Protein AF-0000000087803425 (afdb_homodimer)

Solvent-accessible surface area (backbone atoms only — not comparable to full-atom values): 36627 Å² total; per-residue (Å²): 135,84,78,76,72,81,71,78,73,72,79,68,54,71,69,66,52,52,73,84,59,60,64,78,57,77,63,81,79,66,59,80,90,68,52,90,49,58,76,42,75,57,59,74,23,50,76,46,42,56,54,78,83,83,79,75,91,68,53,31,34,36,36,43,80,42,34,33,33,66,46,78,38,74,34,44,100,73,32,28,32,70,30,35,18,30,68,80,27,43,39,18,50,31,40,74,51,39,32,60,18,30,40,32,42,30,34,32,22,59,26,85,88,56,60,55,42,26,36,24,28,65,61,41,80,61,76,62,22,44,20,80,62,23,57,12,44,54,76,31,71,21,66,45,76,40,65,28,60,59,56,29,48,29,42,29,28,33,59,30,85,63,36,67,57,41,41,34,33,30,21,32,33,43,35,38,26,36,44,75,66,74,52,79,80,89,63,76,38,67,33,37,47,37,35,36,36,33,31,54,38,80,53,48,71,39,95,85,68,44,67,40,49,54,35,46,80,22,68,68,36,50,77,65,68,51,59,65,30,31,16,33,43,63,16,45,55,52,24,23,93,89,43,44,46,78,50,45,52,70,32,32,40,33,39,46,37,33,23,58,13,68,66,60,67,39,16,45,32,42,43,16,38,44,22,56,31,30,22,66,73,18,40,73,61,58,86,55,45,45,44,30,50,34,46,70,31,46,43,61,32,24,33,33,36,31,30,69,35,77,40,35,40,54,27,29,35,33,35,31,27,34,49,35,44,83,30,21,21,41,28,33,37,38,26,45,61,69,86,37,43,42,40,46,32,49,89,51,74,65,47,82,46,79,92,25,90,72,49,124,134,82,77,75,72,81,68,79,62,68,80,67,50,54,78,56,51,52,76,77,62,61,67,79,54,78,64,75,74,45,48,55,90,69,51,92,48,58,77,42,74,57,60,74,23,50,76,46,42,56,56,78,83,83,80,78,91,68,52,28,34,37,37,43,79,42,34,32,32,66,45,78,39,74,34,44,101,73,32,30,31,70,30,34,19,31,67,80,27,44,40,18,50,31,41,72,51,39,32,62,17,30,42,32,43,30,33,32,22,60,26,86,86,57,60,56,42,27,36,24,28,46,62,30,57,20,39,46,13,44,21,34,40,20,54,14,45,55,77,31,72,21,50,30,38,31,40,27,53,60,41,27,49,29,42,28,28,32,57,30,59,62,35,49,56,40,38,34,33,30,21,34,32,42,35,38,25,37,44,76,65,78,55,79,81,88,64,75,40,69,34,35,44,38,35,35,35,34,31,55,38,79,54,49,72,38,94,86,67,44,66,40,50,56,35,46,79,23,67,69,36,46,69,64,66,50,60,64,30,31,17,33,44,62,17,46,53,51,24,23,93,88,44,44,44,78,50,44,53,69,34,33,39,33,39,45,36,35,24,58,14,33,48,61,66,40,34,43,30,40,54,95,54,46,22,58,30,29,23,66,51,14,19,72,60,56,71,55,46,64,62,45,60,66,48,80,30,27,10,50,17,22,34,35,37,31,30,69,36,78,60,45,44,78,31,31,35,32,35,63,61,54,75,35,45,81,29,21,21,42,29,33,36,37,27,45,62,70,87,39,65,92,82,60,71,65,96,60,78,88,73,83,51,85,92,39,88,70,49,124

Structure (mmCIF, N/CA/C/O backbone):
data_AF-0000000087803425-model_v1
#
loop_
_entity.id
_entity.type
_entity.pdbx_description
1 polymer 'Copper-containing nitrite reductase'
#
loop_
_atom_site.group_PDB
_atom_site.id
_atom_site.type_symbol
_atom_site.label_atom_id
_atom_site.label_alt_id
_atom_site.label_comp_id
_atom_site.label_asym_id
_atom_site.label_entity_id
_atom_site.label_seq_id
_atom_site.pdbx_PDB_ins_code
_atom_site.Cartn_x
_atom_site.Cartn_y
_atom_site.Cartn_z
_atom_site.occupancy
_atom_site.B_iso_or_equiv
_atom_site.auth_seq_id
_atom_site.auth_comp_id
_atom_site.auth_asym_id
_atom_site.auth_atom_id
_atom_site.pdbx_PDB_model_num
ATOM 1 N N . MET A 1 1 ? 45.875 -3.936 25.562 1 24.5 1 MET A N 1
ATOM 2 C CA . MET A 1 1 ? 45.094 -5.062 25.078 1 24.5 1 MET A CA 1
ATOM 3 C C . MET A 1 1 ? 44.094 -4.609 24.031 1 24.5 1 MET A C 1
ATOM 5 O O . MET A 1 1 ? 43.219 -3.766 24.312 1 24.5 1 MET A O 1
ATOM 9 N N . GLU A 1 2 ? 44.438 -4.645 22.703 1 23.27 2 GLU A N 1
ATOM 10 C CA . GLU A 1 2 ? 44 -3.926 21.516 1 23.27 2 GLU A CA 1
ATOM 11 C C . GLU A 1 2 ? 42.656 -4.461 21 1 23.27 2 GLU A C 1
ATOM 13 O O . GLU A 1 2 ? 42.562 -5.645 20.672 1 23.27 2 GLU A O 1
ATOM 18 N N . GLY A 1 3 ? 41.594 -4.105 21.609 1 23.25 3 GLY A N 1
ATOM 19 C CA . GLY A 1 3 ? 40.281 -4.676 21.484 1 23.25 3 GLY A CA 1
ATOM 20 C C . GLY A 1 3 ? 39.75 -4.668 20.062 1 23.25 3 GLY A C 1
ATOM 21 O O . GLY A 1 3 ? 39.719 -3.621 19.406 1 23.25 3 GLY A O 1
ATOM 22 N N . LEU A 1 4 ? 39.906 -5.777 19.297 1 22.8 4 LEU A N 1
ATOM 23 C CA . LEU A 1 4 ? 39.625 -6.078 17.906 1 22.8 4 LEU A CA 1
ATOM 24 C C . LEU A 1 4 ? 38.188 -5.75 17.547 1 22.8 4 LEU A C 1
ATOM 26 O O . LEU A 1 4 ? 37.25 -6.254 18.188 1 22.8 4 LEU A O 1
ATOM 30 N N . VAL A 1 5 ? 37.969 -4.637 17 1 25.27 5 VAL A N 1
ATOM 31 C CA . VAL A 1 5 ? 36.688 -4.133 16.5 1 25.27 5 VAL A CA 1
ATOM 32 C C . VAL A 1 5 ? 36.062 -5.164 15.562 1 25.27 5 VAL A C 1
ATOM 34 O O . VAL A 1 5 ? 36.688 -5.578 14.578 1 25.27 5 VAL A O 1
ATOM 37 N N . PRO A 1 6 ? 35.156 -6.027 16.109 1 27.56 6 PRO A N 1
ATOM 38 C CA . PRO A 1 6 ? 34.656 -7.129 15.281 1 27.56 6 PRO A CA 1
ATOM 39 C C . PRO A 1 6 ? 34.219 -6.676 13.891 1 27.56 6 PRO A C 1
ATOM 41 O O . PRO A 1 6 ? 33.75 -5.547 13.727 1 27.56 6 PRO A O 1
ATOM 44 N N . GLY A 1 7 ? 34.812 -7.191 12.844 1 26.2 7 GLY A N 1
ATOM 45 C CA . GLY A 1 7 ? 34.812 -6.992 11.406 1 26.2 7 GLY A CA 1
ATOM 46 C C . GLY A 1 7 ? 33.406 -6.957 10.828 1 26.2 7 GLY A C 1
ATOM 47 O O . GLY A 1 7 ? 32.469 -7.492 11.422 1 26.2 7 GLY A O 1
ATOM 48 N N . VAL A 1 8 ? 33.094 -5.98 10.023 1 27.97 8 VAL A N 1
ATOM 49 C CA . VAL A 1 8 ? 31.922 -5.742 9.18 1 27.97 8 VAL A CA 1
ATOM 50 C C . VAL A 1 8 ? 31.516 -7.043 8.492 1 27.97 8 VAL A C 1
ATOM 52 O O . VAL A 1 8 ? 32.344 -7.746 7.93 1 27.97 8 VAL A O 1
ATOM 55 N N . ASP A 1 9 ? 30.5 -7.648 8.977 1 27.17 9 ASP A N 1
ATOM 56 C CA . ASP A 1 9 ? 30.125 -8.898 8.32 1 27.17 9 ASP A CA 1
ATOM 57 C C . ASP A 1 9 ? 29.953 -8.695 6.82 1 27.17 9 ASP A C 1
ATOM 59 O O . ASP A 1 9 ? 29.125 -7.883 6.387 1 27.17 9 ASP A O 1
ATOM 63 N N . PRO A 1 10 ? 30.859 -8.953 5.906 1 34.09 10 PRO A N 1
ATOM 64 C CA . PRO A 1 10 ? 30.906 -8.836 4.445 1 34.09 10 PRO A CA 1
ATOM 65 C C . PRO A 1 10 ? 29.641 -9.367 3.771 1 34.09 10 PRO A C 1
ATOM 67 O O . PRO A 1 10 ? 29.438 -9.148 2.574 1 34.09 10 PRO A O 1
ATOM 70 N N . THR A 1 11 ? 28.922 -10.039 4.461 1 31.91 11 THR A N 1
ATOM 71 C CA . THR A 1 11 ? 27.828 -10.742 3.799 1 31.91 11 THR A CA 1
ATOM 72 C C . THR A 1 11 ? 26.688 -9.797 3.492 1 31.91 11 THR A C 1
ATOM 74 O O . THR A 1 11 ? 25.719 -10.18 2.834 1 31.91 11 THR A O 1
ATOM 77 N N . LEU A 1 12 ? 26.625 -8.703 4.035 1 31.91 12 LEU A N 1
ATOM 78 C CA . LEU A 1 12 ? 25.484 -7.82 3.889 1 31.91 12 LEU A CA 1
ATOM 79 C C . LEU A 1 12 ? 25.641 -6.918 2.67 1 31.91 12 LEU A C 1
ATOM 81 O O . LEU A 1 12 ? 24.797 -6.039 2.43 1 31.91 12 LEU A O 1
ATOM 85 N N . VAL A 1 13 ? 26.844 -6.898 2.105 1 31.5 13 VAL A N 1
ATOM 86 C CA . VAL A 1 13 ? 27.016 -6.117 0.886 1 31.5 13 VAL A CA 1
ATOM 87 C C . VAL A 1 13 ? 26.344 -6.832 -0.287 1 31.5 13 VAL A C 1
ATOM 89 O O . VAL A 1 13 ? 26.766 -7.93 -0.67 1 31.5 13 VAL A O 1
ATOM 92 N N . PRO A 1 14 ? 25.047 -6.5 -0.487 1 34 14 PRO A N 1
ATOM 93 C CA . PRO A 1 14 ? 24.688 -7.164 -1.74 1 34 14 PRO A CA 1
ATOM 94 C C . PRO A 1 14 ? 25.719 -6.953 -2.846 1 34 14 PRO A C 1
ATOM 96 O O . PRO A 1 14 ? 26.266 -5.855 -2.986 1 34 14 PRO A O 1
ATOM 99 N N . ARG A 1 15 ? 26.406 -7.902 -3.242 1 36.09 15 ARG A N 1
ATOM 100 C CA . ARG A 1 15 ? 27.156 -7.762 -4.488 1 36.09 15 ARG A CA 1
ATOM 101 C C . ARG A 1 15 ? 26.312 -7.066 -5.555 1 36.09 15 ARG A C 1
ATOM 103 O O . ARG A 1 15 ? 25.328 -7.625 -6.031 1 36.09 15 ARG A O 1
ATOM 110 N N . THR A 1 16 ? 26.109 -5.707 -5.367 1 40.78 16 THR A N 1
ATOM 111 C CA . THR A 1 16 ? 25.469 -5.035 -6.496 1 40.78 16 THR A CA 1
ATOM 112 C C . THR A 1 16 ? 25.953 -5.613 -7.816 1 40.78 16 THR A C 1
ATOM 114 O O . THR A 1 16 ? 27.156 -5.539 -8.125 1 40.78 16 THR A O 1
ATOM 117 N N . ILE A 1 17 ? 25.391 -6.574 -8.219 1 44.75 17 ILE A N 1
ATOM 118 C CA . ILE A 1 17 ? 25.703 -6.902 -9.609 1 44.75 17 ILE A CA 1
ATOM 119 C C . ILE A 1 17 ? 25.688 -5.637 -10.453 1 44.75 17 ILE A C 1
ATOM 121 O O . ILE A 1 17 ? 24.734 -4.852 -10.391 1 44.75 17 ILE A O 1
ATOM 125 N N . ASP A 1 18 ? 26.859 -5.16 -10.734 1 48.16 18 ASP A N 1
ATOM 126 C CA . ASP A 1 18 ? 26.906 -4.078 -11.711 1 48.16 18 ASP A CA 1
ATOM 127 C C . ASP A 1 18 ? 25.844 -4.27 -12.789 1 48.16 18 ASP A C 1
ATOM 129 O O . ASP A 1 18 ? 25.875 -5.242 -13.539 1 48.16 18 ASP A O 1
ATOM 133 N N . PRO A 1 19 ? 24.688 -3.674 -12.562 1 49.41 19 PRO A N 1
ATOM 134 C CA . PRO A 1 19 ? 23.672 -3.865 -13.602 1 49.41 19 PRO A CA 1
ATOM 135 C C . PRO A 1 19 ? 24.266 -3.965 -15 1 49.41 19 PRO A C 1
ATOM 137 O O . PRO A 1 19 ? 23.703 -4.641 -15.867 1 49.41 19 PRO A O 1
ATOM 140 N N . GLU A 1 20 ? 25.312 -3.223 -15.164 1 48.56 20 GLU A N 1
ATOM 141 C CA . GLU A 1 20 ? 25.938 -3.293 -16.484 1 48.56 20 GLU A CA 1
ATOM 142 C C . GLU A 1 20 ? 26.578 -4.656 -16.703 1 48.56 20 GLU A C 1
ATOM 144 O O . GLU A 1 20 ? 26.797 -5.059 -17.859 1 48.56 20 GLU A O 1
ATOM 149 N N . HIS A 1 21 ? 26.828 -5.242 -15.672 1 50.84 21 HIS A N 1
ATOM 150 C CA . HIS A 1 21 ? 27.547 -6.492 -15.906 1 50.84 21 HIS A CA 1
ATOM 151 C C . HIS A 1 21 ? 26.578 -7.668 -16.031 1 50.84 21 HIS A C 1
ATOM 153 O O . HIS A 1 21 ? 27 -8.82 -16.094 1 50.84 21 HIS A O 1
ATOM 159 N N . TYR A 1 22 ? 25.438 -7.461 -15.727 1 51.88 22 TYR A N 1
ATOM 160 C CA . TYR A 1 22 ? 24.594 -8.617 -16.031 1 51.88 22 TYR A CA 1
ATOM 161 C C . TYR A 1 22 ? 24.719 -9.008 -17.5 1 51.88 22 TYR A C 1
ATOM 163 O O . TYR A 1 22 ? 24.297 -8.266 -18.375 1 51.88 22 TYR A O 1
ATOM 171 N N . ARG A 1 23 ? 25.734 -9.781 -17.703 1 52.97 23 ARG A N 1
ATOM 172 C CA . ARG A 1 23 ? 25.922 -10.344 -19.031 1 52.97 23 ARG A CA 1
ATOM 173 C C . ARG A 1 23 ? 24.641 -11.047 -19.5 1 52.97 23 ARG A C 1
ATOM 175 O O . ARG A 1 23 ? 24.031 -11.805 -18.75 1 52.97 23 ARG A O 1
ATOM 182 N N . GLU A 1 24 ? 24.078 -10.555 -20.562 1 58.62 24 GLU A N 1
ATOM 183 C CA . GLU A 1 24 ? 22.922 -11.164 -21.203 1 58.62 24 GLU A CA 1
ATOM 184 C C . GLU A 1 24 ? 23.094 -12.672 -21.328 1 58.62 24 GLU A C 1
ATOM 186 O O . GLU A 1 24 ? 24.062 -13.141 -21.93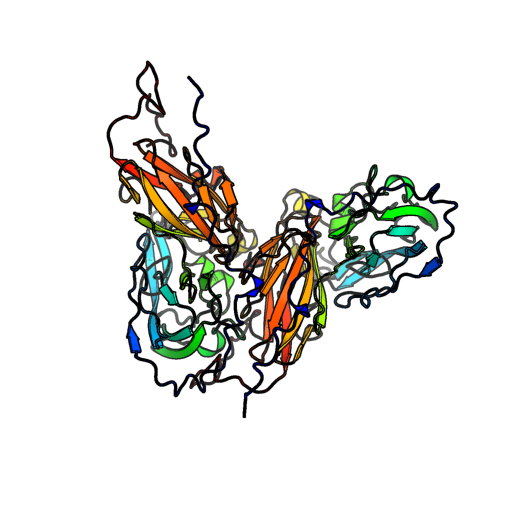8 1 58.62 24 GLU A O 1
ATOM 191 N N . PRO A 1 25 ? 22.484 -13.422 -20.422 1 56.12 25 PRO A N 1
ATOM 192 C CA . PRO A 1 25 ? 22.609 -14.883 -20.391 1 56.12 25 PRO A CA 1
ATOM 193 C C . PRO A 1 25 ? 22.234 -15.539 -21.719 1 56.12 25 PRO A C 1
ATOM 195 O O . PRO A 1 25 ? 22.141 -16.766 -21.797 1 56.12 25 PRO A O 1
ATOM 198 N N . ILE A 1 26 ? 21.984 -14.781 -22.734 1 59.28 26 ILE A N 1
ATOM 199 C CA . ILE A 1 26 ? 21.312 -15.547 -23.781 1 59.28 26 ILE A CA 1
ATOM 200 C C . ILE A 1 26 ? 22.359 -16.281 -24.625 1 59.28 26 ILE A C 1
ATOM 202 O O . ILE A 1 26 ? 22.797 -15.789 -25.656 1 59.28 26 ILE A O 1
ATOM 206 N N . GLU A 1 27 ? 23.391 -16.75 -23.938 1 59.47 27 GLU A N 1
ATOM 207 C CA . GLU A 1 27 ? 24.125 -17.594 -24.875 1 59.47 27 GLU A CA 1
ATOM 208 C C . GLU A 1 27 ? 23.344 -18.875 -25.188 1 59.47 27 GLU A C 1
ATOM 210 O O . GLU A 1 27 ? 22.844 -19.531 -24.281 1 59.47 27 GLU A O 1
ATOM 215 N N . SER A 1 28 ? 23.031 -19.109 -26.359 1 62.91 28 SER A N 1
ATOM 216 C CA . SER A 1 28 ? 22.328 -20.281 -26.844 1 62.91 28 SER A CA 1
ATOM 217 C C . SER A 1 28 ? 23.016 -21.578 -26.422 1 62.91 28 SER A C 1
ATOM 219 O O . SER A 1 28 ? 24.234 -21.688 -26.562 1 62.91 28 SER A O 1
ATOM 221 N N . LYS A 1 29 ? 22.484 -22.297 -25.578 1 62.97 29 LYS A N 1
ATOM 222 C CA . LYS A 1 29 ? 23.078 -23.578 -25.234 1 62.97 29 LYS A CA 1
ATOM 223 C C . LYS A 1 29 ? 22.578 -24.688 -26.141 1 62.97 29 LYS A C 1
ATOM 225 O O . LYS A 1 29 ? 22.562 -25.859 -25.75 1 62.97 29 LYS A O 1
ATOM 230 N N . GLY A 1 30 ? 22.141 -24.344 -27.297 1 70.12 30 GLY A N 1
ATOM 231 C CA . GLY A 1 30 ? 21.641 -25.328 -28.234 1 70.12 30 GLY A CA 1
ATOM 232 C C . GLY A 1 30 ? 20.141 -25.484 -28.172 1 70.12 30 GLY A C 1
ATOM 233 O O . GLY A 1 30 ? 19.453 -24.719 -27.516 1 70.12 30 GLY A O 1
ATOM 234 N N . HIS A 1 31 ? 19.703 -26.594 -29.031 1 83.25 31 HIS A N 1
ATOM 235 C CA . HIS A 1 31 ? 18.281 -26.906 -29.062 1 83.25 31 HIS A CA 1
ATOM 236 C C . HIS A 1 31 ? 17.797 -27.422 -27.719 1 83.25 31 HIS A C 1
ATOM 238 O O . HIS A 1 31 ? 18.391 -28.344 -27.156 1 83.25 31 HIS A O 1
ATOM 244 N N . LEU A 1 32 ? 16.734 -26.797 -27.25 1 84.75 32 LEU A N 1
ATOM 245 C CA . LEU A 1 32 ? 16.25 -27.109 -25.906 1 84.75 32 LEU A CA 1
ATOM 246 C C . LEU A 1 32 ? 15.836 -28.578 -25.797 1 84.75 32 LEU A C 1
ATOM 248 O O . LEU A 1 32 ? 15.875 -29.172 -24.719 1 84.75 32 LEU A O 1
ATOM 252 N N . GLY A 1 33 ? 15.477 -29.109 -26.906 1 83.31 33 GLY A N 1
ATOM 253 C CA . GLY A 1 33 ? 15.086 -30.5 -26.922 1 83.31 33 GLY A CA 1
ATOM 254 C C . GLY A 1 33 ? 16.25 -31.453 -26.734 1 83.31 33 GLY A C 1
ATOM 255 O O . GLY A 1 33 ? 16.062 -32.625 -26.375 1 83.31 33 GLY A O 1
ATOM 256 N N . ALA A 1 34 ? 17.469 -31 -26.953 1 80.69 34 ALA A N 1
ATOM 257 C CA . ALA A 1 34 ? 18.625 -31.891 -26.938 1 80.69 34 ALA A CA 1
ATOM 258 C C . ALA A 1 34 ? 19.656 -31.438 -25.922 1 80.69 34 ALA A C 1
ATOM 260 O O . ALA A 1 34 ? 20.812 -31.859 -25.969 1 80.69 34 ALA A O 1
ATOM 261 N N . VAL A 1 35 ? 19.188 -30.672 -25.031 1 83.56 35 VAL A N 1
ATOM 262 C CA . VAL A 1 35 ? 20.172 -30.203 -24.047 1 83.56 35 VAL A CA 1
ATOM 263 C C . VAL A 1 35 ? 20.594 -31.359 -23.141 1 83.56 35 VAL A C 1
ATOM 265 O O . VAL A 1 35 ? 19.781 -32.25 -22.828 1 83.56 35 VAL A O 1
ATOM 268 N N . ASP A 1 36 ? 21.891 -31.406 -22.781 1 87 36 ASP A N 1
ATOM 269 C CA . ASP A 1 36 ? 22.438 -32.438 -21.922 1 87 36 ASP A CA 1
ATOM 270 C C . ASP A 1 36 ? 22.547 -31.953 -20.484 1 87 36 ASP A C 1
ATOM 272 O O . ASP A 1 36 ? 23.625 -32 -19.875 1 87 36 ASP A O 1
ATOM 276 N N . PHE A 1 37 ? 21.484 -31.375 -19.922 1 92.5 37 PHE A N 1
ATOM 277 C CA . PHE A 1 37 ? 21.422 -30.969 -18.516 1 92.5 37 PHE A CA 1
ATOM 278 C C . PHE A 1 37 ? 20.828 -32.094 -17.656 1 92.5 37 PHE A C 1
ATOM 280 O O . PHE A 1 37 ? 20.016 -32.875 -18.125 1 92.5 37 PHE A O 1
ATOM 287 N N . PRO A 1 38 ? 21.359 -32.188 -16.406 1 95.56 38 PRO A N 1
ATOM 288 C CA . PRO A 1 38 ? 20.625 -33.094 -15.508 1 95.56 38 PRO A CA 1
ATOM 289 C C . PRO A 1 38 ? 19.156 -32.688 -15.359 1 95.56 38 PRO A C 1
ATOM 291 O O . PRO A 1 38 ? 18.812 -31.516 -15.445 1 95.56 38 PRO A O 1
ATOM 294 N N . THR A 1 39 ? 18.344 -33.688 -15.18 1 96.62 39 THR A N 1
ATOM 295 C CA . THR A 1 39 ? 16.922 -33.469 -15.008 1 96.62 39 THR A CA 1
ATOM 296 C C . THR A 1 39 ? 16.562 -33.438 -13.523 1 96.62 39 THR A C 1
ATOM 298 O O . THR A 1 39 ? 17.031 -34.25 -12.75 1 96.62 39 THR A O 1
ATOM 301 N N . GLU A 1 40 ? 15.766 -32.438 -13.117 1 97.38 40 GLU A N 1
ATOM 302 C CA . GLU A 1 40 ? 15.242 -32.312 -11.766 1 97.38 40 GLU A CA 1
ATOM 303 C C . GLU A 1 40 ? 13.734 -32.094 -11.773 1 97.38 40 GLU A C 1
ATOM 305 O O . GLU A 1 40 ? 13.227 -31.328 -12.609 1 97.38 40 GLU A O 1
ATOM 310 N N . GLN A 1 41 ? 13.07 -32.781 -10.852 1 97.56 41 GLN A N 1
ATOM 311 C CA . GLN A 1 41 ? 11.664 -32.469 -10.625 1 97.56 41 GLN A CA 1
ATOM 312 C C . GLN A 1 41 ? 11.5 -31.25 -9.719 1 97.56 41 GLN A C 1
ATOM 314 O O . GLN A 1 41 ? 12.148 -31.156 -8.672 1 97.56 41 GLN A O 1
ATOM 319 N N . ALA A 1 42 ? 10.641 -30.344 -10.133 1 97.31 42 ALA A N 1
ATOM 320 C CA . ALA A 1 42 ? 10.406 -29.172 -9.289 1 97.31 42 ALA A CA 1
ATOM 321 C C . ALA A 1 42 ? 9.82 -29.594 -7.941 1 97.31 42 ALA A C 1
ATOM 323 O O . ALA A 1 42 ? 8.969 -30.469 -7.871 1 97.31 42 ALA A O 1
ATOM 324 N N . ILE A 1 43 ? 10.273 -28.984 -6.914 1 96.5 43 ILE A N 1
ATOM 325 C CA . ILE A 1 43 ? 9.656 -29.125 -5.598 1 96.5 43 ILE A CA 1
ATOM 326 C C . ILE A 1 43 ? 8.453 -28.203 -5.492 1 96.5 43 ILE A C 1
ATOM 328 O O . ILE A 1 43 ? 8.609 -26.969 -5.523 1 96.5 43 ILE A O 1
ATOM 332 N N . PHE A 1 44 ? 7.297 -28.766 -5.359 1 93.62 44 PHE A N 1
ATOM 333 C CA . PHE A 1 44 ? 6.086 -27.953 -5.273 1 93.62 44 PHE A CA 1
ATOM 334 C C . PHE A 1 44 ? 5.727 -27.672 -3.818 1 93.62 44 PHE A C 1
ATOM 336 O O . PHE A 1 44 ? 5.844 -28.547 -2.963 1 93.62 44 PHE A O 1
ATOM 343 N N . THR A 1 45 ? 5.41 -26.469 -3.6 1 95.5 45 THR A N 1
ATOM 344 C CA . THR A 1 45 ? 4.789 -26.047 -2.344 1 95.5 45 THR A CA 1
ATOM 345 C C . THR A 1 45 ? 3.498 -25.281 -2.605 1 95.5 45 THR A C 1
ATOM 347 O O . THR A 1 45 ? 3.287 -24.766 -3.707 1 95.5 45 THR A O 1
ATOM 350 N N . THR A 1 46 ? 2.66 -25.359 -1.639 1 94.81 46 THR A N 1
ATOM 351 C CA . THR A 1 46 ? 1.417 -24.609 -1.692 1 94.81 46 THR A CA 1
ATOM 352 C C . THR A 1 46 ? 1.488 -23.391 -0.775 1 94.81 46 THR A C 1
ATOM 354 O O . THR A 1 46 ? 2.27 -23.359 0.178 1 94.81 46 THR A O 1
ATOM 357 N N . ALA A 1 47 ? 0.672 -22.406 -1.125 1 96.62 47 ALA A N 1
ATOM 358 C CA . ALA A 1 47 ? 0.655 -21.203 -0.306 1 96.62 47 ALA A CA 1
ATOM 359 C C . ALA A 1 47 ? 0.378 -21.531 1.157 1 96.62 47 ALA A C 1
ATOM 361 O O . ALA A 1 47 ? -0.494 -22.359 1.46 1 96.62 47 ALA A O 1
ATOM 362 N N . PRO A 1 48 ? 1.118 -21 2.088 1 98.06 48 PRO A N 1
ATOM 363 C CA . PRO A 1 48 ? 2.061 -19.891 1.918 1 98.06 48 PRO A CA 1
ATOM 364 C C . PRO A 1 48 ? 3.512 -20.344 1.834 1 98.06 48 PRO A C 1
ATOM 366 O O . PRO A 1 48 ? 4.434 -19.531 1.904 1 98.06 48 PRO A O 1
ATOM 369 N N . ASN A 1 49 ? 3.723 -21.578 1.637 1 97.88 49 ASN A N 1
ATOM 370 C CA . ASN A 1 49 ? 5.062 -22.156 1.688 1 97.88 49 ASN A CA 1
ATOM 371 C C . ASN A 1 49 ? 5.801 -21.969 0.366 1 97.88 49 ASN A C 1
ATOM 373 O O . ASN A 1 49 ? 5.184 -21.969 -0.701 1 97.88 49 ASN A O 1
ATOM 377 N N . VAL A 1 50 ? 7.09 -21.812 0.496 1 98 50 VAL A N 1
ATOM 378 C CA . VAL A 1 50 ? 7.977 -21.656 -0.65 1 98 50 VAL A CA 1
ATOM 379 C C . VAL A 1 50 ? 9.016 -22.781 -0.657 1 98 50 VAL A C 1
ATOM 381 O O . VAL A 1 50 ? 9.508 -23.188 0.399 1 98 50 VAL A O 1
ATOM 384 N N . PRO A 1 51 ? 9.359 -23.297 -1.878 1 98.25 51 PRO A N 1
ATOM 385 C CA . PRO A 1 51 ? 10.414 -24.312 -1.925 1 98.25 51 PRO A CA 1
ATOM 386 C C . PRO A 1 51 ? 11.758 -23.797 -1.415 1 98.25 51 PRO A C 1
ATOM 388 O O . PRO A 1 51 ? 11.992 -22.578 -1.424 1 98.25 51 PRO A O 1
ATOM 391 N N . PRO A 1 52 ? 12.609 -24.719 -0.976 1 96.94 52 PRO A N 1
ATOM 392 C CA . PRO A 1 52 ? 13.922 -24.281 -0.481 1 96.94 52 PRO A CA 1
ATOM 393 C C . PRO A 1 52 ? 14.758 -23.578 -1.554 1 96.94 52 PRO A C 1
ATOM 395 O O . PRO A 1 52 ? 14.555 -23.812 -2.748 1 96.94 52 PRO A O 1
ATOM 398 N N . ARG A 1 53 ? 15.625 -22.781 -1.062 1 97 53 ARG A N 1
ATOM 399 C CA . ARG A 1 53 ? 16.547 -22.062 -1.941 1 97 53 ARG A CA 1
ATOM 400 C C . ARG A 1 53 ? 17.359 -23.047 -2.787 1 97 53 ARG A C 1
ATOM 402 O O . ARG A 1 53 ? 17.812 -24.078 -2.289 1 97 53 ARG A O 1
ATOM 409 N N . ILE A 1 54 ? 17.5 -22.719 -4.031 1 96.94 54 ILE A N 1
ATOM 410 C CA . ILE A 1 54 ? 18.344 -23.516 -4.918 1 96.94 54 ILE A CA 1
ATOM 411 C C . ILE A 1 54 ? 19.812 -23.188 -4.66 1 96.94 54 ILE A C 1
ATOM 413 O O . ILE A 1 54 ? 20.219 -22.031 -4.703 1 96.94 54 ILE A O 1
ATOM 417 N N . THR A 1 55 ? 20.625 -24.203 -4.469 1 95 55 THR A N 1
ATOM 418 C CA . THR A 1 55 ? 22.016 -23.984 -4.105 1 95 55 THR A CA 1
ATOM 419 C C . THR A 1 55 ? 22.953 -24.5 -5.203 1 95 55 THR A C 1
ATOM 421 O O . THR A 1 55 ? 24.141 -24.219 -5.184 1 95 55 THR A O 1
ATOM 424 N N . ARG A 1 56 ? 22.422 -25.219 -6.156 1 94.25 56 ARG A N 1
ATOM 425 C CA . ARG A 1 56 ? 23.25 -25.688 -7.258 1 94.25 56 ARG A CA 1
ATOM 426 C C . ARG A 1 56 ? 23.75 -24.516 -8.102 1 94.25 56 ARG A C 1
ATOM 428 O O . ARG A 1 56 ? 23.109 -23.469 -8.172 1 94.25 56 ARG A O 1
ATOM 435 N N . ASP A 1 57 ? 24.891 -24.734 -8.797 1 92.31 57 ASP A N 1
ATOM 436 C CA . ASP A 1 57 ? 25.516 -23.672 -9.594 1 92.31 57 ASP A CA 1
ATOM 437 C C . ASP A 1 57 ? 25.516 -24.031 -11.078 1 92.31 57 ASP A C 1
ATOM 439 O O . ASP A 1 57 ? 26.312 -23.5 -11.852 1 92.31 57 ASP A O 1
ATOM 443 N N . HIS A 1 58 ? 24.734 -25.094 -11.453 1 93.44 58 HIS A N 1
ATOM 444 C CA . HIS A 1 58 ? 24.609 -25.516 -12.844 1 93.44 58 HIS A CA 1
ATOM 445 C C . HIS A 1 58 ? 23.156 -25.578 -13.273 1 93.44 58 HIS A C 1
ATOM 447 O O . HIS A 1 58 ? 22.266 -25.781 -12.445 1 93.44 58 HIS A O 1
ATOM 453 N N . PRO A 1 59 ? 22.969 -25.406 -14.547 1 94.5 59 PRO A N 1
ATOM 454 C CA . PRO A 1 59 ? 21.578 -25.469 -15.047 1 94.5 59 PRO A CA 1
ATOM 455 C C . PRO A 1 59 ? 21.031 -26.891 -15.047 1 94.5 59 PRO A C 1
ATOM 457 O O . PRO A 1 59 ? 21.797 -27.859 -15.094 1 94.5 59 PRO A O 1
ATOM 460 N N . VAL A 1 60 ? 19.75 -26.969 -15.023 1 96.69 60 VAL A N 1
ATOM 461 C CA . VAL A 1 60 ? 19.062 -28.25 -15.117 1 96.69 60 VAL A CA 1
ATOM 462 C C . VAL A 1 60 ? 17.859 -28.125 -16.047 1 96.69 60 VAL A C 1
ATOM 464 O O . VAL A 1 60 ? 17.469 -27.016 -16.406 1 96.69 60 VAL A O 1
ATOM 467 N N . VAL A 1 61 ? 17.375 -29.281 -16.453 1 96.88 61 VAL A N 1
ATOM 468 C CA . VAL A 1 61 ? 16.016 -29.344 -16.953 1 96.88 61 VAL A CA 1
ATOM 469 C C . VAL A 1 61 ? 15.047 -29.484 -15.781 1 96.88 61 VAL A C 1
ATOM 471 O O . VAL A 1 61 ? 14.977 -30.547 -15.156 1 96.88 61 VAL A O 1
ATOM 474 N N . LEU A 1 62 ? 14.391 -28.391 -15.492 1 98.12 62 LEU A N 1
ATOM 475 C CA . LEU A 1 62 ? 13.445 -28.406 -14.383 1 98.12 62 LEU A CA 1
ATOM 476 C C . LEU A 1 62 ? 12.062 -28.828 -14.844 1 98.12 62 LEU A C 1
ATOM 478 O O . LEU A 1 62 ? 11.391 -28.094 -15.57 1 98.12 62 LEU A O 1
ATOM 482 N N . GLN A 1 63 ? 11.648 -30 -14.398 1 98.38 63 GLN A N 1
ATOM 483 C CA . GLN A 1 63 ? 10.336 -30.516 -14.789 1 98.38 63 GLN A CA 1
ATOM 484 C C . GLN A 1 63 ? 9.242 -29.969 -13.875 1 98.38 63 GLN A C 1
ATOM 486 O O . GLN A 1 63 ? 9.297 -30.141 -12.656 1 98.38 63 GLN A O 1
ATOM 491 N N . VAL A 1 64 ? 8.281 -29.359 -14.484 1 98.5 64 VAL A N 1
ATOM 492 C CA . VAL A 1 64 ? 7.168 -28.766 -13.766 1 98.5 64 VAL A CA 1
ATOM 493 C C . VAL A 1 64 ? 5.848 -29.297 -14.32 1 98.5 64 VAL A C 1
ATOM 495 O O . VAL A 1 64 ? 5.25 -28.672 -15.211 1 98.5 64 VAL A O 1
ATOM 498 N N . PRO A 1 65 ? 5.406 -30.438 -13.828 1 98.44 65 PRO A N 1
ATOM 499 C CA . PRO A 1 65 ? 4.078 -30.922 -14.219 1 98.44 65 PRO A CA 1
ATOM 500 C C . PRO A 1 65 ? 2.949 -30.188 -13.484 1 98.44 65 PRO A C 1
ATOM 502 O O . PRO A 1 65 ? 2.959 -30.109 -12.258 1 98.44 65 PRO A O 1
ATOM 505 N N . LEU A 1 66 ? 2.008 -29.656 -14.203 1 98.31 66 LEU A N 1
ATOM 506 C CA . LEU A 1 66 ? 0.807 -29.031 -13.664 1 98.31 66 LEU A CA 1
ATOM 507 C C . LEU A 1 66 ? -0.448 -29.734 -14.18 1 98.31 66 LEU A C 1
ATOM 509 O O . LEU A 1 66 ? -0.46 -30.25 -15.297 1 98.31 66 LEU A O 1
ATOM 513 N N . GLU A 1 67 ? -1.385 -29.734 -13.367 1 98.19 67 GLU A N 1
ATOM 514 C CA . GLU A 1 67 ? -2.695 -30.281 -13.719 1 98.19 67 GLU A CA 1
ATOM 515 C C . GLU A 1 67 ? -3.803 -29.266 -13.438 1 98.19 67 GLU A C 1
ATOM 517 O O . GLU A 1 67 ? -3.795 -28.594 -12.398 1 98.19 67 GLU A O 1
ATOM 522 N N . THR A 1 68 ? -4.738 -29.141 -14.391 1 98.12 68 THR A N 1
ATOM 523 C CA . THR A 1 68 ? -5.887 -28.266 -14.164 1 98.12 68 THR A CA 1
ATOM 524 C C . THR A 1 68 ? -7.117 -29.078 -13.766 1 98.12 68 THR A C 1
ATOM 526 O O . THR A 1 68 ? -7.371 -30.141 -14.336 1 98.12 68 THR A O 1
ATOM 529 N N . THR A 1 69 ? -7.754 -28.703 -12.766 1 97.5 69 THR A N 1
ATOM 530 C CA . THR A 1 69 ? -9.016 -29.266 -12.289 1 97.5 69 THR A CA 1
ATOM 531 C C . THR A 1 69 ? -9.969 -28.156 -11.852 1 97.5 69 THR A C 1
ATOM 533 O O . THR A 1 69 ? -9.555 -27 -11.672 1 97.5 69 THR A O 1
ATOM 536 N N . THR A 1 70 ? -11.234 -28.422 -11.82 1 97 70 THR A N 1
ATOM 537 C CA . THR A 1 70 ? -12.211 -27.578 -11.156 1 97 70 THR A CA 1
ATOM 538 C C . THR A 1 70 ? -12.625 -28.172 -9.812 1 97 70 THR A C 1
ATOM 540 O O . THR A 1 70 ? -12.719 -29.391 -9.672 1 97 70 THR A O 1
ATOM 543 N N . LYS A 1 71 ? -12.797 -27.328 -8.859 1 95.94 71 LYS A N 1
ATOM 544 C CA . LYS A 1 71 ? -13.141 -27.781 -7.516 1 95.94 71 LYS A CA 1
ATOM 545 C C . LYS A 1 71 ? -14.016 -26.75 -6.801 1 95.94 71 LYS A C 1
ATOM 547 O O . LYS A 1 71 ? -13.727 -25.547 -6.836 1 95.94 71 LYS A O 1
ATOM 552 N N . THR A 1 72 ? -15.133 -27.281 -6.207 1 96.44 72 THR A N 1
ATOM 553 C CA . THR A 1 72 ? -15.922 -26.391 -5.352 1 96.44 72 THR A CA 1
ATOM 554 C C . THR A 1 72 ? -15.242 -26.219 -3.992 1 96.44 72 THR A C 1
ATOM 556 O O . THR A 1 72 ? -15.023 -27.188 -3.271 1 96.44 72 THR A O 1
ATOM 559 N N . MET A 1 73 ? -14.906 -25.031 -3.723 1 95.88 73 MET A N 1
ATOM 560 C CA . MET A 1 73 ? -14.195 -24.734 -2.482 1 95.88 73 MET A CA 1
ATOM 561 C C . MET A 1 73 ? -14.867 -23.578 -1.737 1 95.88 73 MET A C 1
ATOM 563 O O . MET A 1 73 ? -15.625 -22.812 -2.328 1 95.88 73 MET A O 1
ATOM 567 N N . GLN A 1 74 ? -14.609 -23.562 -0.409 1 95.81 74 GLN A N 1
ATOM 568 C CA . GLN A 1 74 ? -15.07 -22.422 0.381 1 95.81 74 GLN A CA 1
ATOM 569 C C . GLN A 1 74 ? -14.336 -21.141 -0.017 1 95.81 74 GLN A C 1
ATOM 571 O O . GLN A 1 74 ? -13.102 -21.094 -0.019 1 95.81 74 GLN A O 1
ATOM 576 N N . LEU A 1 75 ? -15.086 -20.125 -0.394 1 97.44 75 LEU A N 1
ATOM 577 C CA . LEU A 1 75 ? -14.5 -18.844 -0.775 1 97.44 75 LEU A CA 1
ATOM 578 C C . LEU A 1 75 ? -14.586 -17.844 0.373 1 97.44 75 LEU A C 1
ATOM 580 O O . LEU A 1 75 ? -13.594 -17.203 0.723 1 97.44 75 LEU A O 1
ATOM 584 N N . THR A 1 76 ? -15.75 -17.609 0.846 1 96.19 76 THR A N 1
ATOM 585 C CA . THR A 1 76 ? -15.992 -16.766 2.01 1 96.19 76 THR A CA 1
ATOM 586 C C . THR A 1 76 ? -16.625 -17.562 3.139 1 96.19 76 THR A C 1
ATOM 588 O O . THR A 1 76 ? -16.859 -18.766 2.998 1 96.19 76 THR A O 1
ATOM 591 N N . SER A 1 77 ? -16.875 -16.844 4.246 1 91.5 77 SER A N 1
ATOM 592 C CA . SER A 1 77 ? -17.5 -17.531 5.367 1 91.5 77 SER A CA 1
ATOM 593 C C . SER A 1 77 ? -18.906 -18.016 5 1 91.5 77 SER A C 1
ATOM 595 O O . SER A 1 77 ? -19.406 -18.984 5.594 1 91.5 77 SER A O 1
ATOM 597 N N . THR A 1 78 ? -19.484 -17.5 3.936 1 92.12 78 THR A N 1
ATOM 598 C CA . THR A 1 78 ? -20.891 -17.797 3.668 1 92.12 78 THR A CA 1
ATOM 599 C C . THR A 1 78 ? -21.047 -18.531 2.342 1 92.12 78 THR A C 1
ATOM 601 O O . THR A 1 78 ? -22.062 -19.203 2.115 1 92.12 78 THR A O 1
ATOM 604 N N . HIS A 1 79 ? -20.047 -18.391 1.529 1 95.62 79 HIS A N 1
ATOM 605 C CA . HIS A 1 79 ? -20.297 -18.875 0.177 1 95.62 79 HIS A CA 1
ATOM 606 C C . HIS A 1 79 ? -19.188 -19.812 -0.292 1 95.62 79 HIS A C 1
ATOM 608 O O . HIS A 1 79 ? -18.016 -19.578 -0.011 1 95.62 79 HIS A O 1
ATOM 614 N N . LYS A 1 80 ? -19.625 -20.812 -1.025 1 97.5 80 LYS A N 1
ATOM 615 C CA . LYS A 1 80 ? -18.734 -21.656 -1.815 1 97.5 80 LYS A CA 1
ATOM 616 C C . LYS A 1 80 ? -18.672 -21.188 -3.266 1 97.5 80 LYS A C 1
ATOM 618 O O . LYS A 1 80 ? -19.547 -20.438 -3.723 1 97.5 80 LYS A O 1
ATOM 623 N N . TYR A 1 81 ? -17.641 -21.594 -3.912 1 97.56 81 TYR A N 1
ATOM 624 C CA . TYR A 1 81 ? -17.375 -21.172 -5.281 1 97.56 81 TYR A CA 1
ATOM 625 C C . TYR A 1 81 ? -16.641 -22.281 -6.051 1 97.56 81 TYR A C 1
ATOM 627 O O . TYR A 1 81 ? -15.797 -22.984 -5.492 1 97.56 81 TYR A O 1
ATOM 635 N N . GLU A 1 82 ? -17.016 -22.484 -7.293 1 96.62 82 GLU A N 1
ATOM 636 C CA . GLU A 1 82 ? -16.266 -23.422 -8.133 1 96.62 82 GLU A CA 1
ATOM 637 C C . GLU A 1 82 ? -14.969 -22.781 -8.641 1 96.62 82 GLU A C 1
ATOM 639 O O . GLU A 1 82 ? -14.984 -21.984 -9.57 1 96.62 82 GLU A O 1
ATOM 644 N N . MET A 1 83 ? -13.898 -23.219 -8.164 1 97.44 83 MET A N 1
ATOM 645 C CA . MET A 1 83 ? -12.594 -22.688 -8.531 1 97.44 83 MET A CA 1
ATOM 646 C C . MET A 1 83 ? -11.953 -23.516 -9.641 1 97.44 83 MET A C 1
ATOM 648 O O . MET A 1 83 ? -12.156 -24.719 -9.703 1 97.44 83 MET A O 1
ATOM 652 N N . TRP A 1 84 ? -11.297 -22.828 -10.469 1 97.88 84 TRP A N 1
ATOM 653 C CA . TRP A 1 84 ? -10.414 -23.469 -11.445 1 97.88 84 TRP A CA 1
ATOM 654 C C . TRP A 1 84 ? -8.969 -23.469 -10.945 1 97.88 84 TRP A C 1
ATOM 656 O O . TRP A 1 84 ? -8.422 -22.422 -10.594 1 97.88 84 TRP A O 1
ATOM 666 N N . THR A 1 85 ? -8.312 -24.625 -10.93 1 98 85 THR A N 1
ATOM 667 C CA . THR A 1 85 ? -7.102 -24.734 -10.125 1 98 85 THR A CA 1
ATOM 668 C C . THR A 1 85 ? -5.938 -25.25 -10.977 1 98 85 THR A C 1
ATOM 670 O O . THR A 1 85 ? -6.148 -25.812 -12.047 1 98 85 THR A O 1
ATOM 673 N N . PHE A 1 86 ? -4.77 -24.906 -10.602 1 98.19 86 PHE A N 1
ATOM 674 C CA . PHE A 1 86 ? -3.566 -25.672 -10.914 1 98.19 86 PHE A CA 1
ATOM 675 C C . PHE A 1 86 ? -3.188 -26.578 -9.75 1 98.19 86 PHE A C 1
ATOM 677 O O . PHE A 1 86 ? -2.941 -26.109 -8.641 1 98.19 86 PHE A O 1
ATOM 684 N N . ASN A 1 87 ? -3.166 -27.891 -9.977 1 97.5 87 ASN A N 1
ATOM 685 C CA . ASN A 1 87 ? -2.826 -28.906 -8.977 1 97.5 87 ASN A CA 1
ATOM 686 C C . ASN A 1 87 ? -3.75 -28.828 -7.77 1 97.5 87 ASN A C 1
ATOM 688 O O . ASN A 1 87 ? -3.289 -28.875 -6.625 1 97.5 87 ASN A O 1
ATOM 692 N N . ASP A 1 88 ? -4.977 -28.531 -7.938 1 96.25 88 ASP A N 1
ATOM 693 C CA . ASP A 1 88 ? -6.074 -28.578 -6.973 1 96.25 88 ASP A CA 1
ATOM 694 C C . ASP A 1 88 ? -5.93 -27.484 -5.918 1 96.25 88 ASP A C 1
ATOM 696 O O . ASP A 1 88 ? -6.414 -27.641 -4.793 1 96.25 88 ASP A O 1
ATOM 700 N N . ARG A 1 89 ? -5.203 -26.438 -6.332 1 96.19 89 ARG A N 1
ATOM 701 C CA . ARG A 1 89 ? -4.984 -25.359 -5.363 1 96.19 89 ARG A CA 1
ATOM 702 C C . ARG A 1 89 ? -5.137 -23.984 -6.016 1 96.19 89 ARG A C 1
ATOM 704 O O . ARG A 1 89 ? -4.887 -23.828 -7.211 1 96.19 89 ARG A O 1
ATOM 711 N N . VAL A 1 90 ? -5.59 -23.062 -5.25 1 98.06 90 VAL A N 1
ATOM 712 C CA . VAL A 1 90 ? -5.613 -21.641 -5.602 1 98.06 90 VAL A CA 1
ATOM 713 C C . VAL A 1 90 ? -4.93 -20.828 -4.508 1 98.06 90 VAL A C 1
ATOM 715 O O . VAL A 1 90 ? -5.398 -20.781 -3.367 1 98.06 90 VAL A O 1
ATOM 718 N N . PRO A 1 91 ? -3.85 -20.234 -4.785 1 98.44 91 PRO A N 1
ATOM 719 C CA . PRO A 1 91 ? -3.086 -20.219 -6.035 1 98.44 91 PRO A CA 1
ATOM 720 C C . PRO A 1 91 ? -2.434 -21.562 -6.352 1 98.44 91 PRO A C 1
ATOM 722 O O . PRO A 1 91 ? -2.391 -22.438 -5.492 1 98.44 91 PRO A O 1
ATOM 725 N N . GLY A 1 92 ? -2.014 -21.672 -7.594 1 98.56 92 GLY A N 1
ATOM 726 C CA . GLY A 1 92 ? -1.198 -22.812 -7.957 1 98.56 92 GLY A CA 1
ATOM 727 C C . GLY A 1 92 ? 0.115 -22.875 -7.199 1 98.56 92 GLY A C 1
ATOM 728 O O . GLY A 1 92 ? 0.435 -21.969 -6.426 1 98.56 92 GLY A O 1
ATOM 729 N N . PRO A 1 93 ? 0.821 -23.922 -7.445 1 98.38 93 PRO A N 1
ATOM 730 C CA . PRO A 1 93 ? 2.057 -24.109 -6.68 1 98.38 93 PRO A CA 1
ATOM 731 C C . PRO A 1 93 ? 3.1 -23.031 -6.98 1 98.38 93 PRO A C 1
ATOM 733 O O . PRO A 1 93 ? 3.16 -22.531 -8.102 1 98.38 93 PRO A O 1
ATOM 736 N N . PHE A 1 94 ? 3.865 -22.734 -5.914 1 98.69 94 PHE A N 1
ATOM 737 C CA . PHE A 1 94 ? 5.039 -21.891 -6.098 1 98.69 94 PHE A CA 1
ATOM 738 C C . PHE A 1 94 ? 6.152 -22.656 -6.805 1 98.69 94 PHE A C 1
ATOM 740 O O . PHE A 1 94 ? 6.465 -23.797 -6.438 1 98.69 94 PHE A O 1
ATOM 747 N N . ILE A 1 95 ? 6.742 -22.047 -7.867 1 98.5 95 ILE A N 1
ATOM 748 C CA . ILE A 1 95 ? 7.832 -22.656 -8.617 1 98.5 95 ILE A CA 1
ATOM 749 C C . ILE A 1 95 ? 9.125 -21.891 -8.367 1 98.5 95 ILE A C 1
ATOM 751 O O . ILE A 1 95 ? 9.164 -20.656 -8.492 1 98.5 95 ILE A O 1
ATOM 755 N N . ARG A 1 96 ? 10.117 -22.578 -7.953 1 98.69 96 ARG A N 1
ATOM 756 C CA . ARG A 1 96 ? 11.438 -21.969 -7.801 1 98.69 96 ARG A CA 1
ATOM 757 C C . ARG A 1 96 ? 12.414 -22.516 -8.844 1 98.69 96 ARG A C 1
ATOM 759 O O . ARG A 1 96 ? 12.516 -23.734 -9.031 1 98.69 96 ARG A O 1
ATOM 766 N N . ALA A 1 97 ? 13.031 -21.656 -9.586 1 98.19 97 ALA A N 1
ATOM 767 C CA . ALA A 1 97 ? 13.992 -21.984 -10.648 1 98.19 97 ALA A CA 1
ATOM 768 C C . ALA A 1 97 ? 15.203 -21.062 -10.578 1 98.19 97 ALA A C 1
ATOM 770 O O . ALA A 1 97 ? 15.375 -20.312 -9.617 1 98.19 97 ALA A O 1
ATOM 771 N N . ARG A 1 98 ? 16.031 -21.281 -11.531 1 97 98 ARG A N 1
ATOM 772 C CA . ARG A 1 98 ? 17.266 -20.516 -11.594 1 97 98 ARG A CA 1
ATOM 773 C C . ARG A 1 98 ? 17.609 -20.141 -13.039 1 97 98 ARG A C 1
ATOM 775 O O . ARG A 1 98 ? 17.359 -20.922 -13.961 1 97 98 ARG A O 1
ATOM 782 N N . VAL A 1 99 ? 18.203 -18.938 -13.125 1 95.75 99 VAL A N 1
ATOM 783 C CA . VAL A 1 99 ? 18.641 -18.531 -14.453 1 95.75 99 VAL A CA 1
ATOM 784 C C . VAL A 1 99 ? 19.531 -19.609 -15.062 1 95.75 99 VAL A C 1
ATOM 786 O O . VAL A 1 99 ? 20.406 -20.156 -14.375 1 95.75 99 VAL A O 1
ATOM 789 N N . GLY A 1 100 ? 19.25 -19.906 -16.312 1 93.38 100 GLY A N 1
ATOM 790 C CA . GLY A 1 100 ? 20 -20.953 -17 1 93.38 100 GLY A CA 1
ATOM 791 C C . GLY A 1 100 ? 19.25 -22.266 -17.109 1 93.38 100 GLY A C 1
ATOM 792 O O . GLY A 1 100 ? 19.547 -23.094 -17.969 1 93.38 100 GLY A O 1
ATOM 793 N N . ASP A 1 101 ? 18.312 -22.438 -16.219 1 95.88 101 ASP A N 1
ATOM 794 C CA . ASP A 1 101 ? 17.516 -23.656 -16.266 1 95.88 101 ASP A CA 1
ATOM 795 C C . ASP A 1 101 ? 16.688 -23.719 -17.547 1 95.88 101 ASP A C 1
ATOM 797 O O . ASP A 1 101 ? 16.406 -22.688 -18.156 1 95.88 101 ASP A O 1
ATOM 801 N N . VAL A 1 102 ? 16.422 -24.922 -17.922 1 95.94 102 VAL A N 1
ATOM 802 C CA . VAL A 1 102 ? 15.383 -25.188 -18.906 1 95.94 102 VAL A CA 1
ATOM 803 C C . VAL A 1 102 ? 14.102 -25.625 -18.188 1 95.94 102 VAL A C 1
ATOM 805 O O . VAL A 1 102 ? 14.07 -26.672 -17.547 1 95.94 102 VAL A O 1
ATOM 808 N N . LEU A 1 103 ? 13.133 -24.766 -18.328 1 97.56 103 LEU A N 1
ATOM 809 C CA . LEU A 1 103 ? 11.828 -25.062 -17.75 1 97.56 103 LEU A CA 1
ATOM 810 C C . LEU A 1 103 ? 11.039 -26.016 -18.656 1 97.56 103 LEU A C 1
ATOM 812 O O . LEU A 1 103 ? 10.688 -25.641 -19.781 1 97.56 103 LEU A O 1
ATOM 816 N N . GLU A 1 104 ? 10.875 -27.219 -18.219 1 97.62 104 GLU A N 1
ATOM 817 C CA . GLU A 1 104 ? 9.977 -28.125 -18.922 1 97.62 104 GLU A CA 1
ATOM 818 C C . GLU A 1 104 ? 8.586 -28.125 -18.281 1 97.62 104 GLU A C 1
ATOM 820 O O . GLU A 1 104 ? 8.352 -28.828 -17.297 1 97.62 104 GLU A O 1
ATOM 825 N N . LEU A 1 105 ? 7.695 -27.438 -18.906 1 97.75 105 LEU A N 1
ATOM 826 C CA . LEU A 1 105 ? 6.328 -27.297 -18.422 1 97.75 105 LEU A CA 1
ATOM 827 C C . LEU A 1 105 ? 5.41 -28.328 -19.078 1 97.75 105 LEU A C 1
ATOM 829 O O . LEU A 1 105 ? 5.312 -28.375 -20.297 1 97.75 105 LEU A O 1
ATOM 833 N N . SER A 1 106 ? 4.816 -29.172 -18.281 1 98.06 106 SER A N 1
ATOM 834 C CA . SER A 1 106 ? 3.82 -30.125 -18.75 1 98.06 106 SER A CA 1
ATOM 835 C C . SER A 1 106 ? 2.451 -29.844 -18.141 1 98.06 106 SER A C 1
ATOM 837 O O . SER A 1 106 ? 2.275 -29.922 -16.938 1 98.06 106 SER A O 1
ATOM 839 N N . LEU A 1 107 ? 1.478 -29.531 -18.969 1 98.56 107 LEU A N 1
ATOM 840 C CA . LEU A 1 107 ? 0.131 -29.219 -18.5 1 98.56 107 LEU A CA 1
ATOM 841 C C . LEU A 1 107 ? -0.847 -30.328 -18.906 1 98.56 107 LEU A C 1
ATOM 843 O O . LEU A 1 107 ? -1.008 -30.625 -20.094 1 98.56 107 LEU A O 1
ATOM 847 N N . THR A 1 108 ? -1.442 -30.953 -17.938 1 98.62 108 THR A N 1
ATOM 848 C CA . THR A 1 108 ? -2.525 -31.906 -18.156 1 98.62 108 THR A CA 1
ATOM 849 C C . THR A 1 108 ? -3.873 -31.281 -17.797 1 98.62 108 THR A C 1
ATOM 851 O O . THR A 1 108 ? -4.07 -30.812 -16.688 1 98.62 108 THR A O 1
ATOM 854 N N . ASN A 1 109 ? -4.801 -31.281 -18.75 1 98.5 109 ASN A N 1
ATOM 855 C CA . ASN A 1 109 ? -6.117 -30.703 -18.516 1 98.5 109 ASN A CA 1
ATOM 856 C C . ASN A 1 109 ? -7.117 -31.766 -18.062 1 98.5 109 ASN A C 1
ATOM 858 O O . ASN A 1 109 ? -7.527 -32.625 -18.844 1 98.5 109 ASN A O 1
ATOM 862 N N . ARG A 1 110 ? -7.512 -31.703 -16.844 1 97.69 110 ARG A N 1
ATOM 863 C CA . ARG A 1 110 ? -8.484 -32.656 -16.297 1 97.69 110 ARG A CA 1
ATOM 864 C C . ARG A 1 110 ? -9.805 -31.938 -15.977 1 97.69 110 ARG A C 1
ATOM 866 O O . ARG A 1 110 ? -10.578 -32.406 -15.148 1 97.69 110 ARG A O 1
ATOM 873 N N . ASP A 1 111 ? -9.961 -30.766 -16.484 1 96.06 111 ASP A N 1
ATOM 874 C CA . ASP A 1 111 ? -11.219 -30.031 -16.359 1 96.06 111 ASP A CA 1
ATOM 875 C C . ASP A 1 111 ? -12.336 -30.734 -17.125 1 96.06 111 ASP A C 1
ATOM 877 O O . ASP A 1 111 ? -12.375 -30.688 -18.359 1 96.06 111 ASP A O 1
ATOM 881 N N . GLU A 1 112 ? -13.32 -31.281 -16.453 1 93.19 112 GLU A N 1
ATOM 882 C CA . GLU A 1 112 ? -14.367 -32.094 -17.062 1 93.19 112 GLU A CA 1
ATOM 883 C C . GLU A 1 112 ? -15.43 -31.203 -17.719 1 93.19 112 GLU A C 1
ATOM 885 O O . GLU A 1 112 ? -16.281 -31.703 -18.469 1 93.19 112 GLU A O 1
ATOM 890 N N . SER A 1 113 ? -15.344 -29.938 -17.375 1 90.94 113 SER A N 1
ATOM 891 C CA . SER A 1 113 ? -16.328 -29.031 -17.969 1 90.94 113 SER A CA 1
ATOM 892 C C . SER A 1 113 ? -16.047 -28.812 -19.453 1 90.94 113 SER A C 1
ATOM 894 O O . SER A 1 113 ? -16.891 -28.281 -20.172 1 90.94 113 SER A O 1
ATOM 896 N N . GLY A 1 114 ? -14.836 -29.203 -19.922 1 91.38 114 GLY A N 1
ATOM 897 C CA . GLY A 1 114 ? -14.531 -29.141 -21.344 1 91.38 114 GLY A CA 1
ATOM 898 C C . GLY A 1 114 ? -13.75 -27.906 -21.734 1 91.38 114 GLY A C 1
ATOM 899 O O . GLY A 1 114 ? -13.367 -27.75 -22.891 1 91.38 114 GLY A O 1
ATOM 900 N N . ASN A 1 115 ? -13.453 -27.031 -20.812 1 94.38 115 ASN A N 1
ATOM 901 C CA . ASN A 1 115 ? -12.664 -25.844 -21.125 1 94.38 115 ASN A CA 1
ATOM 902 C C . ASN A 1 115 ? -11.211 -26.203 -21.422 1 94.38 115 ASN A C 1
ATOM 904 O O . ASN A 1 115 ? -10.602 -27 -20.719 1 94.38 115 ASN A O 1
ATOM 908 N N . PRO A 1 116 ? -10.695 -25.688 -22.516 1 97.12 116 PRO A N 1
ATOM 909 C CA . PRO A 1 116 ? -9.25 -25.781 -22.672 1 97.12 116 PRO A CA 1
ATOM 910 C C . PRO A 1 116 ? -8.484 -24.891 -21.703 1 97.12 116 PRO A C 1
ATOM 912 O O . PRO A 1 116 ? -9.023 -23.875 -21.234 1 97.12 116 PRO A O 1
ATOM 915 N N . HIS A 1 117 ? -7.328 -25.266 -21.406 1 98.19 117 HIS A N 1
ATOM 916 C CA . HIS A 1 117 ? -6.449 -24.484 -20.531 1 98.19 117 HIS A CA 1
ATOM 917 C C . HIS A 1 117 ? -5.027 -24.453 -21.094 1 98.19 117 HIS A C 1
ATOM 919 O O . HIS A 1 117 ? -4.66 -25.266 -21.938 1 98.19 117 HIS A O 1
ATOM 925 N N . ASN A 1 118 ? -4.262 -23.438 -20.766 1 97.94 118 ASN A N 1
ATOM 926 C CA . ASN A 1 118 ? -2.852 -23.281 -21.094 1 97.94 118 ASN A CA 1
ATOM 927 C C . ASN A 1 118 ? -2.125 -22.406 -20.078 1 97.94 118 ASN A C 1
ATOM 929 O O . ASN A 1 118 ? -2.654 -22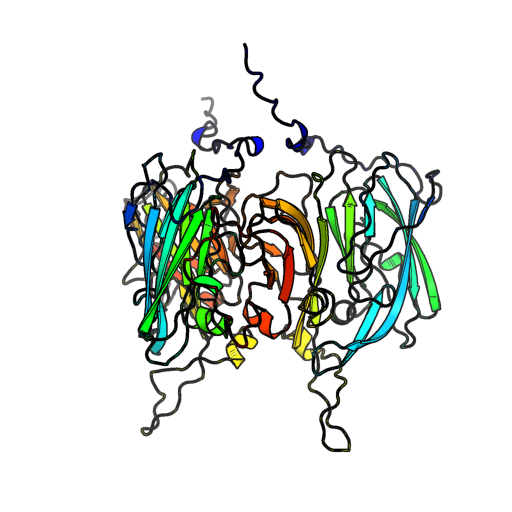.156 -18.984 1 97.94 118 ASN A O 1
ATOM 933 N N . ILE A 1 119 ? -0.852 -22.109 -20.359 1 97.75 119 ILE A N 1
ATOM 934 C CA . ILE A 1 119 ? -0.094 -21.328 -19.391 1 97.75 119 ILE A CA 1
ATOM 935 C C . ILE A 1 119 ? 0.599 -20.156 -20.078 1 97.75 119 ILE A C 1
ATOM 937 O O . ILE A 1 119 ? 1.325 -20.344 -21.062 1 97.75 119 ILE A O 1
ATOM 941 N N . ASP A 1 120 ? 0.288 -19.047 -19.656 1 97.94 120 ASP A N 1
ATOM 942 C CA . ASP A 1 120 ? 1.129 -17.875 -19.844 1 97.94 120 ASP A CA 1
ATOM 943 C C . ASP A 1 120 ? 2.023 -17.641 -18.641 1 97.94 120 ASP A C 1
ATOM 945 O O . ASP A 1 120 ? 1.544 -17.234 -17.578 1 97.94 120 ASP A O 1
ATOM 949 N N . CYS A 1 121 ? 3.264 -17.922 -18.828 1 98.38 121 CYS A N 1
ATOM 950 C CA . CYS A 1 121 ? 4.246 -17.688 -17.781 1 98.38 121 CYS A CA 1
ATOM 951 C C . CYS A 1 121 ? 5.09 -16.453 -18.078 1 98.38 121 CYS A C 1
ATOM 953 O O . CYS A 1 121 ? 5.781 -16.406 -19.094 1 98.38 121 CYS A O 1
ATOM 955 N N . HIS A 1 122 ? 5.109 -15.516 -17.125 1 98.25 122 HIS A N 1
ATOM 956 C CA . HIS A 1 122 ? 5.781 -14.242 -17.359 1 98.25 122 HIS A CA 1
ATOM 957 C C . HIS A 1 122 ? 7.297 -14.398 -17.312 1 98.25 122 HIS A C 1
ATOM 959 O O . HIS A 1 122 ? 8.031 -13.508 -17.75 1 98.25 122 HIS A O 1
ATOM 965 N N . ALA A 1 123 ? 7.824 -15.531 -16.938 1 97.81 123 ALA A N 1
ATOM 966 C CA . ALA A 1 123 ? 9.258 -15.812 -16.938 1 97.81 123 ALA A CA 1
ATOM 967 C C . ALA A 1 123 ? 9.711 -16.312 -18.312 1 97.81 123 ALA A C 1
ATOM 969 O O . ALA A 1 123 ? 10.914 -16.375 -18.594 1 97.81 123 ALA A O 1
ATOM 970 N N . VAL A 1 124 ? 8.773 -16.672 -19.125 1 95.38 124 VAL A N 1
ATOM 971 C CA . VAL A 1 124 ? 9.07 -17.25 -20.422 1 95.38 124 VAL A CA 1
ATOM 972 C C . VAL A 1 124 ? 9.164 -16.125 -21.469 1 95.38 124 VAL A C 1
ATOM 974 O O . VAL A 1 124 ? 8.32 -15.234 -21.516 1 95.38 124 VAL A O 1
ATOM 977 N N . MET A 1 125 ? 10.188 -16.219 -22.281 1 92.69 125 MET A N 1
ATOM 978 C CA . MET A 1 125 ? 10.328 -15.312 -23.406 1 92.69 125 MET A CA 1
ATOM 979 C C . MET A 1 125 ? 9.773 -15.938 -24.688 1 92.69 125 MET A C 1
ATOM 981 O O . MET A 1 125 ? 10.07 -17.094 -25 1 92.69 125 MET A O 1
ATOM 985 N N . GLY A 1 126 ? 8.969 -15.219 -25.375 1 91.12 126 GLY A N 1
ATOM 986 C CA . GLY A 1 126 ? 8.375 -15.688 -26.609 1 91.12 126 GLY A CA 1
ATOM 987 C C . GLY A 1 126 ? 6.875 -15.461 -26.672 1 91.12 126 GLY A C 1
ATOM 988 O O . GLY A 1 126 ? 6.262 -15.039 -25.688 1 91.12 126 GLY A O 1
ATOM 989 N N . PRO A 1 127 ? 6.297 -15.758 -27.797 1 91.94 127 PRO A N 1
ATOM 990 C CA . PRO A 1 127 ? 4.879 -15.438 -27.984 1 91.94 127 PRO A CA 1
ATOM 991 C C . PRO A 1 127 ? 3.975 -16.141 -26.969 1 91.94 127 PRO A C 1
ATOM 993 O O . PRO A 1 127 ? 4.168 -17.328 -26.688 1 91.94 127 PRO A O 1
ATOM 996 N N . GLY A 1 128 ? 3.133 -15.406 -26.375 1 93 128 GLY A N 1
ATOM 997 C CA . GLY A 1 128 ? 2.107 -15.914 -25.484 1 93 128 GLY A CA 1
ATOM 998 C C . GLY A 1 128 ? 2.658 -16.359 -24.141 1 93 128 GLY A C 1
ATOM 999 O O . GLY A 1 128 ? 1.914 -16.844 -23.281 1 93 128 GLY A O 1
ATOM 1000 N N . GLY A 1 129 ? 3.922 -16.281 -23.953 1 96 129 GLY A N 1
ATOM 1001 C CA . GLY A 1 129 ? 4.504 -16.781 -22.703 1 96 129 GLY A CA 1
ATOM 1002 C C . GLY A 1 129 ? 4.426 -18.281 -22.562 1 96 129 GLY A C 1
ATOM 1003 O O . GLY A 1 129 ? 4.41 -18.812 -21.453 1 96 129 GLY A O 1
ATOM 1004 N N . GLY A 1 130 ? 4.215 -18.938 -23.672 1 95.81 130 GLY A N 1
ATOM 1005 C CA . GLY A 1 130 ? 4.121 -20.391 -23.688 1 95.81 130 GLY A CA 1
ATOM 1006 C C . GLY A 1 130 ? 2.709 -20.891 -23.922 1 95.81 130 GLY A C 1
ATOM 1007 O O . GLY A 1 130 ? 2.496 -22.078 -24.125 1 95.81 130 GLY A O 1
ATOM 1008 N N . SER A 1 131 ? 1.723 -19.984 -23.984 1 95.88 131 SER A N 1
ATOM 1009 C CA . SER A 1 131 ? 0.327 -20.406 -24.031 1 95.88 131 SER A CA 1
ATOM 1010 C C . SER A 1 131 ? 0.041 -21.203 -25.297 1 95.88 131 SER A C 1
ATOM 1012 O O . SER A 1 131 ? -0.641 -22.234 -25.25 1 95.88 131 SER A O 1
ATOM 1014 N N . GLY A 1 132 ? 0.571 -20.766 -26.406 1 93.75 132 GLY A N 1
ATOM 1015 C CA . GLY A 1 132 ? 0.298 -21.438 -27.672 1 93.75 132 GLY A CA 1
ATOM 1016 C C . GLY A 1 132 ? 0.77 -22.875 -27.703 1 93.75 132 GLY A C 1
ATOM 1017 O O . GLY A 1 132 ? 0.145 -23.719 -28.344 1 93.75 132 GLY A O 1
ATOM 1018 N N . VAL A 1 133 ? 1.829 -23.203 -27.016 1 96.12 133 VAL A N 1
ATOM 1019 C CA . VAL A 1 133 ? 2.432 -24.531 -27.094 1 96.12 133 VAL A CA 1
ATOM 1020 C C . VAL A 1 133 ? 2.027 -25.375 -25.875 1 96.12 133 VAL A C 1
ATOM 1022 O O . VAL A 1 133 ? 2.393 -26.547 -25.781 1 96.12 133 VAL A O 1
ATOM 1025 N N . THR A 1 134 ? 1.237 -24.797 -24.969 1 97.31 134 THR A N 1
ATOM 1026 C CA . THR A 1 134 ? 0.797 -25.547 -23.797 1 97.31 134 THR A CA 1
ATOM 1027 C C . THR A 1 134 ? -0.723 -25.688 -23.781 1 97.31 134 THR A C 1
ATOM 1029 O O . THR A 1 134 ? -1.301 -26.141 -22.797 1 97.31 134 THR A O 1
ATOM 1032 N N . THR A 1 135 ? -1.41 -25.234 -24.828 1 97.75 135 THR A N 1
ATOM 1033 C CA . THR A 1 135 ? -2.863 -25.359 -24.875 1 97.75 135 THR A CA 1
ATOM 1034 C C . THR A 1 135 ? -3.287 -26.828 -24.906 1 97.75 135 THR A C 1
ATOM 1036 O O . THR A 1 135 ? -2.939 -27.562 -25.828 1 97.75 135 THR A O 1
ATOM 1039 N N . ALA A 1 136 ? -4.027 -27.219 -23.875 1 98.06 136 ALA A N 1
ATOM 1040 C CA . ALA A 1 136 ? -4.461 -28.594 -23.719 1 98.06 136 ALA A CA 1
ATOM 1041 C C . ALA A 1 136 ? -5.98 -28.688 -23.609 1 98.06 136 ALA A C 1
ATOM 1043 O O . ALA A 1 136 ? -6.598 -27.953 -22.828 1 98.06 136 ALA A O 1
ATOM 1044 N N . SER A 1 137 ? -6.535 -29.578 -24.406 1 97.25 137 SER A N 1
ATOM 1045 C CA . SER A 1 137 ? -7.941 -29.938 -24.25 1 97.25 137 SER A CA 1
ATOM 1046 C C . SER A 1 137 ? -8.133 -30.969 -23.141 1 97.25 137 SER A C 1
ATOM 1048 O O . SER A 1 137 ? -7.156 -31.516 -22.625 1 97.25 137 SER A O 1
ATOM 1050 N N . GLU A 1 138 ? -9.398 -31.141 -22.859 1 96.69 138 GLU A N 1
ATOM 1051 C CA . GLU A 1 138 ? -9.703 -32.094 -21.797 1 96.69 138 GLU A CA 1
ATOM 1052 C C . GLU A 1 138 ? -9 -33.438 -22.047 1 96.69 138 GLU A C 1
ATOM 1054 O O . GLU A 1 138 ? -9.062 -33.969 -23.156 1 96.69 138 GLU A O 1
ATOM 1059 N N . GLY A 1 139 ? -8.32 -33.906 -21.078 1 96.81 139 GLY A N 1
ATOM 1060 C CA . GLY A 1 139 ? -7.68 -35.219 -21.141 1 96.81 139 GLY A CA 1
ATOM 1061 C C . GLY A 1 139 ? -6.305 -35.188 -21.781 1 96.81 139 GLY A C 1
ATOM 1062 O O . GLY A 1 139 ? -5.543 -36.125 -21.688 1 96.81 139 GLY A O 1
ATOM 1063 N N . GLU A 1 140 ? -5.949 -34.094 -22.359 1 98.06 140 GLU A N 1
ATOM 1064 C CA . GLU A 1 140 ? -4.676 -33.969 -23.062 1 98.06 140 GLU A CA 1
ATOM 1065 C C . GLU A 1 140 ? -3.568 -33.5 -22.125 1 98.06 140 GLU A C 1
ATOM 1067 O O . GLU A 1 140 ? -3.838 -32.844 -21.109 1 98.06 140 GLU A O 1
ATOM 1072 N N . THR A 1 141 ? -2.395 -33.906 -22.453 1 98.44 141 THR A N 1
ATOM 1073 C CA . THR A 1 141 ? -1.183 -33.344 -21.859 1 98.44 141 THR A CA 1
ATOM 1074 C C . THR A 1 141 ? -0.303 -32.688 -22.922 1 98.44 141 THR A C 1
ATOM 1076 O O . THR A 1 141 ? -0.025 -33.312 -23.953 1 98.44 141 THR A O 1
ATOM 1079 N N . LYS A 1 142 ? 0.04 -31.469 -22.719 1 98.5 142 LYS A N 1
ATOM 1080 C CA . LYS A 1 142 ? 0.98 -30.75 -23.562 1 98.5 142 LYS A CA 1
ATOM 1081 C C . LYS A 1 142 ? 2.26 -30.406 -22.812 1 98.5 142 LYS A C 1
ATOM 1083 O O . LYS A 1 142 ? 2.211 -30.016 -21.641 1 98.5 142 LYS A O 1
ATOM 1088 N N . THR A 1 143 ? 3.418 -30.641 -23.453 1 97.56 143 THR A N 1
ATOM 1089 C CA . THR A 1 143 ? 4.711 -30.359 -22.844 1 97.56 143 THR A CA 1
ATOM 1090 C C . THR A 1 143 ? 5.547 -29.438 -23.719 1 97.56 143 THR A C 1
ATOM 1092 O O . THR A 1 143 ? 5.574 -29.609 -24.938 1 97.56 143 THR A O 1
ATOM 1095 N N . ALA A 1 144 ? 6.18 -28.453 -23.109 1 96.5 144 ALA A N 1
ATOM 1096 C CA . ALA A 1 144 ? 7.074 -27.531 -23.812 1 96.5 144 ALA A CA 1
ATOM 1097 C C . ALA A 1 144 ? 8.266 -27.156 -22.938 1 96.5 144 ALA A C 1
ATOM 1099 O O . ALA A 1 144 ? 8.203 -27.266 -21.703 1 96.5 144 ALA A O 1
ATOM 1100 N N . ARG A 1 145 ? 9.32 -26.75 -23.578 1 96.12 145 ARG A N 1
ATOM 1101 C CA . ARG A 1 145 ? 10.539 -26.344 -22.875 1 96.12 145 ARG A CA 1
ATOM 1102 C C . ARG A 1 145 ? 10.875 -24.875 -23.172 1 96.12 145 ARG A C 1
ATOM 1104 O O . ARG A 1 145 ? 10.711 -24.406 -24.297 1 96.12 145 ARG A O 1
ATOM 1111 N N . PHE A 1 146 ? 11.336 -24.188 -22.156 1 95.81 146 PHE A N 1
ATOM 1112 C CA . PHE A 1 146 ? 11.703 -22.781 -22.234 1 95.81 146 PHE A CA 1
ATOM 1113 C C . PHE A 1 146 ? 13.008 -22.516 -21.516 1 95.81 146 PHE A C 1
ATOM 1115 O O . PHE A 1 146 ? 13.242 -23.047 -20.422 1 95.81 146 PHE A O 1
ATOM 1122 N N . HIS A 1 147 ? 13.82 -21.719 -22.125 1 94.62 147 HIS A N 1
ATOM 1123 C CA . HIS A 1 147 ? 15.031 -21.281 -21.453 1 94.62 147 HIS A CA 1
ATOM 1124 C C . HIS A 1 147 ? 14.75 -20.109 -20.531 1 94.62 147 HIS A C 1
ATOM 1126 O O . HIS A 1 147 ? 14.188 -19.094 -20.953 1 94.62 147 HIS A O 1
ATOM 1132 N N . LEU A 1 148 ? 15.109 -20.266 -19.25 1 95.75 148 LEU A N 1
ATOM 1133 C CA . LEU A 1 148 ? 14.969 -19.156 -18.312 1 95.75 148 LEU A CA 1
ATOM 1134 C C . LEU A 1 148 ? 16.219 -18.281 -18.312 1 95.75 148 LEU A C 1
ATOM 1136 O O . LEU A 1 148 ? 17.219 -18.625 -17.688 1 95.75 148 LEU A O 1
ATOM 1140 N N . ALA A 1 149 ? 16.047 -17.094 -18.906 1 91.62 149 ALA A N 1
ATOM 1141 C CA . ALA A 1 149 ? 17.219 -16.25 -19.188 1 91.62 149 ALA A CA 1
ATOM 1142 C C . ALA A 1 149 ? 17.328 -15.109 -18.188 1 91.62 149 ALA A C 1
ATOM 1144 O O . ALA A 1 149 ? 18.406 -14.555 -18 1 91.62 149 ALA A O 1
ATOM 1145 N N . TYR A 1 150 ? 16.25 -14.766 -17.562 1 93.5 150 TYR A N 1
ATOM 1146 C CA . TYR A 1 150 ? 16.25 -13.555 -16.75 1 93.5 150 TYR A CA 1
ATOM 1147 C C . TYR A 1 150 ? 15.68 -13.828 -15.367 1 93.5 150 TYR A C 1
ATOM 1149 O O . TYR A 1 150 ? 14.703 -14.57 -15.219 1 93.5 150 TYR A O 1
ATOM 1157 N N . PRO A 1 151 ? 16.328 -13.273 -14.383 1 96.94 151 PRO A N 1
ATOM 1158 C CA . PRO A 1 151 ? 15.867 -13.484 -13.008 1 96.94 151 PRO A CA 1
ATOM 1159 C C . PRO A 1 151 ? 14.703 -12.57 -12.625 1 96.94 151 PRO A C 1
ATOM 1161 O O . PRO A 1 151 ? 14.508 -11.523 -13.25 1 96.94 151 PRO A O 1
ATOM 1164 N N . GLY A 1 152 ? 13.984 -12.953 -11.578 1 98 152 GLY A N 1
ATOM 1165 C CA . GLY A 1 152 ? 12.883 -12.172 -11.039 1 98 152 GLY A CA 1
ATOM 1166 C C . GLY A 1 152 ? 11.766 -13.023 -10.469 1 98 152 GLY A C 1
ATOM 1167 O O . GLY A 1 152 ? 11.859 -14.258 -10.469 1 98 152 GLY A O 1
ATOM 1168 N N . LEU A 1 153 ? 10.805 -12.43 -9.891 1 98.81 153 LEU A N 1
ATOM 1169 C CA . LEU A 1 153 ? 9.539 -13.047 -9.492 1 98.81 153 LEU A CA 1
ATOM 1170 C C . LEU A 1 153 ? 8.438 -12.734 -10.5 1 98.81 153 LEU A C 1
ATOM 1172 O O . LEU A 1 153 ? 8.18 -11.57 -10.805 1 98.81 153 LEU A O 1
ATOM 1176 N N . PHE A 1 154 ? 7.809 -13.82 -10.969 1 98.75 154 PHE A N 1
ATOM 1177 C CA . PHE A 1 154 ? 6.883 -13.656 -12.086 1 98.75 154 PHE A CA 1
ATOM 1178 C C . PHE A 1 154 ? 5.566 -14.367 -11.812 1 98.75 154 PHE A C 1
ATOM 1180 O O . PHE A 1 154 ? 5.539 -15.375 -11.102 1 98.75 154 PHE A O 1
ATOM 1187 N N . VAL A 1 155 ? 4.543 -13.781 -12.422 1 98.69 155 VAL A N 1
ATOM 1188 C CA . VAL A 1 155 ? 3.23 -14.422 -12.383 1 98.69 155 VAL A CA 1
ATOM 1189 C C . VAL A 1 155 ? 3.115 -15.438 -13.516 1 98.69 155 VAL A C 1
ATOM 1191 O O . VAL A 1 155 ? 3.59 -15.188 -14.625 1 98.69 155 VAL A O 1
ATOM 1194 N N . TYR A 1 156 ? 2.555 -16.578 -13.242 1 98.56 156 TYR A N 1
ATOM 1195 C CA . TYR A 1 156 ? 2.018 -17.422 -14.312 1 98.56 156 TYR A CA 1
ATOM 1196 C C . TYR A 1 156 ? 0.515 -17.609 -14.148 1 98.56 156 TYR A C 1
ATOM 1198 O O . TYR A 1 156 ? -0 -17.594 -13.023 1 98.56 156 TYR A O 1
ATOM 1206 N N . HIS A 1 157 ? -0.174 -17.719 -15.273 1 98.56 157 HIS A N 1
ATOM 1207 C CA . HIS A 1 157 ? -1.621 -17.891 -15.242 1 98.56 157 HIS A CA 1
ATOM 1208 C C . HIS A 1 157 ? -2.121 -18.547 -16.531 1 98.56 157 HIS A C 1
ATOM 1210 O O . HIS A 1 157 ? -1.369 -18.672 -17.5 1 98.56 157 HIS A O 1
ATOM 1216 N N . CYS A 1 158 ? -3.34 -19.016 -16.438 1 98.38 158 CYS A N 1
ATOM 1217 C CA . CYS A 1 158 ? -3.973 -19.5 -17.656 1 98.38 158 CYS A CA 1
ATOM 1218 C C . CYS A 1 158 ? -4.32 -18.359 -18.594 1 98.38 158 CYS A C 1
ATOM 1220 O O . CYS A 1 158 ? -4.797 -17.312 -18.156 1 98.38 158 CYS A O 1
ATOM 1222 N N . ALA A 1 159 ? -4.09 -18.578 -19.875 1 96.31 159 ALA A N 1
ATOM 1223 C CA . ALA A 1 159 ? -4.352 -17.562 -20.891 1 96.31 159 ALA A CA 1
ATOM 1224 C C . ALA A 1 159 ? -5.277 -18.094 -21.984 1 96.31 159 ALA A C 1
ATOM 1226 O O . ALA A 1 159 ? -5.242 -17.609 -23.109 1 96.31 159 ALA A O 1
ATOM 1227 N N . ALA A 1 160 ? -5.98 -19.109 -21.609 1 94 160 ALA A N 1
ATOM 1228 C CA . ALA A 1 160 ? -7.004 -19.578 -22.547 1 94 160 ALA A CA 1
ATOM 1229 C C . ALA A 1 160 ? -8.188 -18.625 -22.594 1 94 160 ALA A C 1
ATOM 1231 O O . ALA A 1 160 ? -8.383 -17.828 -21.672 1 94 160 ALA A O 1
ATOM 1232 N N . ALA A 1 161 ? -8.914 -18.703 -23.703 1 90 161 ALA A N 1
ATOM 1233 C CA . ALA A 1 161 ? -10.07 -17.812 -23.859 1 90 161 ALA A CA 1
ATOM 1234 C C . ALA A 1 161 ? -11.258 -18.312 -23.031 1 90 161 ALA A C 1
ATOM 1236 O O . ALA A 1 161 ? -11.523 -19.516 -22.969 1 90 161 ALA A O 1
ATOM 1237 N N . PRO A 1 162 ? -12.031 -17.375 -22.469 1 91.19 162 PRO A N 1
ATOM 1238 C CA . PRO A 1 162 ? -11.766 -15.953 -22.219 1 91.19 162 PRO A CA 1
ATOM 1239 C C . PRO A 1 162 ? -10.766 -15.742 -21.078 1 91.19 162 PRO A C 1
ATOM 1241 O O . PRO A 1 162 ? -11.039 -16.094 -19.938 1 91.19 162 PRO A O 1
ATOM 1244 N N . VAL A 1 163 ? -9.672 -15.086 -21.281 1 88.19 163 VAL A N 1
ATOM 1245 C CA . VAL A 1 163 ? -8.477 -15.047 -20.453 1 88.19 163 VAL A CA 1
ATOM 1246 C C . VAL A 1 163 ? -8.836 -14.508 -19.062 1 88.19 163 VAL A C 1
ATOM 1248 O O . VAL A 1 163 ? -8.5 -15.117 -18.047 1 88.19 163 VAL A O 1
ATOM 1251 N N . PRO A 1 164 ? -9.594 -13.406 -19 1 92.81 164 PRO A N 1
ATOM 1252 C CA . PRO A 1 164 ? -9.836 -12.859 -17.656 1 92.81 164 PRO A CA 1
ATOM 1253 C C . PRO A 1 164 ? -10.656 -13.789 -16.766 1 92.81 164 PRO A C 1
ATOM 1255 O O . PRO A 1 164 ? -10.484 -13.812 -15.555 1 92.81 164 PRO A O 1
ATOM 1258 N N . VAL A 1 165 ? -11.492 -14.633 -17.391 1 94.75 165 VAL A N 1
ATOM 1259 C CA . VAL A 1 165 ? -12.344 -15.555 -16.656 1 94.75 165 VAL A CA 1
ATOM 1260 C C . VAL A 1 165 ? -11.484 -16.625 -15.977 1 94.75 165 VAL A C 1
ATOM 1262 O O . VAL A 1 165 ? -11.727 -16.984 -14.82 1 94.75 165 VAL A O 1
ATOM 1265 N N . HIS A 1 166 ? -10.492 -17.109 -16.688 1 97.12 166 HIS A N 1
ATOM 1266 C CA . HIS A 1 166 ? -9.625 -18.141 -16.141 1 97.12 166 HIS A CA 1
ATOM 1267 C C . HIS A 1 166 ? -8.844 -17.641 -14.938 1 97.12 166 HIS A C 1
ATOM 1269 O O . HIS A 1 166 ? -8.734 -18.344 -13.93 1 97.12 166 HIS A O 1
ATOM 1275 N N . ILE A 1 167 ? -8.367 -16.438 -15.016 1 97.5 167 ILE A N 1
ATOM 1276 C CA . ILE A 1 167 ? -7.645 -15.82 -13.898 1 97.5 167 ILE A CA 1
ATOM 1277 C C . ILE A 1 167 ? -8.609 -15.555 -12.75 1 97.5 167 ILE A C 1
ATOM 1279 O O . ILE A 1 167 ? -8.32 -15.883 -11.594 1 97.5 167 ILE A O 1
ATOM 1283 N N . ALA A 1 168 ? -9.797 -15 -13.078 1 97.88 168 ALA A N 1
ATOM 1284 C CA . ALA A 1 168 ? -10.781 -14.617 -12.07 1 97.88 168 ALA A CA 1
ATOM 1285 C C . ALA A 1 168 ? -11.266 -15.828 -11.281 1 97.88 168 ALA A C 1
ATOM 1287 O O . ALA A 1 168 ? -11.688 -15.703 -10.133 1 97.88 168 ALA A O 1
ATOM 1288 N N . ASN A 1 169 ? -11.148 -16.984 -11.914 1 97.75 169 ASN A N 1
ATOM 1289 C CA . ASN A 1 169 ? -11.664 -18.172 -11.25 1 97.75 169 ASN A CA 1
ATOM 1290 C C . ASN A 1 169 ? -10.562 -18.922 -10.516 1 97.75 169 ASN A C 1
ATOM 1292 O O . ASN A 1 169 ? -10.805 -19.984 -9.922 1 97.75 169 ASN A O 1
ATOM 1296 N N . GLY A 1 170 ? -9.289 -18.469 -10.617 1 98.25 170 GLY A N 1
ATOM 1297 C CA . GLY A 1 170 ? -8.336 -19.016 -9.672 1 98.25 170 GLY A CA 1
ATOM 1298 C C . GLY A 1 170 ? -7.074 -19.547 -10.328 1 98.25 170 GLY A C 1
ATOM 1299 O O . GLY A 1 170 ? -6.195 -20.078 -9.648 1 98.25 170 GLY A O 1
ATOM 1300 N N . MET A 1 171 ? -6.887 -19.359 -11.609 1 98.44 171 MET A N 1
ATOM 1301 C CA . MET A 1 171 ? -5.781 -20.016 -12.312 1 98.44 171 MET A CA 1
ATOM 1302 C C . MET A 1 171 ? -4.574 -19.078 -12.406 1 98.44 171 MET A C 1
ATOM 1304 O O . MET A 1 171 ? -4.289 -18.531 -13.469 1 98.44 171 MET A O 1
ATOM 1308 N N . TYR A 1 172 ? -3.863 -19.047 -11.344 1 98.75 172 TYR A N 1
ATOM 1309 C CA . TYR A 1 172 ? -2.668 -18.219 -11.258 1 98.75 172 TYR A CA 1
ATOM 1310 C C . TYR A 1 172 ? -1.683 -18.781 -10.234 1 98.75 172 TYR A C 1
ATOM 1312 O O . TYR A 1 172 ? -2.059 -19.578 -9.375 1 98.75 172 TYR A O 1
ATOM 1320 N N . GLY A 1 173 ? -0.455 -18.359 -10.328 1 98.56 173 GLY A N 1
ATOM 1321 C CA . GLY A 1 173 ? 0.624 -18.703 -9.414 1 98.56 173 GLY A CA 1
ATOM 1322 C C . GLY A 1 173 ? 1.866 -17.859 -9.609 1 98.56 173 GLY A C 1
ATOM 1323 O O . GLY A 1 173 ? 1.84 -16.859 -10.344 1 98.56 173 GLY A O 1
ATOM 1324 N N . LEU A 1 174 ? 2.941 -18.25 -8.812 1 98.75 174 LEU A N 1
ATOM 1325 C CA . LEU A 1 174 ? 4.195 -17.516 -8.883 1 98.75 174 LEU A CA 1
ATOM 1326 C C . LEU A 1 174 ? 5.355 -18.438 -9.227 1 98.75 174 LEU A C 1
ATOM 1328 O O . LEU A 1 174 ? 5.387 -19.594 -8.797 1 98.75 174 LEU A O 1
ATOM 1332 N N . ILE A 1 175 ? 6.27 -17.859 -9.961 1 98.69 175 ILE A N 1
ATOM 1333 C CA . ILE A 1 175 ? 7.559 -18.5 -10.211 1 98.69 175 ILE A CA 1
ATOM 1334 C C . ILE A 1 175 ? 8.688 -17.531 -9.867 1 98.69 175 ILE A C 1
ATOM 1336 O O . ILE A 1 175 ? 8.672 -16.375 -10.305 1 98.69 175 ILE A O 1
ATOM 1340 N N . TYR A 1 176 ? 9.57 -17.969 -9.023 1 98.81 176 TYR A N 1
ATOM 1341 C CA . TYR A 1 176 ? 10.781 -17.203 -8.727 1 98.81 176 TYR A CA 1
ATOM 1342 C C . TYR A 1 176 ? 11.984 -17.797 -9.453 1 98.81 176 TYR A C 1
ATOM 1344 O O . TYR A 1 176 ? 12.312 -18.969 -9.273 1 98.81 176 TYR A O 1
ATOM 1352 N N . VAL A 1 177 ? 12.578 -16.984 -10.336 1 98.38 177 VAL A N 1
ATOM 1353 C CA . VAL A 1 177 ? 13.812 -17.359 -11.023 1 98.38 177 VAL A CA 1
ATOM 1354 C C . VAL A 1 177 ? 15.008 -16.703 -10.336 1 98.38 177 VAL A C 1
ATOM 1356 O O . VAL A 1 177 ? 15.266 -15.516 -10.523 1 98.38 177 VAL A O 1
ATOM 1359 N N . GLN A 1 178 ? 15.734 -17.531 -9.617 1 97.62 178 GLN A N 1
ATOM 1360 C CA . GLN A 1 178 ? 16.938 -17.047 -8.93 1 97.62 178 GLN A CA 1
ATOM 1361 C C . GLN A 1 178 ? 17.984 -16.562 -9.93 1 97.62 178 GLN A C 1
ATOM 1363 O O . GLN A 1 178 ? 18.156 -17.172 -10.984 1 97.62 178 GLN A O 1
ATOM 1368 N N . PRO A 1 179 ? 18.625 -15.438 -9.555 1 95.31 179 PRO A N 1
ATOM 1369 C CA . PRO A 1 179 ? 19.766 -15.055 -10.391 1 95.31 179 PRO A CA 1
ATOM 1370 C C . PRO A 1 179 ? 20.844 -16.141 -10.445 1 95.31 179 PRO A C 1
ATOM 1372 O O . PRO A 1 179 ? 20.953 -16.938 -9.523 1 95.31 179 PRO A O 1
ATOM 1375 N N . GLU A 1 180 ? 21.578 -16.094 -11.516 1 90.38 180 GLU A N 1
ATOM 1376 C CA . GLU A 1 180 ? 22.656 -17.062 -11.68 1 90.38 180 GLU A CA 1
ATOM 1377 C C . GLU A 1 180 ? 23.688 -16.922 -10.57 1 90.38 180 GLU A C 1
ATOM 1379 O O . GLU A 1 180 ? 24.203 -17.922 -10.062 1 90.38 180 GLU A O 1
ATOM 1384 N N . GLU A 1 181 ? 23.969 -15.688 -10.312 1 87.5 181 GLU A N 1
ATOM 1385 C CA . GLU A 1 181 ? 24.875 -15.344 -9.219 1 87.5 181 GLU A CA 1
ATOM 1386 C C . GLU A 1 181 ? 24.312 -14.219 -8.367 1 87.5 181 GLU A C 1
ATOM 1388 O O . GLU A 1 181 ? 23.562 -13.375 -8.859 1 87.5 181 GLU A O 1
ATOM 1393 N N . GLY A 1 182 ? 24.625 -14.344 -7.051 1 85.44 182 GLY A N 1
ATOM 1394 C CA . GLY A 1 182 ? 24.281 -13.227 -6.188 1 85.44 182 GLY A CA 1
ATOM 1395 C C . GLY A 1 182 ? 22.797 -13.133 -5.91 1 85.44 182 GLY A C 1
ATOM 1396 O O . GLY A 1 182 ? 22.188 -12.062 -6.082 1 85.44 182 GLY A O 1
ATOM 1397 N N . ASP A 1 183 ? 22.234 -14.195 -5.508 1 89.94 183 ASP A N 1
ATOM 1398 C CA . ASP A 1 183 ? 20.828 -14.18 -5.152 1 89.94 183 ASP A CA 1
ATOM 1399 C C . ASP A 1 183 ? 20.562 -13.281 -3.941 1 89.94 183 ASP A C 1
ATOM 1401 O O . ASP A 1 183 ? 21.516 -12.75 -3.352 1 89.94 183 ASP A O 1
ATOM 1405 N N . LEU A 1 184 ? 19.281 -13.062 -3.699 1 95.31 184 LEU A N 1
ATOM 1406 C CA . LEU A 1 184 ? 18.875 -12.25 -2.557 1 95.31 184 LEU A CA 1
ATOM 1407 C C . LEU A 1 184 ? 19.531 -12.75 -1.275 1 95.31 184 LEU A C 1
ATOM 1409 O O . LEU A 1 184 ? 19.781 -13.945 -1.124 1 95.31 184 LEU A O 1
ATOM 1413 N N . PRO A 1 185 ? 19.844 -11.805 -0.356 1 94.62 185 PRO A N 1
ATOM 1414 C CA . PRO A 1 185 ? 20.391 -12.258 0.927 1 94.62 185 PRO A CA 1
ATOM 1415 C C . PRO A 1 185 ? 19.484 -13.266 1.626 1 94.62 185 PRO A C 1
ATOM 1417 O O . PRO A 1 185 ? 18.25 -13.188 1.503 1 94.62 185 PRO A O 1
ATOM 1420 N N . SER A 1 186 ? 20.125 -14.18 2.35 1 95.19 186 SER A N 1
ATOM 1421 C CA . SER A 1 186 ? 19.344 -15.18 3.072 1 95.19 186 SER A CA 1
ATOM 1422 C C . SER A 1 186 ? 18.484 -14.531 4.152 1 95.19 186 SER A C 1
ATOM 1424 O O . SER A 1 186 ? 18.859 -13.516 4.734 1 95.19 186 SER A O 1
ATOM 1426 N N . VAL A 1 187 ? 17.344 -15.117 4.406 1 97.69 187 VAL A N 1
ATOM 1427 C CA . VAL A 1 187 ? 16.453 -14.727 5.488 1 97.69 187 VAL A CA 1
ATOM 1428 C C . VAL A 1 187 ? 16.047 -15.953 6.301 1 97.69 187 VAL A C 1
ATOM 1430 O O . VAL A 1 187 ? 16.25 -17.094 5.863 1 97.69 187 VAL A O 1
ATOM 1433 N N . ASP A 1 188 ? 15.445 -15.734 7.504 1 97.94 188 ASP A N 1
ATOM 1434 C CA . ASP A 1 188 ? 15.086 -16.828 8.398 1 97.94 188 ASP A CA 1
ATOM 1435 C C . ASP A 1 188 ? 13.812 -17.531 7.93 1 97.94 188 ASP A C 1
ATOM 1437 O O . ASP A 1 188 ? 13.648 -18.734 8.117 1 97.94 188 ASP A O 1
ATOM 1441 N N . ARG A 1 189 ? 12.875 -16.75 7.422 1 98.31 189 ARG A N 1
ATOM 1442 C CA . ARG A 1 189 ? 11.594 -17.281 6.969 1 98.31 189 ARG A CA 1
ATOM 1443 C C . ARG A 1 189 ? 11.25 -16.75 5.578 1 98.31 189 ARG A C 1
ATOM 1445 O O . ARG A 1 189 ? 11.469 -15.578 5.273 1 98.31 189 ARG A O 1
ATOM 1452 N N . GLU A 1 190 ? 10.75 -17.688 4.723 1 98.62 190 GLU A N 1
ATOM 1453 C CA . GLU A 1 190 ? 10.188 -17.312 3.428 1 98.62 190 GLU A CA 1
ATOM 1454 C C . GLU A 1 190 ? 8.734 -17.75 3.309 1 98.62 190 GLU A C 1
ATOM 1456 O O . GLU A 1 190 ? 8.383 -18.875 3.676 1 98.62 190 GLU A O 1
ATOM 1461 N N . TYR A 1 191 ? 7.918 -16.828 2.834 1 98.81 191 TYR A N 1
ATOM 1462 C CA . TYR A 1 191 ? 6.523 -17.109 2.523 1 98.81 191 TYR A CA 1
ATOM 1463 C C . TYR A 1 191 ? 6.137 -16.547 1.164 1 98.81 191 TYR A C 1
ATOM 1465 O O . TYR A 1 191 ? 6.836 -15.688 0.624 1 98.81 191 TYR A O 1
ATOM 1473 N N . PHE A 1 192 ? 5.074 -17.031 0.555 1 98 192 PHE A N 1
ATOM 1474 C CA . PHE A 1 192 ? 4.516 -16.328 -0.587 1 98 192 PHE A CA 1
ATOM 1475 C C . PHE A 1 192 ? 3.023 -16.078 -0.395 1 98 192 PHE A C 1
ATOM 1477 O O . PHE A 1 192 ? 2.338 -16.859 0.262 1 98 192 PHE A O 1
ATOM 1484 N N . ILE A 1 193 ? 2.564 -14.961 -0.802 1 98.75 193 ILE A N 1
ATOM 1485 C CA . ILE A 1 193 ? 1.181 -14.5 -0.771 1 98.75 193 ILE A CA 1
ATOM 1486 C C . ILE A 1 193 ? 0.767 -14.023 -2.16 1 98.75 193 ILE A C 1
ATOM 1488 O O . ILE A 1 193 ? 1.491 -13.25 -2.799 1 98.75 193 ILE A O 1
ATOM 1492 N N . MET A 1 194 ? -0.334 -14.469 -2.654 1 98.75 194 MET A N 1
ATOM 1493 C CA . MET A 1 194 ? -0.913 -13.914 -3.873 1 98.75 194 MET A CA 1
ATOM 1494 C C . MET A 1 194 ? -2.283 -13.297 -3.596 1 98.75 194 MET A C 1
ATOM 1496 O O . MET A 1 194 ? -3.146 -13.945 -3 1 98.75 194 MET A O 1
ATOM 1500 N N . GLN A 1 195 ? -2.422 -12.078 -3.961 1 98.81 195 GLN A N 1
ATOM 1501 C CA . GLN A 1 195 ? -3.729 -11.43 -3.906 1 98.81 195 GLN A CA 1
ATOM 1502 C C . GLN A 1 195 ? -4.508 -11.656 -5.199 1 98.81 195 GLN A C 1
ATOM 1504 O O . GLN A 1 195 ? -3.932 -11.633 -6.289 1 98.81 195 GLN A O 1
ATOM 1509 N N . SER A 1 196 ? -5.816 -11.867 -5.051 1 98.69 196 SER A N 1
ATOM 1510 C CA . SER A 1 196 ? -6.688 -11.992 -6.219 1 98.69 196 SER A CA 1
ATOM 1511 C C . SER A 1 196 ? -8.102 -11.531 -5.902 1 98.69 196 SER A C 1
ATOM 1513 O O . SER A 1 196 ? -8.43 -11.25 -4.746 1 98.69 196 SER A O 1
ATOM 1515 N N . GLU A 1 197 ? -8.883 -11.422 -6.965 1 98.5 197 GLU A N 1
ATOM 1516 C CA . GLU A 1 197 ? -10.289 -11.016 -6.891 1 98.5 197 GLU A CA 1
ATOM 1517 C C . GLU A 1 197 ? -11.211 -12.133 -7.367 1 98.5 197 GLU A C 1
ATOM 1519 O O . GLU A 1 197 ? -10.875 -12.867 -8.305 1 98.5 197 GLU A O 1
ATOM 1524 N N . PHE A 1 198 ? -12.352 -12.195 -6.742 1 98.31 198 PHE A N 1
ATOM 1525 C CA . PHE A 1 198 ? -13.43 -13.07 -7.203 1 98.31 198 PHE A CA 1
ATOM 1526 C C . PHE A 1 198 ? -14.695 -12.266 -7.469 1 98.31 198 PHE A C 1
ATOM 1528 O O . PHE A 1 198 ? -15.039 -11.367 -6.703 1 98.31 198 PHE A O 1
ATOM 1535 N N . TYR A 1 199 ? -15.32 -12.555 -8.539 1 97.88 199 TYR A N 1
ATOM 1536 C CA . TYR A 1 199 ? -16.531 -11.891 -8.992 1 97.88 199 TYR A CA 1
ATOM 1537 C C . TYR A 1 199 ? -17.703 -12.867 -9.016 1 97.88 199 TYR A C 1
ATOM 1539 O O . TYR A 1 199 ? -17.703 -13.844 -9.766 1 97.88 199 TYR A O 1
ATOM 1547 N N . CYS A 1 200 ? -18.734 -12.555 -8.195 1 97.38 200 CYS A N 1
ATOM 1548 C CA . CYS A 1 200 ? -19.812 -13.523 -8.039 1 97.38 200 CYS A CA 1
ATOM 1549 C C . CYS A 1 200 ? -21.156 -12.875 -8.305 1 97.38 200 CYS A C 1
ATOM 1551 O O . CYS A 1 200 ? -21.375 -11.703 -7.98 1 97.38 200 CYS A O 1
ATOM 1553 N N . GLU A 1 201 ? -22.031 -13.672 -8.859 1 96.75 201 GLU A N 1
ATOM 1554 C CA . GLU A 1 201 ? -23.438 -13.305 -8.875 1 96.75 201 GLU A CA 1
ATOM 1555 C C . GLU A 1 201 ? -24.062 -13.414 -7.492 1 96.75 201 GLU A C 1
ATOM 1557 O O . GLU A 1 201 ? -23.578 -14.172 -6.648 1 96.75 201 GLU A O 1
ATOM 1562 N N . PRO A 1 202 ? -25.125 -12.578 -7.309 1 94.12 202 PRO A N 1
ATOM 1563 C CA . PRO A 1 202 ? -25.859 -12.859 -6.078 1 94.12 202 PRO A CA 1
ATOM 1564 C C . PRO A 1 202 ? -26.312 -14.312 -5.988 1 94.12 202 PRO A C 1
ATOM 1566 O O . PRO A 1 202 ? -26.562 -14.953 -7.016 1 94.12 202 PRO A O 1
ATOM 1569 N N . PRO A 1 203 ? -26.391 -14.805 -4.723 1 94.44 203 PRO A N 1
ATOM 1570 C CA . PRO A 1 203 ? -26.828 -16.203 -4.59 1 94.44 203 PRO A CA 1
ATOM 1571 C C . PRO A 1 203 ? -28.25 -16.422 -5.117 1 94.44 203 PRO A C 1
ATOM 1573 O O . PRO A 1 203 ? -29.125 -15.57 -4.941 1 94.44 203 PRO A O 1
ATOM 1576 N N . GLU A 1 204 ? -28.391 -17.547 -5.75 1 93.19 204 GLU A N 1
ATOM 1577 C CA . GLU A 1 204 ? -29.734 -17.922 -6.191 1 93.19 204 GLU A CA 1
ATOM 1578 C C . GLU A 1 204 ? -30.609 -18.344 -5.012 1 93.19 204 GLU A C 1
ATOM 1580 O O . GLU A 1 204 ? -30.094 -18.859 -4.012 1 93.19 204 GLU A O 1
ATOM 1585 N N . THR A 1 205 ? -31.859 -18.047 -5.172 1 93.94 205 THR A N 1
ATOM 1586 C CA . THR A 1 205 ? -32.781 -18.516 -4.156 1 93.94 205 THR A CA 1
ATOM 1587 C C . THR A 1 205 ? -33.156 -19.969 -4.398 1 93.94 205 THR A C 1
ATOM 1589 O O . THR A 1 205 ? -33.656 -20.328 -5.477 1 93.94 205 THR A O 1
ATOM 1592 N N . MET A 1 206 ? -32.969 -20.734 -3.373 1 93.44 206 MET A N 1
ATOM 1593 C CA . MET A 1 206 ? -33.312 -22.156 -3.484 1 93.44 206 MET A CA 1
ATOM 1594 C C . MET A 1 206 ? -34.781 -22.391 -3.307 1 93.44 206 MET A C 1
ATOM 1596 O O . MET A 1 206 ? -35.531 -21.469 -2.969 1 93.44 206 MET A O 1
ATOM 1600 N N . ASP A 1 207 ? -35.156 -23.641 -3.523 1 93.38 207 ASP A N 1
ATOM 1601 C CA . ASP A 1 207 ? -36.562 -24 -3.445 1 93.38 207 ASP A CA 1
ATOM 1602 C C . ASP A 1 207 ? -37.125 -23.75 -2.045 1 93.38 207 ASP A C 1
ATOM 1604 O O . ASP A 1 207 ? -38.312 -23.453 -1.885 1 93.38 207 ASP A O 1
ATOM 1608 N N . ASN A 1 208 ? -36.344 -23.844 -1.187 1 94.31 208 ASN A N 1
ATOM 1609 C CA . ASN A 1 208 ? -36.75 -23.672 0.197 1 94.31 208 ASN A CA 1
ATOM 1610 C C . ASN A 1 208 ? -36.781 -22.203 0.597 1 94.31 208 ASN A C 1
ATOM 1612 O O . ASN A 1 208 ? -37 -21.859 1.764 1 94.31 208 ASN A O 1
ATOM 1616 N N . GLY A 1 209 ? -36.438 -21.344 -0.317 1 92.5 209 GLY A N 1
ATOM 1617 C CA . GLY A 1 209 ? -36.5 -19.906 -0.075 1 92.5 209 GLY A CA 1
ATOM 1618 C C . GLY A 1 209 ? -35.219 -19.328 0.46 1 92.5 209 GLY A C 1
ATOM 1619 O O . GLY A 1 209 ? -35.094 -18.125 0.63 1 92.5 209 GLY A O 1
ATOM 1620 N N . ARG A 1 210 ? -34.406 -20.203 0.724 1 90.88 210 ARG A N 1
ATOM 1621 C CA . ARG A 1 210 ? -33.125 -19.766 1.271 1 90.88 210 ARG A CA 1
ATOM 1622 C C . ARG A 1 210 ? -32.094 -19.516 0.158 1 90.88 210 ARG A C 1
ATOM 1624 O O . ARG A 1 210 ? -32.188 -20.109 -0.917 1 90.88 210 ARG A O 1
ATOM 1631 N N . PRO A 1 211 ? -31.141 -18.531 0.384 1 93.38 211 PRO A N 1
ATOM 1632 C CA . PRO A 1 211 ? -30.094 -18.312 -0.61 1 93.38 211 PRO A CA 1
ATOM 1633 C C . PRO A 1 211 ? -29.156 -19.5 -0.752 1 93.38 211 PRO A C 1
ATOM 1635 O O . PRO A 1 211 ? -28.828 -20.156 0.241 1 93.38 211 PRO A O 1
ATOM 1638 N N . SER A 1 212 ? -28.781 -19.781 -1.971 1 94.19 212 SER A N 1
ATOM 1639 C CA . SER A 1 212 ? -27.828 -20.859 -2.242 1 94.19 212 SER A CA 1
ATOM 1640 C C . SER A 1 212 ? -26.5 -20.594 -1.558 1 94.19 212 SER A C 1
ATOM 1642 O O . SER A 1 212 ? -26.016 -19.453 -1.546 1 94.19 212 SER A O 1
ATOM 1644 N N . PRO A 1 213 ? -25.891 -21.625 -1.052 1 94.56 213 PRO A N 1
ATOM 1645 C CA . PRO A 1 213 ? -24.547 -21.453 -0.485 1 94.56 213 PRO A CA 1
ATOM 1646 C C . PRO A 1 213 ? -23.469 -21.406 -1.553 1 94.56 213 PRO A C 1
ATOM 1648 O O . PRO A 1 213 ? -22.312 -21.078 -1.252 1 94.56 213 PRO A O 1
ATOM 1651 N N . VAL A 1 214 ? -23.781 -21.797 -2.682 1 96.06 214 VAL A N 1
ATOM 1652 C CA . VAL A 1 214 ? -22.844 -21.781 -3.795 1 96.06 214 VAL A CA 1
ATOM 1653 C C . VAL A 1 214 ? -23.156 -20.609 -4.723 1 96.06 214 VAL A C 1
ATOM 1655 O O . VAL A 1 214 ? -24.312 -20.438 -5.137 1 96.06 214 VAL A O 1
ATOM 1658 N N . VAL A 1 215 ? -22.156 -19.797 -4.941 1 96.62 215 VAL A N 1
ATOM 1659 C CA . VAL A 1 215 ? -22.344 -18.672 -5.863 1 96.62 215 VAL A CA 1
ATOM 1660 C C . VAL A 1 215 ? -21.547 -18.938 -7.148 1 96.62 215 VAL A C 1
ATOM 1662 O O . VAL A 1 215 ? -20.594 -19.703 -7.152 1 96.62 215 VAL A O 1
ATOM 1665 N N . GLU A 1 216 ? -22.016 -18.281 -8.211 1 96.19 216 GLU A N 1
ATOM 1666 C CA . GLU A 1 216 ? -21.422 -18.469 -9.531 1 96.19 216 GLU A CA 1
ATOM 1667 C C . GLU A 1 216 ? -20.672 -17.219 -9.977 1 96.19 216 GLU A C 1
ATOM 1669 O O . GLU A 1 216 ? -20.891 -16.125 -9.453 1 96.19 216 GLU A O 1
ATOM 1674 N N . PHE A 1 217 ? -19.844 -17.438 -10.984 1 97 217 PHE A N 1
ATOM 1675 C CA . PHE A 1 217 ? -19.078 -16.344 -11.555 1 97 217 PHE A CA 1
ATOM 1676 C C . PHE A 1 217 ? -20 -15.312 -12.188 1 97 217 PHE A C 1
ATOM 1678 O O . PHE A 1 217 ? -20.984 -15.672 -12.844 1 97 217 PHE A O 1
ATOM 1685 N N . SER A 1 218 ? -19.656 -14.016 -11.992 1 97.75 218 SER A N 1
ATOM 1686 C CA . SER A 1 218 ? -20.391 -12.914 -12.602 1 97.75 218 SER A CA 1
ATOM 1687 C C . SER A 1 218 ? -19.531 -12.156 -13.602 1 97.75 218 SER A C 1
ATOM 1689 O O . SER A 1 218 ? -18.672 -11.359 -13.219 1 97.75 218 SER A O 1
ATOM 1691 N N . TYR A 1 219 ? -19.781 -12.289 -14.875 1 95.62 219 TYR A N 1
ATOM 1692 C CA . TYR A 1 219 ? -19.047 -11.586 -15.922 1 95.62 219 TYR A CA 1
ATOM 1693 C C . TYR A 1 219 ? -19.312 -10.086 -15.859 1 95.62 219 TYR A C 1
ATOM 1695 O O . TYR A 1 219 ? -18.375 -9.289 -15.938 1 95.62 219 TYR A O 1
ATOM 1703 N N . PRO A 1 220 ? -20.547 -9.602 -15.617 1 95.88 220 PRO A N 1
ATOM 1704 C CA . PRO A 1 220 ? -20.797 -8.164 -15.523 1 95.88 220 PRO A CA 1
ATOM 1705 C C . PRO A 1 220 ? -20.031 -7.508 -14.375 1 95.88 220 PRO A C 1
ATOM 1707 O O . PRO A 1 220 ? -19.469 -6.418 -14.539 1 95.88 220 PRO A O 1
ATOM 1710 N N . ASN A 1 221 ? -20.031 -8.148 -13.219 1 96.19 221 ASN A N 1
ATOM 1711 C CA . ASN A 1 221 ? -19.281 -7.594 -12.094 1 96.19 221 ASN A CA 1
ATOM 1712 C C . ASN A 1 221 ? -17.781 -7.484 -12.414 1 96.19 221 ASN A C 1
ATOM 1714 O O . ASN A 1 221 ? -17.125 -6.543 -11.977 1 96.19 221 ASN A O 1
ATOM 1718 N N . ALA A 1 222 ? -17.328 -8.461 -13.18 1 95.88 222 ALA A N 1
ATOM 1719 C CA . ALA A 1 222 ? -15.914 -8.453 -13.57 1 95.88 222 ALA A CA 1
ATOM 1720 C C . ALA A 1 222 ? -15.617 -7.301 -14.523 1 95.88 222 ALA A C 1
ATOM 1722 O O . ALA A 1 222 ? -14.617 -6.594 -14.367 1 95.88 222 ALA A O 1
ATOM 1723 N N . LEU A 1 223 ? -16.469 -7.082 -15.508 1 94.5 223 LEU A N 1
ATOM 1724 C CA . LEU A 1 223 ? -16.312 -5.977 -16.453 1 94.5 223 LEU A CA 1
ATOM 1725 C C . LEU A 1 223 ? -16.344 -4.637 -15.719 1 94.5 223 LEU A C 1
ATOM 1727 O O . LEU A 1 223 ? -15.641 -3.699 -16.109 1 94.5 223 LEU A O 1
ATOM 1731 N N . ASP A 1 224 ? -17.109 -4.582 -14.648 1 94.62 224 ASP A N 1
ATOM 1732 C CA . ASP A 1 224 ? -17.25 -3.355 -13.875 1 94.62 224 ASP A CA 1
ATOM 1733 C C . ASP A 1 224 ? -16.125 -3.217 -12.852 1 94.62 224 ASP A C 1
ATOM 1735 O O . ASP A 1 224 ? -16.078 -2.229 -12.109 1 94.62 224 ASP A O 1
ATOM 1739 N N . GLU A 1 225 ? -15.273 -4.242 -12.781 1 96.31 225 GLU A N 1
ATOM 1740 C CA . GLU A 1 225 ? -14.195 -4.289 -11.797 1 96.31 225 GLU A CA 1
ATOM 1741 C C . GLU A 1 225 ? -14.734 -4.09 -10.375 1 96.31 225 GLU A C 1
ATOM 1743 O O . GLU A 1 225 ? -14.172 -3.314 -9.602 1 96.31 225 GLU A O 1
ATOM 1748 N N . SER A 1 226 ? -15.844 -4.715 -10.125 1 95.69 226 SER A N 1
ATOM 1749 C CA . SER A 1 226 ? -16.5 -4.699 -8.82 1 95.69 226 SER A CA 1
ATOM 1750 C C . SER A 1 226 ? -16.469 -6.078 -8.172 1 95.69 226 SER A C 1
ATOM 1752 O O . SER A 1 226 ? -17.484 -6.789 -8.18 1 95.69 226 SER A O 1
ATOM 1754 N N . PRO A 1 227 ? -15.391 -6.453 -7.57 1 97.19 227 PRO A N 1
ATOM 1755 C CA . PRO A 1 227 ? -15.258 -7.805 -7.031 1 97.19 227 PRO A CA 1
ATOM 1756 C C . PRO A 1 227 ? -16.094 -8.023 -5.773 1 97.19 227 PRO A C 1
ATOM 1758 O O . PRO A 1 227 ? -16.281 -7.102 -4.98 1 97.19 227 PRO A O 1
ATOM 1761 N N . THR A 1 228 ? -16.578 -9.25 -5.605 1 96.38 228 THR A N 1
ATOM 1762 C CA . THR A 1 228 ? -17.25 -9.695 -4.391 1 96.38 228 THR A CA 1
ATOM 1763 C C . THR A 1 228 ? -16.25 -9.922 -3.268 1 96.38 228 THR A C 1
ATOM 1765 O O . THR A 1 228 ? -16.516 -9.578 -2.113 1 96.38 228 THR A O 1
ATOM 1768 N N . ALA A 1 229 ? -15.148 -10.5 -3.609 1 97.56 229 ALA A N 1
ATOM 1769 C CA . ALA A 1 229 ? -14.086 -10.797 -2.646 1 97.56 229 ALA A CA 1
ATOM 1770 C C . ALA A 1 229 ? -12.719 -10.414 -3.201 1 97.56 229 ALA A C 1
ATOM 1772 O O . ALA A 1 229 ? -12.469 -10.555 -4.398 1 97.56 229 ALA A O 1
ATOM 1773 N N . VAL A 1 230 ? -11.914 -9.828 -2.408 1 98.44 230 VAL A N 1
ATOM 1774 C CA . VAL A 1 230 ? -10.477 -9.648 -2.6 1 98.44 230 VAL A CA 1
ATOM 1775 C C . VAL A 1 230 ? -9.711 -10.375 -1.499 1 98.44 230 VAL A C 1
ATOM 1777 O O . VAL A 1 230 ? -9.797 -10.016 -0.325 1 98.44 230 VAL A O 1
ATOM 1780 N N . VAL A 1 231 ? -8.93 -11.438 -1.923 1 98.31 231 VAL A N 1
ATOM 1781 C CA . VAL A 1 231 ? -8.445 -12.32 -0.867 1 98.31 231 VAL A CA 1
ATOM 1782 C C . VAL A 1 231 ? -6.965 -12.617 -1.087 1 98.31 231 VAL A C 1
ATOM 1784 O O . VAL A 1 231 ? -6.441 -12.43 -2.189 1 98.31 231 VAL A O 1
ATOM 1787 N N . PHE A 1 232 ? -6.32 -12.977 -0.001 1 98.5 232 PHE A N 1
ATOM 1788 C CA . PHE A 1 232 ? -4.988 -13.555 -0.054 1 98.5 232 PHE A CA 1
ATOM 1789 C C . PHE A 1 232 ? -5.066 -15.078 -0.126 1 98.5 232 PHE A C 1
ATOM 1791 O O . PHE A 1 232 ? -5.816 -15.703 0.625 1 98.5 232 PHE A O 1
ATOM 1798 N N . ASN A 1 233 ? -4.305 -15.602 -1.056 1 98.25 233 ASN A N 1
ATOM 1799 C CA . ASN A 1 233 ? -4.098 -17.031 -1.188 1 98.25 233 ASN A CA 1
ATOM 1800 C C . ASN A 1 233 ? -5.414 -17.781 -1.391 1 98.25 233 ASN A C 1
ATOM 1802 O O . ASN A 1 233 ? -5.652 -18.812 -0.77 1 98.25 233 ASN A O 1
ATOM 1806 N N . GLY A 1 234 ? -6.359 -17.203 -2.07 1 97.5 234 GLY A N 1
ATOM 1807 C CA . GLY A 1 234 ? -7.398 -17.953 -2.752 1 97.5 234 GLY A CA 1
ATOM 1808 C C . GLY A 1 234 ? -8.75 -17.875 -2.068 1 97.5 234 GLY A C 1
ATOM 1809 O O . GLY A 1 234 ? -9.789 -18.094 -2.697 1 97.5 234 GLY A O 1
ATOM 1810 N N . HIS A 1 235 ? -8.742 -17.594 -0.731 1 97.12 235 HIS A N 1
ATOM 1811 C CA . HIS A 1 235 ? -10.031 -17.516 -0.056 1 97.12 235 HIS A CA 1
ATOM 1812 C C . HIS A 1 235 ? -9.945 -16.656 1.198 1 97.12 235 HIS A C 1
ATOM 1814 O O . HIS A 1 235 ? -8.859 -16.438 1.73 1 97.12 235 HIS A O 1
ATOM 1820 N N . GLU A 1 236 ? -11.109 -16.219 1.573 1 96.31 236 GLU A N 1
ATOM 1821 C CA . GLU A 1 236 ? -11.195 -15.461 2.814 1 96.31 236 GLU A CA 1
ATOM 1822 C C . GLU A 1 236 ? -10.641 -16.266 3.992 1 96.31 236 GLU A C 1
ATOM 1824 O O . GLU A 1 236 ? -10.945 -17.453 4.141 1 96.31 236 GLU A O 1
ATOM 1829 N N . GLY A 1 237 ? -9.75 -15.656 4.781 1 94.5 237 GLY A N 1
ATOM 1830 C CA . GLY A 1 237 ? -9.266 -16.281 6 1 94.5 237 GLY A CA 1
ATOM 1831 C C . GLY A 1 237 ? -8.102 -17.219 5.758 1 94.5 237 GLY A C 1
ATOM 1832 O O . GLY A 1 237 ? -7.652 -17.906 6.68 1 94.5 237 GLY A O 1
ATOM 1833 N N . ALA A 1 238 ? -7.582 -17.25 4.578 1 95.75 238 ALA A N 1
ATOM 1834 C CA . ALA A 1 238 ? -6.527 -18.203 4.238 1 95.75 238 ALA A CA 1
ATOM 1835 C C . ALA A 1 238 ? -5.309 -18.016 5.137 1 95.75 238 ALA A C 1
ATOM 1837 O O . ALA A 1 238 ? -4.562 -18.953 5.387 1 95.75 238 ALA A O 1
ATOM 1838 N N . LEU A 1 239 ? -5.102 -16.766 5.633 1 96.38 239 LEU A N 1
ATOM 1839 C CA . LEU A 1 239 ? -3.918 -16.453 6.43 1 96.38 239 LEU A CA 1
ATOM 1840 C C . LEU A 1 239 ? -4.312 -15.867 7.781 1 96.38 239 LEU A C 1
ATOM 1842 O O . LEU A 1 239 ? -3.617 -15 8.312 1 96.38 239 LEU A O 1
ATOM 1846 N N . THR A 1 240 ? -5.391 -16.203 8.297 1 92.69 240 THR A N 1
ATOM 1847 C CA . THR A 1 240 ? -5.848 -15.586 9.539 1 92.69 240 THR A CA 1
ATOM 1848 C C . THR A 1 240 ? -5.699 -16.547 10.711 1 92.69 240 THR A C 1
ATOM 1850 O O . THR A 1 240 ? -4.758 -17.344 10.742 1 92.69 240 THR A O 1
ATOM 1853 N N . ILE A 1 241 ? -6.527 -16.516 11.68 1 83.88 241 ILE A N 1
ATOM 1854 C CA . ILE A 1 241 ? -6.359 -17.094 13.016 1 83.88 241 ILE A CA 1
ATOM 1855 C C . ILE A 1 241 ? -6.086 -18.594 12.898 1 83.88 241 ILE A C 1
ATOM 1857 O O . ILE A 1 241 ? -5.238 -19.125 13.609 1 83.88 241 ILE A O 1
ATOM 1861 N N . GLU A 1 242 ? -6.621 -19.203 11.969 1 86 242 GLU A N 1
ATOM 1862 C CA . GLU A 1 242 ? -6.453 -20.656 11.883 1 86 242 GLU A CA 1
ATOM 1863 C C . GLU A 1 242 ? -5.129 -21.016 11.219 1 86 242 GLU A C 1
ATOM 1865 O O . GLU A 1 242 ? -4.57 -22.094 11.484 1 86 242 GLU A O 1
ATOM 1870 N N . ASN A 1 243 ? -4.637 -20.172 10.391 1 93.06 243 ASN A N 1
ATOM 1871 C CA . ASN A 1 243 ? -3.418 -20.469 9.648 1 93.06 243 ASN A CA 1
ATOM 1872 C C . ASN A 1 243 ? -2.57 -19.219 9.43 1 93.06 243 ASN A C 1
ATOM 1874 O O . ASN A 1 243 ? -2.225 -18.906 8.289 1 93.06 243 ASN A O 1
ATOM 1878 N N . PRO A 1 244 ? -2.195 -18.609 10.516 1 95.75 244 PRO A N 1
ATOM 1879 C CA . PRO A 1 244 ? -1.335 -17.422 10.344 1 95.75 244 PRO A CA 1
ATOM 1880 C C . PRO A 1 244 ? 0.085 -17.797 9.922 1 95.75 244 PRO A C 1
ATOM 1882 O O . PRO A 1 244 ? 0.511 -18.938 10.094 1 95.75 244 PRO A O 1
ATOM 1885 N N . LEU A 1 245 ? 0.761 -16.859 9.289 1 98.31 245 LEU A N 1
ATOM 1886 C CA . LEU A 1 245 ? 2.209 -17.016 9.188 1 98.31 245 LEU A CA 1
ATOM 1887 C C . LEU A 1 245 ? 2.861 -16.938 10.562 1 98.31 245 LEU A C 1
ATOM 1889 O O . LEU A 1 245 ? 2.277 -16.391 11.5 1 98.31 245 LEU A O 1
ATOM 1893 N N . LYS A 1 246 ? 4.039 -17.531 10.672 1 98.12 246 LYS A N 1
ATOM 1894 C CA . LYS A 1 246 ? 4.715 -17.547 11.969 1 98.12 246 LYS A CA 1
ATOM 1895 C C . LYS A 1 246 ? 6.18 -17.141 11.828 1 98.12 246 LYS A C 1
ATOM 1897 O O . LYS A 1 246 ? 6.82 -17.438 10.82 1 98.12 246 LYS A O 1
ATOM 1902 N N . ALA A 1 247 ? 6.645 -16.469 12.773 1 98.44 247 ALA A N 1
ATOM 1903 C CA . ALA A 1 247 ? 8.055 -16.125 12.938 1 98.44 247 ALA A CA 1
ATOM 1904 C C . ALA A 1 247 ? 8.406 -15.953 14.414 1 98.44 247 ALA A C 1
ATOM 1906 O O . ALA A 1 247 ? 7.535 -16.047 15.281 1 98.44 247 ALA A O 1
ATOM 1907 N N . LYS A 1 248 ? 9.703 -15.859 14.695 1 98.12 248 LYS A N 1
ATOM 1908 C CA . LYS A 1 248 ? 10.211 -15.562 16.031 1 98.12 248 LYS A CA 1
ATOM 1909 C C . LYS A 1 248 ? 10.867 -14.188 16.078 1 98.12 248 LYS A C 1
ATOM 1911 O O . LYS A 1 248 ? 11.289 -13.664 15.055 1 98.12 248 LYS A O 1
ATOM 1916 N N . LEU A 1 249 ? 10.906 -13.68 17.297 1 96.5 249 LEU A N 1
ATOM 1917 C CA . LEU A 1 249 ? 11.547 -12.383 17.516 1 96.5 249 LEU A CA 1
ATOM 1918 C C . LEU A 1 249 ? 12.93 -12.344 16.875 1 96.5 249 LEU A C 1
ATOM 1920 O O . LEU A 1 249 ? 13.695 -13.305 16.984 1 96.5 249 LEU A O 1
ATOM 1924 N N . ASP A 1 250 ? 13.188 -11.289 16.125 1 95.44 250 ASP A N 1
ATOM 1925 C CA . ASP A 1 250 ? 14.469 -10.922 15.523 1 95.44 250 ASP A CA 1
ATOM 1926 C C . ASP A 1 250 ? 14.727 -11.734 14.258 1 95.44 250 ASP A C 1
ATOM 1928 O O . ASP A 1 250 ? 15.773 -11.594 13.625 1 95.44 250 ASP A O 1
ATOM 1932 N N . GLU A 1 251 ? 13.797 -12.562 13.906 1 97.75 251 GLU A N 1
ATOM 1933 C CA . GLU A 1 251 ? 13.93 -13.234 12.617 1 97.75 251 GLU A CA 1
ATOM 1934 C C . GLU A 1 251 ? 13.633 -12.281 11.461 1 97.75 251 GLU A C 1
ATOM 1936 O O . GLU A 1 251 ? 12.875 -11.32 11.625 1 97.75 251 GLU A O 1
ATOM 1941 N N . THR A 1 252 ? 14.32 -12.547 10.359 1 97.81 252 THR A N 1
ATOM 1942 C CA . THR A 1 252 ? 14.008 -11.898 9.094 1 97.81 252 THR A CA 1
ATOM 1943 C C . THR A 1 252 ? 12.992 -12.719 8.305 1 97.81 252 THR A C 1
ATOM 1945 O O . THR A 1 252 ? 13.117 -13.938 8.195 1 97.81 252 THR A O 1
ATOM 1948 N N . VAL A 1 253 ? 11.961 -12 7.867 1 98.56 253 VAL A N 1
ATOM 1949 C CA . VAL A 1 253 ? 10.891 -12.641 7.105 1 98.56 253 VAL A CA 1
ATOM 1950 C C . VAL A 1 253 ? 10.836 -12.055 5.695 1 98.56 253 VAL A C 1
ATOM 1952 O O . VAL A 1 253 ? 10.7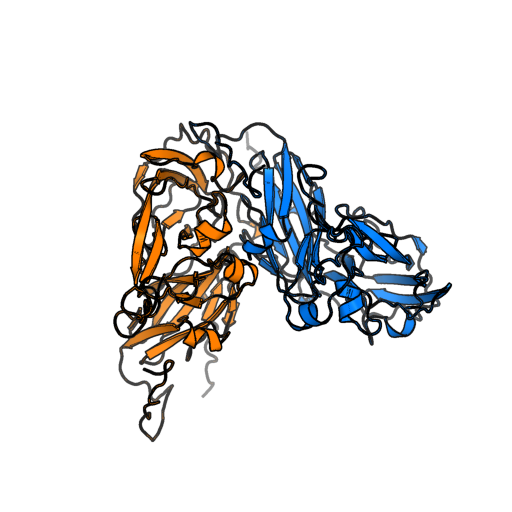81 -10.836 5.527 1 98.56 253 VAL A O 1
ATOM 1955 N N . ARG A 1 254 ? 10.906 -12.945 4.652 1 98.75 254 ARG A N 1
ATOM 1956 C CA . ARG A 1 254 ? 10.703 -12.555 3.264 1 98.75 254 ARG A CA 1
ATOM 1957 C C . ARG A 1 254 ? 9.32 -12.969 2.768 1 98.75 254 ARG A C 1
ATOM 1959 O O . ARG A 1 254 ? 8.906 -14.109 2.977 1 98.75 254 ARG A O 1
ATOM 1966 N N . ILE A 1 255 ? 8.625 -12.039 2.178 1 98.88 255 ILE A N 1
ATOM 1967 C CA . ILE A 1 255 ? 7.367 -12.375 1.517 1 98.88 255 ILE A CA 1
ATOM 1968 C C . ILE A 1 255 ? 7.512 -12.18 0.008 1 98.88 255 ILE A C 1
ATOM 1970 O O . ILE A 1 255 ? 7.793 -11.078 -0.458 1 98.88 255 ILE A O 1
ATOM 1974 N N . TYR A 1 256 ? 7.426 -13.281 -0.79 1 98.94 256 TYR A N 1
ATOM 1975 C CA . TYR A 1 256 ? 7.168 -13.203 -2.225 1 98.94 256 TYR A CA 1
ATOM 1976 C C . TYR A 1 256 ? 5.707 -12.875 -2.498 1 98.94 256 TYR A C 1
ATOM 1978 O O . TYR A 1 256 ? 4.828 -13.727 -2.318 1 98.94 256 TYR A O 1
ATOM 1986 N N . PHE A 1 257 ? 5.434 -11.609 -2.859 1 98.88 257 PHE A N 1
ATOM 1987 C CA . PHE A 1 257 ? 4.055 -11.172 -3.025 1 98.88 257 PHE A CA 1
ATOM 1988 C C . PHE A 1 257 ? 3.709 -11.016 -4.5 1 98.88 257 PHE A C 1
ATOM 1990 O O . PHE A 1 257 ? 4.453 -10.383 -5.254 1 98.88 257 PHE A O 1
ATOM 1997 N N . GLY A 1 258 ? 2.615 -11.594 -4.934 1 98.88 258 GLY A N 1
ATOM 1998 C CA . GLY A 1 258 ? 2.076 -11.406 -6.27 1 98.88 258 GLY A CA 1
ATOM 1999 C C . GLY A 1 258 ? 0.641 -10.914 -6.27 1 98.88 258 GLY A C 1
ATOM 2000 O O . GLY A 1 258 ? -0.138 -11.25 -5.379 1 98.88 258 GLY A O 1
ATOM 2001 N N . ASN A 1 259 ? 0.305 -10.086 -7.25 1 98.81 259 ASN A N 1
ATOM 2002 C CA . ASN A 1 259 ? -1.065 -9.648 -7.492 1 98.81 259 ASN A CA 1
ATOM 2003 C C . ASN A 1 259 ? -1.62 -10.234 -8.789 1 98.81 259 ASN A C 1
ATOM 2005 O O . ASN A 1 259 ? -1.363 -9.703 -9.875 1 98.81 259 ASN A O 1
ATOM 2009 N N . ALA A 1 260 ? -2.375 -11.25 -8.586 1 98 260 ALA A N 1
ATOM 2010 C CA . ALA A 1 260 ? -2.947 -11.906 -9.758 1 98 260 ALA A CA 1
ATOM 2011 C C . ALA A 1 260 ? -4.008 -11.031 -10.422 1 98 260 ALA A C 1
ATOM 2013 O O . ALA A 1 260 ? -4.227 -11.109 -11.633 1 98 260 ALA A O 1
ATOM 2014 N N . GLY A 1 261 ? -4.531 -10.125 -9.656 1 96.12 261 GLY A N 1
ATOM 2015 C CA . GLY A 1 261 ? -5.676 -9.375 -10.133 1 96.12 261 GLY A CA 1
ATOM 2016 C C . GLY A 1 261 ? -6.969 -10.164 -10.094 1 96.12 261 GLY A C 1
ATOM 2017 O O . GLY A 1 261 ? -7.277 -10.812 -9.094 1 96.12 261 GLY A O 1
ATOM 2018 N N . PRO A 1 262 ? -7.824 -9.992 -11.18 1 94.44 262 PRO A N 1
ATOM 2019 C CA . PRO A 1 262 ? -7.363 -9.664 -12.531 1 94.44 262 PRO A CA 1
ATOM 2020 C C . PRO A 1 262 ? -7.391 -8.164 -12.812 1 94.44 262 PRO A C 1
ATOM 2022 O O . PRO A 1 262 ? -6.965 -7.73 -13.891 1 94.44 262 PRO A O 1
ATOM 2025 N N . ASN A 1 263 ? -7.855 -7.391 -11.859 1 95.81 263 ASN A N 1
ATOM 2026 C CA . ASN A 1 263 ? -8.07 -6.016 -12.297 1 95.81 263 ASN A CA 1
ATOM 2027 C C . ASN A 1 263 ? -7.371 -5.02 -11.375 1 95.81 263 ASN A C 1
ATOM 2029 O O . ASN A 1 263 ? -6.559 -4.215 -11.836 1 95.81 263 ASN A O 1
ATOM 2033 N N . LEU A 1 264 ? -7.57 -5.098 -10.164 1 96.5 264 LEU A N 1
ATOM 2034 C CA . LEU A 1 264 ? -7.254 -4.008 -9.25 1 96.5 264 LEU A CA 1
ATOM 2035 C C . LEU A 1 264 ? -5.777 -4.023 -8.867 1 96.5 264 LEU A C 1
ATOM 2037 O O . LEU A 1 264 ? -5.176 -5.094 -8.742 1 96.5 264 LEU A O 1
ATOM 2041 N N . THR A 1 265 ? -5.23 -2.805 -8.672 1 97.56 265 THR A N 1
ATOM 2042 C CA . THR A 1 265 ? -3.9 -2.648 -8.094 1 97.56 265 THR A CA 1
ATOM 2043 C C . THR A 1 265 ? -3.936 -2.863 -6.586 1 97.56 265 THR A C 1
ATOM 2045 O O . THR A 1 265 ? -4.879 -2.434 -5.918 1 97.56 265 THR A O 1
ATOM 2048 N N . SER A 1 266 ? -2.885 -3.494 -6.07 1 98.19 266 SER A N 1
ATOM 2049 C CA . SER A 1 266 ? -2.793 -3.76 -4.637 1 98.19 266 SER A CA 1
ATOM 2050 C C . SER A 1 266 ? -1.897 -2.738 -3.943 1 98.19 266 SER A C 1
ATOM 2052 O O . SER A 1 266 ? -0.853 -2.355 -4.477 1 98.19 266 SER A O 1
ATOM 2054 N N . SER A 1 267 ? -2.354 -2.217 -2.77 1 98.44 267 SER A N 1
ATOM 2055 C CA . SER A 1 267 ? -1.522 -1.459 -1.841 1 98.44 267 SER A CA 1
ATOM 2056 C C . SER A 1 267 ? -1.05 -2.33 -0.683 1 98.44 267 SER A C 1
ATOM 2058 O O . SER A 1 267 ? -1.616 -2.277 0.411 1 98.44 267 SER A O 1
ATOM 2060 N N . PHE A 1 268 ? 0.016 -3.084 -0.901 1 98.5 268 PHE A N 1
ATOM 2061 C CA . PHE A 1 268 ? 0.476 -4.109 0.03 1 98.5 268 PHE A CA 1
ATOM 2062 C C . PHE A 1 268 ? 1.162 -3.475 1.234 1 98.5 268 PHE A C 1
ATOM 2064 O O . PHE A 1 268 ? 2.037 -2.619 1.079 1 98.5 268 PHE A O 1
ATOM 2071 N N . HIS A 1 269 ? 0.693 -3.818 2.469 1 98.19 269 HIS A N 1
ATOM 2072 C CA . HIS A 1 269 ? 1.134 -3.219 3.725 1 98.19 269 HIS A CA 1
ATOM 2073 C C . HIS A 1 269 ? 1.118 -4.238 4.855 1 98.19 269 HIS A C 1
ATOM 2075 O O . HIS A 1 269 ? 0.284 -5.148 4.871 1 98.19 269 HIS A O 1
ATOM 2081 N N . VAL A 1 270 ? 2.084 -4.141 5.75 1 97.81 270 VAL A N 1
ATOM 2082 C CA . VAL A 1 270 ? 2.105 -4.922 6.984 1 97.81 270 VAL A CA 1
ATOM 2083 C C . VAL A 1 270 ? 2.094 -3.984 8.188 1 97.81 270 VAL A C 1
ATOM 2085 O O . VAL A 1 270 ? 3.098 -3.332 8.484 1 97.81 270 VAL A O 1
ATOM 2088 N N . ILE A 1 271 ? 0.988 -3.982 8.914 1 95.5 271 ILE A N 1
ATOM 2089 C CA . ILE A 1 271 ? 0.812 -3.066 10.031 1 95.5 271 ILE A CA 1
ATOM 2090 C C . ILE A 1 271 ? 1.863 -3.354 11.102 1 95.5 271 ILE A C 1
ATOM 2092 O O . ILE A 1 271 ? 2.047 -4.504 11.508 1 95.5 271 ILE A O 1
ATOM 2096 N N . GLY A 1 272 ? 2.514 -2.307 11.578 1 94.94 272 GLY A N 1
ATOM 2097 C CA . GLY A 1 272 ? 3.48 -2.432 12.656 1 94.94 272 GLY A CA 1
ATOM 2098 C C . GLY A 1 272 ? 4.883 -2.748 12.172 1 94.94 272 GLY A C 1
ATOM 2099 O O . GLY A 1 272 ? 5.785 -2.994 12.977 1 94.94 272 GLY A O 1
ATOM 2100 N N . SER A 1 273 ? 4.984 -2.773 10.812 1 94.25 273 SER A N 1
ATOM 2101 C CA . SER A 1 273 ? 6.297 -3.021 10.227 1 94.25 273 SER A CA 1
ATOM 2102 C C . SER A 1 273 ? 6.566 -2.08 9.062 1 94.25 273 SER A C 1
ATOM 2104 O O . SER A 1 273 ? 5.723 -1.247 8.719 1 94.25 273 SER A O 1
ATOM 2106 N N . ASN A 1 274 ? 7.789 -2.01 8.625 1 93.69 274 ASN A N 1
ATOM 2107 C CA . ASN A 1 274 ? 8.203 -1.459 7.336 1 93.69 274 ASN A CA 1
ATOM 2108 C C . ASN A 1 274 ? 9.078 -2.438 6.562 1 93.69 274 ASN A C 1
ATOM 2110 O O . ASN A 1 274 ? 9.547 -3.432 7.121 1 93.69 274 ASN A O 1
ATOM 2114 N N . PHE A 1 275 ? 9.156 -2.225 5.348 1 97.5 275 PHE A N 1
ATOM 2115 C CA . PHE A 1 275 ? 9.977 -3.086 4.504 1 97.5 275 PHE A CA 1
ATOM 2116 C C . PHE A 1 275 ? 11.438 -2.662 4.555 1 97.5 275 PHE A C 1
ATOM 2118 O O . PHE A 1 275 ? 11.828 -1.688 3.91 1 97.5 275 PHE A O 1
ATOM 2125 N N . HIS A 1 276 ? 12.219 -3.488 5.324 1 95.38 276 HIS A N 1
ATOM 2126 C CA . HIS A 1 276 ? 13.656 -3.236 5.398 1 95.38 276 HIS A CA 1
ATOM 2127 C C . HIS A 1 276 ? 14.281 -3.227 4.008 1 95.38 276 HIS A C 1
ATOM 2129 O O . HIS A 1 276 ? 15.18 -2.428 3.73 1 95.38 276 HIS A O 1
ATOM 2135 N N . ARG A 1 277 ? 13.82 -4.148 3.236 1 96.69 277 ARG A N 1
ATOM 2136 C CA . ARG A 1 277 ? 14.125 -4.18 1.811 1 96.69 277 ARG A CA 1
ATOM 2137 C C . ARG A 1 277 ? 12.859 -4.367 0.982 1 96.69 277 ARG A C 1
ATOM 2139 O O . ARG A 1 277 ? 12.055 -5.262 1.26 1 96.69 277 ARG A O 1
ATOM 2146 N N . LEU A 1 278 ? 12.711 -3.447 0.093 1 98.19 278 LEU A N 1
ATOM 2147 C CA . LEU A 1 278 ? 11.664 -3.568 -0.916 1 98.19 278 LEU A CA 1
ATOM 2148 C C . LEU A 1 278 ? 12.266 -3.744 -2.307 1 98.19 278 LEU A C 1
ATOM 2150 O O . LEU A 1 278 ? 12.891 -2.824 -2.836 1 98.19 278 LEU A O 1
ATOM 2154 N N . TYR A 1 279 ? 12.109 -4.98 -2.859 1 97.81 279 TYR A N 1
ATOM 2155 C CA . TYR A 1 279 ? 12.477 -5.207 -4.254 1 97.81 279 TYR A CA 1
ATOM 2156 C C . TYR A 1 279 ? 11.344 -4.801 -5.188 1 97.81 279 TYR A C 1
ATOM 2158 O O . TYR A 1 279 ? 10.477 -5.613 -5.516 1 97.81 279 TYR A O 1
ATOM 2166 N N . ARG A 1 280 ? 11.422 -3.508 -5.621 1 96.25 280 ARG A N 1
ATOM 2167 C CA . ARG A 1 280 ? 10.359 -2.904 -6.414 1 96.25 280 ARG A CA 1
ATOM 2168 C C . ARG A 1 280 ? 10.094 -3.703 -7.688 1 96.25 280 ARG A C 1
ATOM 2170 O O . ARG A 1 280 ? 11.039 -4.074 -8.391 1 96.25 280 ARG A O 1
ATOM 2177 N N . ASP A 1 281 ? 8.852 -4.074 -7.945 1 96.12 281 ASP A N 1
ATOM 2178 C CA . ASP A 1 281 ? 8.422 -4.73 -9.18 1 96.12 281 ASP A CA 1
ATOM 2179 C C . ASP A 1 281 ? 9.102 -6.086 -9.344 1 96.12 281 ASP A C 1
ATOM 2181 O O . ASP A 1 281 ? 9.234 -6.59 -10.461 1 96.12 281 ASP A O 1
ATOM 2185 N N . ALA A 1 282 ? 9.648 -6.512 -8.273 1 97.19 282 ALA A N 1
ATOM 2186 C CA . ALA A 1 282 ? 10.32 -7.812 -8.227 1 97.19 282 ALA A CA 1
ATOM 2187 C C . ALA A 1 282 ? 11.641 -7.777 -8.992 1 97.19 282 ALA A C 1
ATOM 2189 O O . ALA A 1 282 ? 12.078 -8.797 -9.523 1 97.19 282 ALA A O 1
ATOM 2190 N N . ASP A 1 283 ? 12.203 -6.566 -9.141 1 95.81 283 ASP A N 1
ATOM 2191 C CA . ASP A 1 283 ? 13.578 -6.402 -9.617 1 95.81 283 ASP A CA 1
ATOM 2192 C C . ASP A 1 283 ? 14.578 -6.875 -8.562 1 95.81 283 ASP A C 1
ATOM 2194 O O . ASP A 1 283 ? 14.781 -6.215 -7.543 1 95.81 283 ASP A O 1
ATOM 2198 N N . VAL A 1 284 ? 15.273 -7.984 -8.938 1 96 284 VAL A N 1
ATOM 2199 C CA . VAL A 1 284 ? 16.141 -8.594 -7.93 1 96 284 VAL A CA 1
ATOM 2200 C C . VAL A 1 284 ? 17.594 -8.297 -8.25 1 96 284 VAL A C 1
ATOM 2202 O O . VAL A 1 284 ? 18.5 -8.867 -7.641 1 96 284 VAL A O 1
ATOM 2205 N N . LEU A 1 285 ? 17.797 -7.434 -9.227 1 92.88 285 LEU A N 1
ATOM 2206 C CA . LEU A 1 285 ? 19.156 -7.098 -9.625 1 92.88 285 LEU A CA 1
ATOM 2207 C C . LEU A 1 285 ? 19.547 -5.707 -9.133 1 92.88 285 LEU A C 1
ATOM 2209 O O . LEU A 1 285 ? 20.703 -5.453 -8.828 1 92.88 285 LEU A O 1
ATOM 2213 N N . SER A 1 286 ? 18.594 -4.781 -9.008 1 90.25 286 SER A N 1
ATOM 2214 C CA . SER A 1 286 ? 18.828 -3.414 -8.555 1 90.25 286 SER A CA 1
ATOM 2215 C C . SER A 1 286 ? 18.828 -3.322 -7.031 1 90.25 286 SER A C 1
ATOM 2217 O O . SER A 1 286 ? 18.25 -4.172 -6.355 1 90.25 286 SER A O 1
ATOM 2219 N N . PRO A 1 287 ? 19.531 -2.252 -6.523 1 91.5 287 PRO A N 1
ATOM 2220 C CA . PRO A 1 287 ? 19.438 -2.059 -5.074 1 91.5 287 PRO A CA 1
ATOM 2221 C C . PRO A 1 287 ? 17.984 -1.909 -4.602 1 91.5 287 PRO A C 1
ATOM 2223 O O . PRO A 1 287 ? 17.203 -1.185 -5.223 1 91.5 287 PRO A O 1
ATOM 2226 N N . PRO A 1 288 ? 17.688 -2.607 -3.578 1 95.06 288 PRO A N 1
ATOM 2227 C CA . PRO A 1 288 ? 16.312 -2.5 -3.07 1 95.06 288 PRO A CA 1
ATOM 2228 C C . PRO A 1 288 ? 16.047 -1.167 -2.375 1 95.06 288 PRO A C 1
ATOM 2230 O O . PRO A 1 288 ? 16.984 -0.498 -1.933 1 95.06 288 PRO A O 1
ATOM 2233 N N . ALA A 1 289 ? 14.75 -0.755 -2.311 1 95.44 289 ALA A N 1
ATOM 2234 C CA . ALA A 1 289 ? 14.336 0.37 -1.479 1 95.44 289 ALA A CA 1
ATOM 2235 C C . ALA A 1 289 ? 14.398 0.009 0.003 1 95.44 289 ALA A C 1
ATOM 2237 O O . ALA A 1 289 ? 14.461 -1.17 0.359 1 95.44 289 ALA A O 1
ATOM 2238 N N . ARG A 1 290 ? 14.344 1.068 0.84 1 94.5 290 ARG A N 1
ATOM 2239 C CA . ARG A 1 290 ? 14.523 0.825 2.268 1 94.5 290 ARG A CA 1
ATOM 2240 C C . ARG A 1 290 ? 13.414 1.488 3.08 1 94.5 290 ARG A C 1
ATOM 2242 O O . ARG A 1 290 ? 13.039 2.629 2.807 1 94.5 290 ARG A O 1
ATOM 2249 N N . TYR A 1 291 ? 12.945 0.735 4.066 1 95.25 291 TYR A N 1
ATOM 2250 C CA . TYR A 1 291 ? 12.023 1.168 5.105 1 95.25 291 TYR A CA 1
ATOM 2251 C C . TYR A 1 291 ? 10.766 1.784 4.5 1 95.25 291 TYR A C 1
ATOM 2253 O O . TYR A 1 291 ? 10.352 2.879 4.891 1 95.25 291 TYR A O 1
ATOM 2261 N N . VAL A 1 292 ? 10.234 1.125 3.547 1 96.88 292 VAL A N 1
ATOM 2262 C CA . VAL A 1 292 ? 9.016 1.546 2.869 1 96.88 292 VAL A CA 1
ATOM 2263 C C . VAL A 1 292 ? 7.793 1.023 3.625 1 96.88 292 VAL A C 1
ATOM 2265 O O . VAL A 1 292 ? 7.777 -0.129 4.066 1 96.88 292 VAL A O 1
ATOM 2268 N N . GLN A 1 293 ? 6.801 1.889 3.783 1 97.5 293 GLN A N 1
ATOM 2269 C CA . GLN A 1 293 ? 5.629 1.534 4.578 1 97.5 293 GLN A CA 1
ATOM 2270 C C . GLN A 1 293 ? 4.621 0.742 3.75 1 97.5 293 GLN A C 1
ATOM 2272 O O . GLN A 1 293 ? 3.955 -0.157 4.27 1 97.5 293 GLN A O 1
ATOM 2277 N N . THR A 1 294 ? 4.34 1.119 2.574 1 98.25 294 THR A N 1
ATOM 2278 C CA . THR A 1 294 ? 3.346 0.542 1.676 1 98.25 294 THR A CA 1
ATOM 2279 C C . THR A 1 294 ? 3.842 0.568 0.233 1 98.25 294 THR A C 1
ATOM 2281 O O . THR A 1 294 ? 4.43 1.557 -0.209 1 98.25 294 THR A O 1
ATOM 2284 N N . THR A 1 295 ? 3.613 -0.528 -0.526 1 97.56 295 THR A N 1
ATOM 2285 C CA . THR A 1 295 ? 4.023 -0.554 -1.926 1 97.56 295 THR A CA 1
ATOM 2286 C C . THR A 1 295 ? 2.844 -0.9 -2.83 1 97.56 295 THR A C 1
ATOM 2288 O O . THR A 1 295 ? 1.937 -1.63 -2.422 1 97.56 295 THR A O 1
ATOM 2291 N N . SER A 1 296 ? 2.918 -0.306 -4 1 97.62 296 SER A N 1
ATOM 2292 C CA . SER A 1 296 ? 1.924 -0.566 -5.039 1 97.62 296 SER A CA 1
ATOM 2293 C C . SER A 1 296 ? 2.338 -1.739 -5.918 1 97.62 296 SER A C 1
ATOM 2295 O O . SER A 1 296 ? 3.467 -1.783 -6.414 1 97.62 296 SER A O 1
ATOM 2297 N N . VAL A 1 297 ? 1.402 -2.703 -6.105 1 98.19 297 VAL A N 1
ATOM 2298 C CA . VAL A 1 297 ? 1.646 -3.846 -6.977 1 98.19 297 VAL A CA 1
ATOM 2299 C C . VAL A 1 297 ? 0.528 -3.951 -8.016 1 98.19 297 VAL A C 1
ATOM 2301 O O . VAL A 1 297 ? -0.614 -4.266 -7.672 1 98.19 297 VAL A O 1
ATOM 2304 N N . PRO A 1 298 ? 0.82 -3.691 -9.273 1 97.62 298 PRO A N 1
ATOM 2305 C CA . PRO A 1 298 ? -0.23 -3.764 -10.289 1 97.62 298 PRO A CA 1
ATOM 2306 C C . PRO A 1 298 ? -0.732 -5.188 -10.523 1 97.62 298 PRO A C 1
ATOM 2308 O O . PRO A 1 298 ? -0.059 -6.152 -10.148 1 97.62 298 PRO A O 1
ATOM 2311 N N . SER A 1 299 ? -1.958 -5.266 -11.125 1 97.69 299 SER A N 1
ATOM 2312 C CA . SER A 1 299 ? -2.445 -6.574 -11.547 1 97.69 299 SER A CA 1
ATOM 2313 C C . SER A 1 299 ? -1.477 -7.238 -12.516 1 97.69 299 SER A C 1
ATOM 2315 O O . SER A 1 299 ? -0.977 -6.594 -13.445 1 97.69 299 SER A O 1
ATOM 2317 N N . GLY A 1 300 ? -1.168 -8.5 -12.234 1 97.81 300 GLY A N 1
ATOM 2318 C CA . GLY A 1 300 ? -0.203 -9.234 -13.047 1 97.81 300 GLY A CA 1
ATOM 2319 C C . GLY A 1 300 ? 1.235 -8.969 -12.641 1 97.81 300 GLY A C 1
ATOM 2320 O O . GLY A 1 300 ? 2.166 -9.43 -13.305 1 97.81 300 GLY A O 1
ATOM 2321 N N . GLY A 1 301 ? 1.362 -8.156 -11.547 1 98.38 301 GLY A N 1
ATOM 2322 C CA . GLY A 1 301 ? 2.695 -7.82 -11.062 1 98.38 301 GLY A CA 1
ATOM 2323 C C . GLY A 1 301 ? 3.068 -8.539 -9.781 1 98.38 301 GLY A C 1
ATOM 2324 O O . GLY A 1 301 ? 2.273 -9.312 -9.25 1 98.38 301 GLY A O 1
ATOM 2325 N N . ALA A 1 302 ? 4.301 -8.32 -9.344 1 98.75 302 ALA A N 1
ATOM 2326 C CA . ALA A 1 302 ? 4.82 -8.93 -8.125 1 98.75 302 ALA A CA 1
ATOM 2327 C C . ALA A 1 302 ? 5.844 -8.023 -7.449 1 98.75 302 ALA A C 1
ATOM 2329 O O . ALA A 1 302 ? 6.273 -7.023 -8.031 1 98.75 302 ALA A O 1
ATOM 2330 N N . THR A 1 303 ? 6.117 -8.289 -6.184 1 98.81 303 THR A N 1
ATOM 2331 C CA . THR A 1 303 ? 7.195 -7.66 -5.426 1 98.81 303 THR A CA 1
ATOM 2332 C C . THR A 1 303 ? 7.738 -8.617 -4.367 1 98.81 303 THR A C 1
ATOM 2334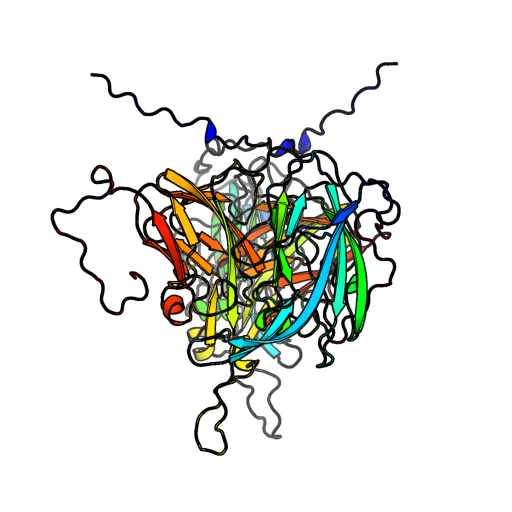 O O . THR A 1 303 ? 7.191 -9.703 -4.164 1 98.81 303 THR A O 1
ATOM 2337 N N . ILE A 1 304 ? 8.891 -8.328 -3.873 1 98.81 304 ILE A N 1
ATOM 2338 C CA . ILE A 1 304 ? 9.492 -9.055 -2.762 1 98.81 304 ILE A CA 1
ATOM 2339 C C . ILE A 1 304 ? 9.836 -8.086 -1.634 1 98.81 304 ILE A C 1
ATOM 2341 O O . ILE A 1 304 ? 10.375 -7.004 -1.879 1 98.81 304 ILE A O 1
ATOM 2345 N N . VAL A 1 305 ? 9.422 -8.43 -0.421 1 98.75 305 VAL A N 1
ATOM 2346 C CA . VAL A 1 305 ? 9.734 -7.566 0.713 1 98.75 305 VAL A CA 1
ATOM 2347 C C . VAL A 1 305 ? 10.438 -8.375 1.802 1 98.75 305 VAL A C 1
ATOM 2349 O O . VAL A 1 305 ? 10.094 -9.539 2.037 1 98.75 305 VAL A O 1
ATOM 2352 N N . ASP A 1 306 ? 11.43 -7.777 2.434 1 98.38 306 ASP A N 1
ATOM 2353 C CA . ASP A 1 306 ? 12.07 -8.297 3.639 1 98.38 306 ASP A CA 1
ATOM 2354 C C . ASP A 1 306 ? 11.719 -7.445 4.855 1 98.38 306 ASP A C 1
ATOM 2356 O O . ASP A 1 306 ? 11.766 -6.215 4.797 1 98.38 306 ASP A O 1
ATOM 2360 N N . MET A 1 307 ? 11.352 -8.086 5.906 1 97.75 307 MET A N 1
ATOM 2361 C CA . MET A 1 307 ? 11.062 -7.406 7.172 1 97.75 307 MET A CA 1
ATOM 2362 C C . MET A 1 307 ? 11.898 -7.996 8.305 1 97.75 307 MET A C 1
ATOM 2364 O O . MET A 1 307 ? 12.289 -9.164 8.25 1 97.75 307 MET A O 1
ATOM 2368 N N . LYS A 1 308 ? 12.156 -7.215 9.227 1 96.12 308 LYS A N 1
ATOM 2369 C CA . LYS A 1 308 ? 12.75 -7.652 10.484 1 96.12 308 LYS A CA 1
ATOM 2370 C C . LYS A 1 308 ? 11.742 -7.566 11.625 1 96.12 308 LYS A C 1
ATOM 2372 O O . LYS A 1 308 ? 11.211 -6.492 11.914 1 96.12 308 LYS A O 1
ATOM 2377 N N . MET A 1 309 ? 11.492 -8.703 12.25 1 96.44 309 MET A N 1
ATOM 2378 C CA . MET A 1 309 ? 10.492 -8.758 13.305 1 96.44 309 MET A CA 1
ATOM 2379 C C . MET A 1 309 ? 11.094 -8.375 14.648 1 96.44 309 MET A C 1
ATOM 2381 O O . MET A 1 309 ? 11.578 -9.234 15.383 1 96.44 309 MET A O 1
ATOM 2385 N N . THR A 1 310 ? 10.961 -7.117 15.047 1 94.25 310 THR A N 1
ATOM 2386 C CA . THR A 1 310 ? 11.727 -6.594 16.172 1 94.25 310 THR A CA 1
ATOM 2387 C C . THR A 1 310 ? 10.867 -6.531 17.438 1 94.25 310 THR A C 1
ATOM 2389 O O . THR A 1 310 ? 11.383 -6.312 18.531 1 94.25 310 THR A O 1
ATOM 2392 N N . VAL A 1 311 ? 9.617 -6.621 17.344 1 95.12 311 VAL A N 1
ATOM 2393 C CA . VAL A 1 311 ? 8.68 -6.637 18.453 1 95.12 311 VAL A CA 1
ATOM 2394 C C . VAL A 1 311 ? 7.742 -7.84 18.328 1 95.12 311 VAL A C 1
ATOM 2396 O O . VAL A 1 311 ? 7.25 -8.141 17.234 1 95.12 311 VAL A O 1
ATOM 2399 N N . PRO A 1 312 ? 7.531 -8.609 19.422 1 95.56 312 PRO A N 1
ATOM 2400 C CA . PRO A 1 312 ? 6.617 -9.75 19.328 1 95.56 312 PRO A CA 1
ATOM 2401 C C . PRO A 1 312 ? 5.156 -9.328 19.219 1 95.56 312 PRO A C 1
ATOM 2403 O O . PRO A 1 312 ? 4.805 -8.203 19.578 1 95.56 312 PRO A O 1
ATOM 2406 N N . GLY A 1 313 ? 4.336 -10.297 18.719 1 94.19 313 GLY A N 1
ATOM 2407 C CA . GLY A 1 313 ? 2.908 -10.055 18.594 1 94.19 313 GLY A CA 1
ATOM 2408 C C . GLY A 1 313 ? 2.365 -10.414 17.219 1 94.19 313 GLY A C 1
ATOM 2409 O O . GLY A 1 313 ? 3.031 -11.102 16.438 1 94.19 313 GLY A O 1
ATOM 2410 N N . THR A 1 314 ? 1.161 -9.953 16.984 1 93.88 314 THR A N 1
ATOM 2411 C CA . THR A 1 314 ? 0.501 -10.25 15.719 1 93.88 314 THR A CA 1
ATOM 2412 C C . THR A 1 314 ? 0.592 -9.062 14.773 1 93.88 314 THR A C 1
ATOM 2414 O O . THR A 1 314 ? 0.193 -7.949 15.125 1 93.88 314 THR A O 1
ATOM 2417 N N . TYR A 1 315 ? 1.173 -9.297 13.672 1 96.44 315 TYR A N 1
ATOM 2418 C CA . TYR A 1 315 ? 1.236 -8.32 12.594 1 96.44 315 TYR A CA 1
ATOM 2419 C C . TYR A 1 315 ? 0.167 -8.594 11.539 1 96.44 315 TYR A C 1
ATOM 2421 O O . TYR A 1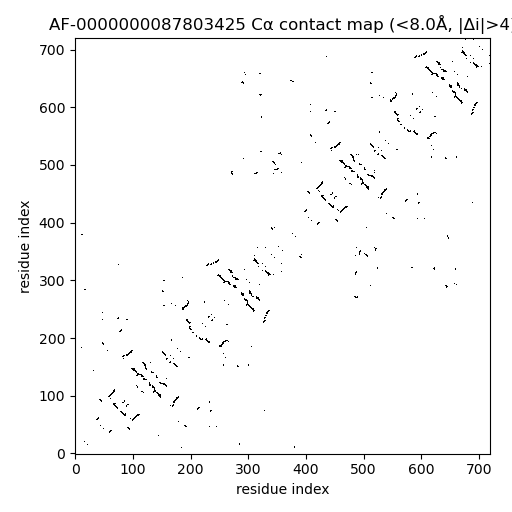 315 ? 0.027 -9.727 11.07 1 96.44 315 TYR A O 1
ATOM 2429 N N . THR A 1 316 ? -0.565 -7.559 11.227 1 95.94 316 THR A N 1
ATOM 2430 C CA . THR A 1 316 ? -1.601 -7.707 10.211 1 95.94 316 THR A CA 1
ATOM 2431 C C . THR A 1 316 ? -1.051 -7.383 8.82 1 95.94 316 THR A C 1
ATOM 2433 O O . THR A 1 316 ? -0.478 -6.312 8.609 1 95.94 316 THR A O 1
ATOM 2436 N N . ILE A 1 317 ? -1.153 -8.336 7.91 1 97.69 317 ILE A N 1
ATOM 2437 C CA . ILE A 1 317 ? -0.858 -8.172 6.492 1 97.69 317 ILE A CA 1
ATOM 2438 C C . ILE A 1 317 ? -2.129 -7.777 5.742 1 97.69 317 ILE A C 1
ATOM 2440 O O . ILE A 1 317 ? -3.172 -8.422 5.898 1 97.69 317 ILE A O 1
ATOM 2444 N N . LEU A 1 318 ? -2.027 -6.656 4.922 1 96.88 318 LEU A N 1
ATOM 2445 C CA . LEU A 1 318 ? -3.287 -6.266 4.297 1 96.88 318 LEU A CA 1
ATOM 2446 C C . LEU A 1 318 ? -3.035 -5.465 3.023 1 96.88 318 LEU A C 1
ATOM 2448 O O . LEU A 1 318 ? -1.892 -5.121 2.715 1 96.88 318 LEU A O 1
ATOM 2452 N N . ASP A 1 319 ? -4.102 -5.379 2.176 1 97.88 319 ASP A N 1
ATOM 2453 C CA . ASP A 1 319 ? -4.215 -4.348 1.149 1 97.88 319 ASP A CA 1
ATOM 2454 C C . ASP A 1 319 ? -4.68 -3.021 1.751 1 97.88 319 ASP A C 1
ATOM 2456 O O . ASP A 1 319 ? -5.785 -2.934 2.289 1 97.88 319 ASP A O 1
ATOM 2460 N N . HIS A 1 320 ? -3.875 -1.991 1.661 1 97.56 320 HIS A N 1
ATOM 2461 C CA . HIS A 1 320 ? -4.188 -0.747 2.355 1 97.56 320 HIS A CA 1
ATOM 2462 C C . HIS A 1 320 ? -5.238 0.059 1.596 1 97.56 320 HIS A C 1
ATOM 2464 O O . HIS A 1 320 ? -5.605 1.157 2.018 1 97.56 320 HIS A O 1
ATOM 2470 N N . ALA A 1 321 ? -5.625 -0.311 0.386 1 95.62 321 ALA A N 1
ATOM 2471 C CA . ALA A 1 321 ? -6.996 0.024 0.013 1 95.62 321 ALA A CA 1
ATOM 2472 C C . ALA A 1 321 ? -7.996 -0.598 0.984 1 95.62 321 ALA A C 1
ATOM 2474 O O . ALA A 1 321 ? -8.617 -1.621 0.678 1 95.62 321 ALA A O 1
ATOM 2475 N N . ILE A 1 322 ? -8.125 0.007 2.031 1 93.19 322 ILE A N 1
ATOM 2476 C CA . ILE A 1 322 ? -8.344 -0.625 3.328 1 93.19 322 ILE A CA 1
ATOM 2477 C C . ILE A 1 322 ? -9.75 -1.213 3.389 1 93.19 322 ILE A C 1
ATOM 2479 O O . ILE A 1 322 ? -10.016 -2.129 4.172 1 93.19 322 ILE A O 1
ATOM 2483 N N . PHE A 1 323 ? -10.75 -0.773 2.631 1 93.62 323 PHE A N 1
ATOM 2484 C CA . PHE A 1 323 ? -12.07 -1.395 2.646 1 93.62 323 PHE A CA 1
ATOM 2485 C C . PHE A 1 323 ? -12 -2.822 2.115 1 93.62 323 PHE A C 1
ATOM 2487 O O . PHE A 1 323 ? -12.93 -3.609 2.32 1 93.62 323 PHE A O 1
ATOM 2494 N N . ARG A 1 324 ? -10.93 -3.133 1.493 1 95.5 324 ARG A N 1
ATOM 2495 C CA . ARG A 1 324 ? -10.773 -4.492 0.983 1 95.5 324 ARG A CA 1
ATOM 2496 C C . ARG A 1 324 ? -10.492 -5.473 2.115 1 95.5 324 ARG A C 1
ATOM 2498 O O . ARG A 1 324 ? -10.594 -6.688 1.931 1 95.5 324 ARG A O 1
ATOM 2505 N N . LEU A 1 325 ? -10.227 -4.902 3.24 1 92.62 325 LEU A N 1
ATOM 2506 C CA . LEU A 1 325 ? -10.219 -5.723 4.445 1 92.62 325 LEU A CA 1
ATOM 2507 C C . LEU A 1 325 ? -11.547 -6.445 4.621 1 92.62 325 LEU A C 1
ATOM 2509 O O . LEU A 1 325 ? -11.578 -7.625 4.988 1 92.62 325 LEU A O 1
ATOM 2513 N N . ASP A 1 326 ? -12.547 -5.742 4.359 1 91.94 326 ASP A N 1
ATOM 2514 C CA . ASP A 1 326 ? -13.891 -6.285 4.551 1 91.94 326 ASP A CA 1
ATOM 2515 C C . ASP A 1 326 ? -14.266 -7.234 3.416 1 91.94 326 ASP A C 1
ATOM 2517 O O . ASP A 1 326 ? -15.258 -7.961 3.508 1 91.94 326 ASP A O 1
ATOM 2521 N N . LYS A 1 327 ? -13.414 -7.285 2.402 1 95 327 LYS A N 1
ATOM 2522 C CA . LYS A 1 327 ? -13.633 -8.227 1.311 1 95 327 LYS A CA 1
ATOM 2523 C C . LYS A 1 327 ? -12.719 -9.445 1.446 1 95 327 LYS A C 1
ATOM 2525 O O . LYS A 1 327 ? -12.789 -10.375 0.636 1 95 327 LYS A O 1
ATOM 2530 N N . GLY A 1 328 ? -11.844 -9.414 2.396 1 95.81 328 GLY A N 1
ATOM 2531 C CA . GLY A 1 328 ? -11.102 -10.625 2.697 1 95.81 328 GLY A CA 1
ATOM 2532 C C . GLY A 1 328 ? -9.594 -10.453 2.562 1 95.81 328 GLY A C 1
ATOM 2533 O O . GLY A 1 328 ? -8.828 -11.375 2.838 1 95.81 328 GLY A O 1
ATOM 2534 N N . ALA A 1 329 ? -9.109 -9.25 2.189 1 96.81 329 ALA A N 1
ATOM 2535 C CA . ALA A 1 329 ? -7.688 -9.039 1.932 1 96.81 329 ALA A CA 1
ATOM 2536 C C . ALA A 1 329 ? -6.93 -8.758 3.227 1 96.81 329 ALA A C 1
ATOM 2538 O O . ALA A 1 329 ? -6.391 -7.668 3.414 1 96.81 329 ALA A O 1
ATOM 2539 N N . VAL A 1 330 ? -6.793 -9.812 4.027 1 96.12 330 VAL A N 1
ATOM 2540 C CA . VAL A 1 330 ? -6.137 -9.672 5.324 1 96.12 330 VAL A CA 1
ATOM 2541 C C . VAL A 1 330 ? -5.504 -11 5.73 1 96.12 330 VAL A C 1
ATOM 2543 O O . VAL A 1 330 ? -6.027 -12.07 5.41 1 96.12 330 VAL A O 1
ATOM 2546 N N . GLY A 1 331 ? -4.391 -10.977 6.305 1 97.12 331 GLY A N 1
ATOM 2547 C CA . GLY A 1 331 ? -3.68 -12.094 6.906 1 97.12 331 GLY A CA 1
ATOM 2548 C C . GLY A 1 331 ? -2.869 -11.695 8.125 1 97.12 331 GLY A C 1
ATOM 2549 O O . GLY A 1 331 ? -2.756 -10.508 8.445 1 97.12 331 GLY A O 1
ATOM 2550 N N . TYR A 1 332 ? -2.4 -12.719 8.836 1 96.88 332 TYR A N 1
ATOM 2551 C CA . TYR A 1 332 ? -1.672 -12.445 10.07 1 96.88 332 TYR A CA 1
ATOM 2552 C C . TYR A 1 332 ? -0.299 -13.102 10.055 1 96.88 332 TYR A C 1
ATOM 2554 O O . TYR A 1 332 ? -0.135 -14.195 9.5 1 96.88 332 TYR A O 1
ATOM 2562 N N . LEU A 1 333 ? 0.613 -12.43 10.562 1 97.94 333 LEU A N 1
ATOM 2563 C CA . LEU A 1 333 ? 1.931 -12.945 10.914 1 97.94 333 LEU A CA 1
ATOM 2564 C C . LEU A 1 333 ? 2.156 -12.883 12.422 1 97.94 333 LEU A C 1
ATOM 2566 O O . LEU A 1 333 ? 2.223 -11.797 13 1 97.94 333 LEU A O 1
ATOM 2570 N N . ASN A 1 334 ? 2.244 -14.008 13.062 1 97.44 334 ASN A N 1
ATOM 2571 C CA . ASN A 1 334 ? 2.479 -14.094 14.5 1 97.44 334 ASN A CA 1
ATOM 2572 C C . ASN A 1 334 ? 3.969 -14.188 14.82 1 97.44 334 ASN A C 1
ATOM 2574 O O . ASN A 1 334 ? 4.645 -15.117 14.367 1 97.44 334 ASN A O 1
ATOM 2578 N N . VAL A 1 335 ? 4.422 -13.305 15.578 1 97.56 335 VAL A N 1
ATOM 2579 C CA . VAL A 1 335 ? 5.82 -13.273 15.992 1 97.56 335 VAL A CA 1
ATOM 2580 C C . VAL A 1 335 ? 5.93 -13.617 17.484 1 97.56 335 VAL A C 1
ATOM 2582 O O . VAL A 1 335 ? 5.441 -12.875 18.328 1 97.56 335 VAL A O 1
ATOM 2585 N N . ALA A 1 336 ? 6.59 -14.695 17.781 1 97.81 336 ALA A N 1
ATOM 2586 C CA . ALA A 1 336 ? 6.762 -15.133 19.172 1 97.81 336 ALA A CA 1
ATOM 2587 C C . ALA A 1 336 ? 8.039 -14.562 19.766 1 97.81 336 ALA A C 1
ATOM 2589 O O . ALA A 1 336 ? 9.047 -14.414 19.078 1 97.81 336 ALA A O 1
ATOM 2590 N N . GLY A 1 337 ? 8 -14.266 21.047 1 96.5 337 GLY A N 1
ATOM 2591 C CA . GLY A 1 337 ? 9.164 -13.789 21.766 1 96.5 337 GLY A CA 1
ATOM 2592 C C . GLY A 1 337 ? 8.82 -12.953 22.984 1 96.5 337 GLY A C 1
ATOM 2593 O O . GLY A 1 337 ? 7.641 -12.664 23.234 1 96.5 337 GLY A O 1
ATOM 2594 N N . PRO A 1 338 ? 9.758 -12.68 23.812 1 93.88 338 PRO A N 1
ATOM 2595 C CA . PRO A 1 338 ? 9.523 -11.828 24.984 1 93.88 338 PRO A CA 1
ATOM 2596 C C . PRO A 1 338 ? 9.219 -10.383 24.609 1 93.88 338 PRO A C 1
ATOM 2598 O O . PRO A 1 338 ? 9.602 -9.93 23.531 1 93.88 338 PRO A O 1
ATOM 2601 N N . PRO A 1 339 ? 8.492 -9.68 25.5 1 91.38 339 PRO A N 1
ATOM 2602 C CA . PRO A 1 339 ? 8.219 -8.266 25.234 1 91.38 339 PRO A CA 1
ATOM 2603 C C . PRO A 1 339 ? 9.492 -7.445 25.031 1 91.38 339 PRO A C 1
ATOM 2605 O O . PRO A 1 339 ? 10.562 -7.816 25.531 1 91.38 339 PRO A O 1
ATOM 2608 N N . ARG A 1 340 ? 9.398 -6.434 24.234 1 92.69 340 ARG A N 1
ATOM 2609 C CA . ARG A 1 340 ? 10.492 -5.508 23.953 1 92.69 340 ARG A CA 1
ATOM 2610 C C . ARG A 1 340 ? 10.148 -4.098 24.422 1 92.69 340 ARG A C 1
ATOM 2612 O O . ARG A 1 340 ? 9.945 -3.197 23.609 1 92.69 340 ARG A O 1
ATOM 2619 N N . PRO A 1 341 ? 10.211 -3.873 25.719 1 91.25 341 PRO A N 1
ATOM 2620 C CA . PRO A 1 341 ? 9.859 -2.553 26.25 1 91.25 341 PRO A CA 1
ATOM 2621 C C . PRO A 1 341 ? 10.844 -1.465 25.812 1 91.25 341 PRO A C 1
ATOM 2623 O O . PRO A 1 341 ? 10.578 -0.276 26.016 1 91.25 341 PRO A O 1
ATOM 2626 N N . ASP A 1 342 ? 11.953 -1.832 25.188 1 91 342 ASP A N 1
ATOM 2627 C CA . ASP A 1 342 ? 12.922 -0.868 24.688 1 91 342 ASP A CA 1
ATOM 2628 C C . ASP A 1 342 ? 12.492 -0.325 23.312 1 91 342 ASP A C 1
ATOM 2630 O O . ASP A 1 342 ? 13.055 0.657 22.828 1 91 342 ASP A O 1
ATOM 2634 N N . ILE A 1 343 ? 11.531 -0.916 22.703 1 93.06 343 ILE A N 1
ATOM 2635 C CA . ILE A 1 343 ? 11.078 -0.482 21.391 1 93.06 343 ILE A CA 1
ATOM 2636 C C . ILE A 1 343 ? 9.602 -0.087 21.453 1 93.06 343 ILE A C 1
ATOM 2638 O O . ILE A 1 343 ? 9.188 0.885 20.828 1 93.06 343 ILE A O 1
ATOM 2642 N N . TYR A 1 344 ? 8.844 -0.756 22.125 1 91.62 344 TYR A N 1
ATOM 2643 C CA . TYR A 1 344 ? 7.391 -0.699 22.188 1 91.62 344 TYR A CA 1
ATOM 2644 C C . TYR A 1 344 ? 6.906 -0.848 23.625 1 91.62 344 TYR A C 1
ATOM 2646 O O . TYR A 1 344 ? 6.945 -1.943 24.203 1 91.62 344 TYR A O 1
ATOM 2654 N N . GLU A 1 345 ? 6.477 0.276 24.156 1 87.44 345 GLU A N 1
ATOM 2655 C CA . GLU A 1 345 ? 6.203 0.257 25.594 1 87.44 345 GLU A CA 1
ATOM 2656 C C . GLU A 1 345 ? 4.949 1.062 25.922 1 87.44 345 GLU A C 1
ATOM 2658 O O . GLU A 1 345 ? 4.711 2.119 25.344 1 87.44 345 GLU A O 1
ATOM 2663 N N . SER A 1 346 ? 4.125 0.471 26.703 1 86.19 346 SER A N 1
ATOM 2664 C CA . SER A 1 346 ? 2.996 1.18 27.297 1 86.19 346 SER A CA 1
ATOM 2665 C C . SER A 1 346 ? 2.779 0.758 28.75 1 86.19 346 SER A C 1
ATOM 2667 O O . SER A 1 346 ? 3.039 -0.391 29.109 1 86.19 346 SER A O 1
ATOM 2669 N N . ARG A 1 347 ? 2.41 1.765 29.484 1 78.94 347 ARG A N 1
ATOM 2670 C CA . ARG A 1 347 ? 2.146 1.441 30.875 1 78.94 347 ARG A CA 1
ATOM 2671 C C . ARG A 1 347 ? 0.879 0.606 31.016 1 78.94 347 ARG A C 1
ATOM 2673 O O . ARG A 1 347 ? 0.784 -0.243 31.906 1 78.94 347 ARG A O 1
ATOM 2680 N N . GLU A 1 348 ? 0.034 0.811 30.078 1 79.88 348 GLU A N 1
ATOM 2681 C CA . GLU A 1 348 ? -1.227 0.075 30.109 1 79.88 348 GLU A CA 1
ATOM 2682 C C . GLU A 1 348 ? -1.215 -1.087 29.125 1 79.88 348 GLU A C 1
ATOM 2684 O O . GLU A 1 348 ? -0.522 -1.035 28.109 1 79.88 348 GLU A O 1
ATOM 2689 N N . ALA A 1 349 ? -1.945 -2.068 29.562 1 78.38 349 ALA A N 1
ATOM 2690 C CA . ALA A 1 349 ? -2.062 -3.23 28.688 1 78.38 349 ALA A CA 1
ATOM 2691 C C . ALA A 1 349 ? -2.832 -2.883 27.406 1 78.38 349 ALA A C 1
ATOM 2693 O O . ALA A 1 349 ? -3.717 -2.023 27.422 1 78.38 349 ALA A O 1
ATOM 2694 N N . PRO A 1 350 ? -2.375 -3.568 26.375 1 78.12 350 PRO A N 1
ATOM 2695 C CA . PRO A 1 350 ? -3.145 -3.35 25.141 1 78.12 350 PRO A CA 1
ATOM 2696 C C . PRO A 1 350 ? -4.621 -3.715 25.297 1 78.12 350 PRO A C 1
ATOM 2698 O O . PRO A 1 350 ? -4.949 -4.676 26 1 78.12 350 PRO A O 1
ATOM 2701 N N . ALA A 1 351 ? -5.445 -2.834 24.703 1 76.44 351 ALA A N 1
ATOM 2702 C CA . ALA A 1 351 ? -6.879 -3.123 24.734 1 76.44 351 ALA A CA 1
ATOM 2703 C C . ALA A 1 351 ? -7.32 -3.793 23.438 1 76.44 351 ALA A C 1
ATOM 2705 O O . ALA A 1 351 ? -6.848 -3.439 22.344 1 76.44 351 ALA A O 1
ATOM 2706 N N . PRO A 1 352 ? -8.164 -4.77 23.75 1 68.12 352 PRO A N 1
ATOM 2707 C CA . PRO A 1 352 ? -8.656 -5.43 22.531 1 68.12 352 PRO A CA 1
ATOM 2708 C C . PRO A 1 352 ? -9.562 -4.527 21.703 1 68.12 352 PRO A C 1
ATOM 2710 O O . PRO A 1 352 ? -10.273 -3.688 22.25 1 68.12 352 PRO A O 1
ATOM 2713 N N . CYS A 1 353 ? -9.281 -4.527 20.453 1 72.25 353 CYS A N 1
ATOM 2714 C CA . CYS A 1 353 ? -10.203 -3.885 19.531 1 72.25 353 CYS A CA 1
ATOM 2715 C C . CYS A 1 353 ? -11.359 -4.816 19.172 1 72.25 353 CYS A C 1
ATOM 2717 O O . CYS A 1 353 ? -11.242 -5.629 18.25 1 72.25 353 CYS A O 1
ATOM 2719 N N . VAL A 1 354 ? -12.477 -4.73 19.922 1 63.69 354 VAL A N 1
ATOM 2720 C CA . VAL A 1 354 ? -13.578 -5.676 19.781 1 63.69 354 VAL A CA 1
ATOM 2721 C C . VAL A 1 354 ? -14.141 -5.594 18.359 1 63.69 354 VAL A C 1
ATOM 2723 O O . VAL A 1 354 ? -14.445 -4.504 17.859 1 63.69 354 VAL A O 1
ATOM 2726 N N . GLY A 1 355 ? -14.242 -6.766 17.781 1 66.25 355 GLY A N 1
ATOM 2727 C CA . GLY A 1 355 ? -14.836 -6.836 16.453 1 66.25 355 GLY A CA 1
ATOM 2728 C C . GLY A 1 355 ? -13.898 -6.383 15.352 1 66.25 355 GLY A C 1
ATOM 2729 O O . GLY A 1 355 ? -14.312 -6.238 14.195 1 66.25 355 GLY A O 1
ATOM 2730 N N . CYS A 1 356 ? -12.617 -6.262 15.766 1 75.88 356 CYS A N 1
ATOM 2731 C CA . CYS A 1 356 ? -11.688 -5.652 14.82 1 75.88 356 CYS A CA 1
ATOM 2732 C C . CYS A 1 356 ? -10.953 -6.723 14.016 1 75.88 356 CYS A C 1
ATOM 2734 O O . CYS A 1 356 ? -10.438 -7.688 14.578 1 75.88 356 CYS A O 1
ATOM 2736 N N . LYS A 1 357 ? -10.984 -6.59 12.727 1 73.75 357 LYS A N 1
ATOM 2737 C CA . LYS A 1 357 ? -10.352 -7.539 11.812 1 73.75 357 LYS A CA 1
ATOM 2738 C C . LYS A 1 357 ? -8.844 -7.309 11.742 1 73.75 357 LYS A C 1
ATOM 2740 O O . LYS A 1 357 ? -8.109 -8.148 11.227 1 73.75 357 LYS A O 1
ATOM 2745 N N . LEU A 1 358 ? -8.406 -6.223 12.266 1 75.94 358 LEU A N 1
ATOM 2746 C CA . LEU A 1 358 ? -6.984 -5.887 12.172 1 75.94 358 LEU A CA 1
ATOM 2747 C C . LEU A 1 358 ? -6.219 -6.418 13.375 1 75.94 358 LEU A C 1
ATOM 2749 O O . LEU A 1 358 ? -5.02 -6.676 13.289 1 75.94 358 LEU A O 1
ATOM 2753 N N . HIS A 1 359 ? -7.031 -6.523 14.516 1 73.62 359 HIS A N 1
ATOM 2754 C CA . HIS A 1 359 ? -6.344 -6.867 15.758 1 73.62 359 HIS A CA 1
ATOM 2755 C C . HIS A 1 359 ? -6.965 -8.094 16.406 1 73.62 359 HIS A C 1
ATOM 2757 O O . HIS A 1 359 ? -7.836 -7.969 17.281 1 73.62 359 HIS A O 1
ATOM 2763 N N . PRO A 1 360 ? -6.527 -9.219 16.016 1 66.31 360 PRO A N 1
ATOM 2764 C CA . PRO A 1 360 ? -7.145 -10.406 16.625 1 66.31 360 PRO A CA 1
ATOM 2765 C C . PRO A 1 360 ? -6.699 -10.641 18.062 1 66.31 360 PRO A C 1
ATOM 2767 O O . PRO A 1 360 ? -5.617 -10.195 18.453 1 66.31 360 PRO A O 1
ATOM 2770 N N . MET B 1 1 ? 34.562 28.438 -29.906 1 25.42 1 MET B N 1
ATOM 2771 C CA . MET B 1 1 ? 33.719 28.766 -28.75 1 25.42 1 MET B CA 1
ATOM 2772 C C . MET B 1 1 ? 33.094 27.516 -28.141 1 25.42 1 MET B C 1
ATOM 2774 O O . MET B 1 1 ? 32.156 26.953 -28.719 1 25.42 1 MET B O 1
ATOM 2778 N N . GLU B 1 2 ? 33.875 26.703 -27.5 1 27.03 2 GLU B N 1
ATOM 2779 C CA . GLU B 1 2 ? 33.656 25.344 -27.031 1 27.03 2 GLU B CA 1
ATOM 2780 C C . GLU B 1 2 ? 32.656 25.281 -25.906 1 27.03 2 GLU B C 1
ATOM 2782 O O . GLU B 1 2 ? 32.812 25.969 -24.891 1 27.03 2 GLU B O 1
ATOM 2787 N N . GLY B 1 3 ? 31.391 25.172 -26.188 1 27.81 3 GLY B N 1
ATOM 2788 C CA . GLY B 1 3 ? 30.234 25.234 -25.328 1 27.81 3 GLY B CA 1
ATOM 2789 C C . GLY B 1 3 ? 30.297 24.281 -24.156 1 27.81 3 GLY B C 1
ATOM 2790 O O . GLY B 1 3 ? 30.547 23.078 -24.344 1 27.81 3 GLY B O 1
ATOM 2791 N N . LEU B 1 4 ? 30.703 24.797 -22.953 1 27.62 4 LEU B N 1
ATOM 2792 C CA . LEU B 1 4 ? 30.844 24.125 -21.656 1 27.62 4 LEU B CA 1
ATOM 2793 C C . LEU B 1 4 ? 29.594 23.312 -21.328 1 27.62 4 LEU B C 1
ATOM 2795 O O . LEU B 1 4 ? 28.5 23.859 -21.281 1 27.62 4 LEU B O 1
ATOM 2799 N N . VAL B 1 5 ? 29.656 22.109 -21.594 1 30.42 5 VAL B N 1
ATOM 2800 C CA . VAL B 1 5 ? 28.641 21.172 -21.141 1 30.42 5 VAL B CA 1
ATOM 2801 C C . VAL B 1 5 ? 28.391 21.375 -19.641 1 30.42 5 VAL B C 1
ATOM 2803 O O . VAL B 1 5 ? 29.344 21.359 -18.844 1 30.42 5 VAL B O 1
ATOM 2806 N N . PRO B 1 6 ? 27.281 22.094 -19.25 1 30.56 6 PRO B N 1
ATOM 2807 C CA . PRO B 1 6 ? 27.062 22.344 -17.812 1 30.56 6 PRO B CA 1
ATOM 2808 C C . PRO B 1 6 ? 27.266 21.078 -16.969 1 30.56 6 PRO B C 1
ATOM 2810 O O . PRO B 1 6 ? 26.875 19.984 -17.375 1 30.56 6 PRO B O 1
ATOM 2813 N N . GLY B 1 7 ? 28.375 21.031 -16.266 1 31.88 7 GLY B N 1
ATOM 2814 C CA . GLY B 1 7 ? 28.781 19.984 -15.359 1 31.88 7 GLY B CA 1
ATOM 2815 C C . GLY B 1 7 ? 27.656 19.484 -14.477 1 31.88 7 GLY B C 1
ATOM 2816 O O . GLY B 1 7 ? 26.688 20.203 -14.234 1 31.88 7 GLY B O 1
ATOM 2817 N N . VAL B 1 8 ? 27.438 18.203 -14.539 1 34.31 8 VAL B N 1
ATOM 2818 C CA . VAL B 1 8 ? 26.516 17.531 -13.633 1 34.31 8 VAL B CA 1
ATOM 2819 C C . VAL B 1 8 ? 26.672 18.094 -12.219 1 34.31 8 VAL B C 1
ATOM 2821 O O . VAL B 1 8 ? 27.797 18.219 -11.727 1 34.31 8 VAL B O 1
ATOM 2824 N N . ASP B 1 9 ? 25.812 18.953 -11.773 1 30.42 9 ASP B N 1
ATOM 2825 C CA . ASP B 1 9 ? 25.781 19.5 -10.422 1 30.42 9 ASP B CA 1
ATOM 2826 C C . ASP B 1 9 ? 26.031 18.422 -9.383 1 30.42 9 ASP B C 1
ATOM 2828 O O . ASP B 1 9 ? 25.281 17.438 -9.297 1 30.42 9 ASP B O 1
ATOM 2832 N N . PRO B 1 10 ? 27.281 18.281 -8.836 1 39.34 10 PRO B N 1
ATOM 2833 C CA . PRO B 1 10 ? 27.625 17.25 -7.852 1 39.34 10 PRO B CA 1
ATOM 2834 C C . PRO B 1 10 ? 26.656 17.188 -6.684 1 39.34 10 PRO B C 1
ATOM 2836 O O . PRO B 1 10 ? 26.656 16.219 -5.922 1 39.34 10 PRO B O 1
ATOM 2839 N N . THR B 1 11 ? 26.078 18.281 -6.473 1 34.81 11 THR B N 1
ATOM 2840 C CA . THR B 1 11 ? 25.188 18.312 -5.332 1 34.81 11 THR B CA 1
ATOM 2841 C C . THR B 1 11 ? 23.984 17.391 -5.574 1 34.81 11 THR B C 1
ATOM 2843 O O . THR B 1 11 ? 23.172 17.172 -4.672 1 34.81 11 THR B O 1
ATOM 2846 N N . LEU B 1 12 ? 23.859 17.141 -6.73 1 34.47 12 LEU B N 1
ATOM 2847 C CA . LEU B 1 12 ? 22.719 16.312 -7.09 1 34.47 12 LEU B CA 1
ATOM 2848 C C . LEU B 1 12 ? 23.016 14.836 -6.82 1 34.47 12 LEU B C 1
ATOM 2850 O O . LEU B 1 12 ? 22.188 13.969 -7.09 1 34.47 12 LEU B O 1
ATOM 2854 N N . VAL B 1 13 ? 24.312 14.672 -6.648 1 32.94 13 VAL B N 1
ATOM 2855 C CA . VAL B 1 13 ? 24.562 13.273 -6.316 1 32.94 13 VAL B CA 1
ATOM 2856 C C . VAL B 1 13 ? 24.125 12.992 -4.879 1 32.94 13 VAL B C 1
ATOM 2858 O O . VAL B 1 13 ? 24.672 13.562 -3.934 1 32.94 13 VAL B O 1
ATOM 2861 N N . PRO B 1 14 ? 22.844 12.688 -4.691 1 36.59 14 PRO B N 1
ATOM 2862 C CA . PRO B 1 14 ? 22.516 12.359 -3.301 1 36.59 14 PRO B CA 1
ATOM 2863 C C . PRO B 1 14 ? 23.672 11.672 -2.568 1 36.59 14 PRO B C 1
ATOM 2865 O O . PRO B 1 14 ? 24.422 10.906 -3.176 1 36.59 14 PRO B O 1
ATOM 2868 N N . ARG B 1 15 ? 24.234 12.336 -1.56 1 36.06 15 ARG B N 1
ATOM 2869 C CA . ARG B 1 15 ? 25.109 11.492 -0.76 1 36.06 15 ARG B CA 1
ATOM 2870 C C . ARG B 1 15 ? 24.531 10.102 -0.576 1 36.06 15 ARG B C 1
ATOM 2872 O O . ARG B 1 15 ? 23.484 9.938 0.062 1 36.06 15 ARG B O 1
ATOM 2879 N N . THR B 1 16 ? 24.609 9.273 -1.569 1 37.34 16 THR B N 1
ATOM 2880 C CA . THR B 1 16 ? 24.234 7.879 -1.414 1 37.34 16 THR B CA 1
ATOM 2881 C C . THR B 1 16 ? 24.734 7.324 -0.085 1 37.34 16 THR B C 1
ATOM 2883 O O . THR B 1 16 ? 25.953 7.211 0.125 1 37.34 16 THR B O 1
ATOM 2886 N N . ILE B 1 17 ? 24.109 7.789 0.971 1 39 17 ILE B N 1
ATOM 2887 C CA . ILE B 1 17 ? 24.484 6.984 2.127 1 39 17 ILE B CA 1
ATOM 2888 C C . ILE B 1 17 ? 24.703 5.535 1.699 1 39 17 ILE B C 1
ATOM 2890 O O . ILE B 1 17 ? 23.891 4.969 0.964 1 39 17 ILE B O 1
ATOM 2894 N N . ASP B 1 18 ? 25.875 5.211 1.706 1 41.16 18 ASP B N 1
ATOM 2895 C CA . ASP B 1 18 ? 26.188 3.807 1.452 1 41.16 18 ASP B CA 1
ATOM 2896 C C . ASP B 1 18 ? 25.141 2.893 2.072 1 41.16 18 ASP B C 1
ATOM 2898 O O . ASP B 1 18 ? 24.969 2.871 3.293 1 41.16 18 ASP B O 1
ATOM 2902 N N . PRO B 1 19 ? 24.094 2.625 1.328 1 42.81 19 PRO B N 1
ATOM 2903 C CA . PRO B 1 19 ? 23.062 1.735 1.875 1 42.81 19 PRO B CA 1
ATOM 2904 C C . PRO B 1 19 ? 23.625 0.733 2.879 1 42.81 19 PRO B C 1
ATOM 2906 O O . PRO B 1 19 ? 22.922 0.313 3.801 1 42.81 19 PRO B O 1
ATOM 2909 N N . GLU B 1 20 ? 24.844 0.347 2.648 1 41.84 20 GLU B N 1
ATOM 2910 C CA . GLU B 1 20 ? 25.484 -0.607 3.543 1 41.84 20 GLU B CA 1
ATOM 2911 C C . GLU B 1 20 ? 25.797 0.03 4.895 1 41.84 20 GLU B C 1
ATOM 2913 O O . GLU B 1 20 ? 26.016 -0.674 5.887 1 41.84 20 GLU B O 1
ATOM 2918 N N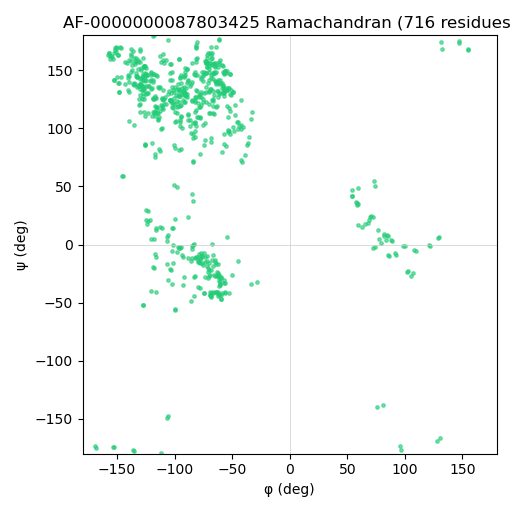 . HIS B 1 21 ? 25.844 1.259 4.91 1 43.12 21 HIS B N 1
ATOM 2919 C CA . HIS B 1 21 ? 26.297 1.905 6.137 1 43.12 21 HIS B CA 1
ATOM 2920 C C . HIS B 1 21 ? 25.109 2.277 7.031 1 43.12 21 HIS B C 1
ATOM 2922 O O . HIS B 1 21 ? 25.297 2.904 8.078 1 43.12 21 HIS B O 1
ATOM 2928 N N . TYR B 1 22 ? 24.016 2.145 6.508 1 46.66 22 TYR B N 1
ATOM 2929 C CA . TYR B 1 22 ? 23.016 2.486 7.504 1 46.66 22 TYR B CA 1
ATOM 2930 C C . TYR B 1 22 ? 22.984 1.459 8.625 1 46.66 22 TYR B C 1
ATOM 2932 O O . TYR B 1 22 ? 22.672 0.289 8.398 1 46.66 22 TYR B O 1
ATOM 2940 N N . ARG B 1 23 ? 23.766 1.711 9.672 1 47.31 23 ARG B N 1
ATOM 2941 C CA . ARG B 1 23 ? 23.75 0.905 10.891 1 47.31 23 ARG B CA 1
ATOM 2942 C C . ARG B 1 23 ? 22.328 0.75 11.43 1 47.31 23 ARG B C 1
ATOM 2944 O O . ARG B 1 23 ? 21.578 1.719 11.484 1 47.31 23 ARG B O 1
ATOM 2951 N N . GLU B 1 24 ? 21.922 -0.566 11.383 1 56.03 24 GLU B N 1
ATOM 2952 C CA . GLU B 1 24 ? 20.625 -0.864 11.961 1 56.03 24 GLU B CA 1
ATOM 2953 C C . GLU B 1 24 ? 20.453 -0.178 13.312 1 56.03 24 GLU B C 1
ATOM 2955 O O . GLU B 1 24 ? 21.219 -0.419 14.242 1 56.03 24 GLU B O 1
ATOM 2960 N N . PRO B 1 25 ? 19.703 0.834 13.359 1 53.94 25 PRO B N 1
ATOM 2961 C CA . PRO B 1 25 ? 19.609 1.751 14.492 1 53.94 25 PRO B CA 1
ATOM 2962 C C . PRO B 1 25 ? 18.984 1.096 15.727 1 53.94 25 PRO B C 1
ATOM 2964 O O . PRO B 1 25 ? 18.812 1.748 16.766 1 53.94 25 PRO B O 1
ATOM 2967 N N . ILE B 1 26 ? 18.594 -0.244 15.656 1 60.5 26 ILE B N 1
ATOM 2968 C CA . ILE B 1 26 ? 17.781 -0.544 16.828 1 60.5 26 ILE B CA 1
ATOM 2969 C C . ILE B 1 26 ? 18.688 -0.921 18 1 60.5 26 ILE B C 1
ATOM 2971 O O . ILE B 1 26 ? 18.969 -2.102 18.219 1 60.5 26 ILE B O 1
ATOM 2975 N N . GLU B 1 27 ? 19.781 -0.172 18.188 1 58.94 27 GLU B N 1
ATOM 2976 C CA . GLU B 1 27 ? 20.438 -0.47 19.453 1 58.94 27 GLU B CA 1
ATOM 2977 C C . GLU B 1 27 ? 19.562 -0.054 20.625 1 58.94 27 GLU B C 1
ATOM 2979 O O . GLU B 1 27 ? 19.062 1.068 20.672 1 58.94 27 GLU B O 1
ATOM 2984 N N . SER B 1 28 ? 19.234 -1.062 21.391 1 63.72 28 SER B N 1
ATOM 2985 C CA . SER B 1 28 ? 18.391 -0.875 22.562 1 63.72 28 SER B CA 1
ATOM 2986 C C . SER B 1 28 ? 18.969 0.186 23.5 1 63.72 28 SER B C 1
ATOM 2988 O O . SER B 1 28 ? 20.172 0.18 23.781 1 63.72 28 SER B O 1
ATOM 2990 N N . LYS B 1 29 ? 18.344 1.165 23.734 1 63.34 29 LYS B N 1
ATOM 2991 C CA . LYS B 1 29 ? 18.797 2.162 24.688 1 63.34 29 LYS B CA 1
ATOM 2992 C C . LYS B 1 29 ? 18.094 1.994 26.031 1 63.34 29 LYS B C 1
ATOM 2994 O O . LYS B 1 29 ? 17.922 2.961 26.781 1 63.34 29 LYS B O 1
ATOM 2999 N N . GLY B 1 30 ? 17.578 0.778 26.266 1 72.88 30 GLY B N 1
ATOM 3000 C CA . GLY B 1 30 ? 16.906 0.491 27.516 1 72.88 30 GLY B CA 1
ATOM 3001 C C . GLY B 1 30 ? 15.391 0.628 27.422 1 72.88 30 GLY B C 1
ATOM 3002 O O . GLY B 1 30 ? 14.844 0.82 26.344 1 72.88 30 GLY B O 1
ATOM 3003 N N . HIS B 1 31 ? 14.812 0.42 28.625 1 84 31 HIS B N 1
ATOM 3004 C CA . HIS B 1 31 ? 13.359 0.523 28.75 1 84 31 HIS B CA 1
ATOM 3005 C C . HIS B 1 31 ? 12.883 1.935 28.422 1 84 31 HIS B C 1
ATOM 3007 O O . HIS B 1 31 ? 13.383 2.908 28.984 1 84 31 HIS B O 1
ATOM 3013 N N . LEU B 1 32 ? 11.914 2 27.5 1 87.31 32 LEU B N 1
ATOM 3014 C CA . LEU B 1 32 ? 11.469 3.305 27.016 1 87.31 32 LEU B CA 1
ATOM 3015 C C . LEU B 1 32 ? 10.867 4.129 28.156 1 87.31 32 LEU B C 1
ATOM 3017 O O . LEU B 1 32 ? 10.867 5.359 28.109 1 87.31 32 LEU B O 1
ATOM 3021 N N . GLY B 1 33 ? 10.344 3.451 29.125 1 83.62 33 GLY B N 1
ATOM 3022 C CA . GLY B 1 33 ? 9.773 4.152 30.266 1 83.62 33 GLY B CA 1
ATOM 3023 C C . GLY B 1 33 ? 10.82 4.809 31.141 1 83.62 33 GLY B C 1
ATOM 3024 O O . GLY B 1 33 ? 10.5 5.676 31.969 1 83.62 33 GLY B O 1
ATOM 3025 N N . ALA B 1 34 ? 12.078 4.445 31.016 1 81.5 34 ALA B N 1
ATOM 3026 C CA . ALA B 1 34 ? 13.117 4.914 31.922 1 81.5 34 ALA B CA 1
ATOM 3027 C C . ALA B 1 34 ? 14.25 5.59 31.156 1 81.5 34 ALA B C 1
ATOM 3029 O O . ALA B 1 34 ? 15.359 5.742 31.688 1 81.5 34 ALA B O 1
ATOM 3030 N N . VAL B 1 35 ? 13.961 5.941 29.969 1 86 35 VAL B N 1
ATOM 3031 C CA . VAL B 1 35 ? 15.031 6.559 29.203 1 86 35 VAL B CA 1
ATOM 3032 C C . VAL B 1 35 ? 15.359 7.934 29.781 1 86 35 VAL B C 1
ATOM 3034 O O . VAL B 1 35 ? 14.469 8.633 30.266 1 86 35 VAL B O 1
ATOM 3037 N N . ASP B 1 36 ? 16.672 8.289 29.766 1 88 36 ASP B N 1
ATOM 3038 C CA . ASP B 1 36 ? 17.141 9.578 30.281 1 88 36 ASP B CA 1
ATOM 3039 C C . ASP B 1 36 ? 17.391 10.562 29.141 1 88 36 ASP B C 1
ATOM 3041 O O . ASP B 1 36 ? 18.484 11.094 29 1 88 36 ASP B O 1
ATOM 3045 N N . PHE B 1 37 ? 16.438 10.766 28.219 1 93.38 37 PHE B N 1
ATOM 3046 C CA . PHE B 1 37 ? 16.5 11.75 27.141 1 93.38 37 PHE B CA 1
ATOM 3047 C C . PHE B 1 37 ? 15.812 13.047 27.547 1 93.38 37 PHE B C 1
ATOM 3049 O O . PHE B 1 37 ? 14.867 13.031 28.344 1 93.38 37 PHE B O 1
ATOM 3056 N N . PRO B 1 38 ? 16.375 14.188 27.047 1 96.06 38 PRO B N 1
ATOM 3057 C CA . PRO B 1 38 ? 15.578 15.406 27.234 1 96.06 38 PRO B CA 1
ATOM 3058 C C . PRO B 1 38 ? 14.18 15.289 26.625 1 96.06 38 PRO B C 1
ATOM 3060 O O . PRO B 1 38 ? 13.992 14.586 25.641 1 96.06 38 PRO B O 1
ATOM 3063 N N . THR B 1 39 ? 13.258 15.93 27.266 1 97 39 THR B N 1
ATOM 3064 C CA . THR B 1 39 ? 11.883 15.906 26.781 1 97 39 THR B CA 1
ATOM 3065 C C . THR B 1 39 ? 11.594 17.156 25.938 1 97 39 THR B C 1
ATOM 3067 O O . THR B 1 39 ? 12 18.25 26.297 1 97 39 THR B O 1
ATOM 3070 N N . GLU B 1 40 ? 10.953 16.969 24.766 1 97.5 40 GLU B N 1
ATOM 3071 C CA . GLU B 1 40 ? 10.516 18.062 23.891 1 97.5 40 GLU B CA 1
ATOM 3072 C C . GLU B 1 40 ? 9.055 17.891 23.484 1 97.5 40 GLU B C 1
ATOM 3074 O O . GLU B 1 40 ? 8.602 16.766 23.234 1 97.5 40 GLU B O 1
ATOM 3079 N N . GLN B 1 41 ? 8.336 19 23.5 1 97.5 41 GLN B N 1
ATOM 3080 C CA . GLN B 1 41 ? 6.988 18.984 22.938 1 97.5 41 GLN B CA 1
ATOM 3081 C C . GLN B 1 41 ? 7.031 19.109 21.406 1 97.5 41 GLN B C 1
ATOM 3083 O O . GLN B 1 41 ? 7.734 19.969 20.875 1 97.5 41 GLN B O 1
ATOM 3088 N N . ALA B 1 42 ? 6.305 18.266 20.75 1 97.25 42 ALA B N 1
ATOM 3089 C CA . ALA B 1 42 ? 6.258 18.375 19.297 1 97.25 42 ALA B CA 1
ATOM 3090 C C . ALA B 1 42 ? 5.684 19.719 18.859 1 97.25 42 ALA B C 1
ATOM 3092 O O . ALA B 1 42 ? 4.727 20.219 19.469 1 97.25 42 ALA B O 1
ATOM 3093 N N . ILE B 1 43 ? 6.273 20.312 17.859 1 96.38 43 ILE B N 1
ATOM 3094 C CA . ILE B 1 43 ? 5.699 21.484 17.219 1 96.38 43 ILE B CA 1
ATOM 3095 C C . ILE B 1 43 ? 4.641 21.047 16.203 1 96.38 43 ILE B C 1
ATOM 3097 O O . ILE B 1 43 ? 4.957 20.391 15.211 1 96.38 43 ILE B O 1
ATOM 3101 N N . PHE B 1 44 ? 3.422 21.375 16.453 1 93.62 44 PHE B N 1
ATOM 3102 C CA . PHE B 1 44 ? 2.34 20.984 15.562 1 93.62 44 PHE B CA 1
ATOM 3103 C C . PHE B 1 44 ? 2.084 22.062 14.516 1 93.62 44 PHE B C 1
ATOM 3105 O O . PHE B 1 44 ? 2.119 23.266 14.828 1 93.62 44 PHE B O 1
ATOM 3112 N N . THR B 1 45 ? 1.933 21.641 13.344 1 95.44 45 THR B N 1
ATOM 3113 C CA . THR B 1 45 ? 1.431 22.484 12.258 1 95.44 45 THR B CA 1
ATOM 3114 C C . THR B 1 45 ? 0.245 21.812 11.57 1 95.44 45 THR B C 1
ATOM 3116 O O . THR B 1 45 ? 0.056 20.594 11.672 1 95.44 45 THR B O 1
ATOM 3119 N N . THR B 1 46 ? -0.551 22.656 11.031 1 94.81 46 THR B N 1
ATOM 3120 C CA . THR B 1 46 ? -1.681 22.172 10.25 1 94.81 46 THR B CA 1
ATOM 3121 C C . THR B 1 46 ? -1.409 22.312 8.75 1 94.81 46 THR B C 1
ATOM 3123 O O . THR B 1 46 ? -0.59 23.141 8.344 1 94.81 46 THR B O 1
ATOM 3126 N N . ALA B 1 47 ? -2.086 21.469 7.98 1 96.56 47 ALA B N 1
ATOM 3127 C CA . ALA B 1 47 ? -1.903 21.547 6.531 1 96.56 47 ALA B CA 1
ATOM 3128 C C . ALA B 1 47 ? -2.164 22.953 6.012 1 96.56 47 ALA B C 1
ATOM 3130 O O . ALA B 1 47 ? -3.125 23.609 6.422 1 96.56 47 ALA B O 1
ATOM 3131 N N . PRO B 1 48 ? -1.305 23.484 5.176 1 98.12 48 PRO B N 1
ATOM 3132 C CA . PRO B 1 48 ? -0.229 22.797 4.461 1 98.12 48 PRO B CA 1
ATOM 3133 C C . PRO B 1 48 ? 1.142 23.031 5.094 1 98.12 48 PRO B C 1
ATOM 3135 O O . PRO B 1 48 ? 2.166 22.688 4.492 1 98.12 48 PRO B O 1
ATOM 3138 N N . ASN B 1 49 ? 1.151 23.531 6.266 1 97.81 49 ASN B N 1
ATOM 3139 C CA . ASN B 1 49 ? 2.406 23.922 6.902 1 97.81 49 ASN B CA 1
ATOM 3140 C C . ASN B 1 49 ? 3.102 22.719 7.543 1 97.81 49 ASN B C 1
ATOM 3142 O O . ASN B 1 49 ? 2.441 21.797 8.008 1 97.81 49 ASN B O 1
ATOM 3146 N N . VAL B 1 50 ? 4.395 22.797 7.539 1 98 50 VAL B N 1
ATOM 3147 C CA . VAL B 1 50 ? 5.246 21.766 8.125 1 98 50 VAL B CA 1
ATOM 3148 C C . VAL B 1 50 ? 6.121 22.375 9.219 1 98 50 VAL B C 1
ATOM 3150 O O . VAL B 1 50 ? 6.598 23.5 9.07 1 98 50 VAL B O 1
ATOM 3153 N N . PRO B 1 51 ? 6.34 21.656 10.352 1 98.12 51 PRO B N 1
ATOM 3154 C CA . PRO B 1 51 ? 7.25 22.172 11.367 1 98.12 51 PRO B CA 1
ATOM 3155 C C . PRO B 1 51 ? 8.672 22.375 10.844 1 98.12 51 PRO B C 1
ATOM 3157 O O . PRO B 1 51 ? 9.062 21.766 9.852 1 98.12 51 PRO B O 1
ATOM 3160 N N . PRO B 1 52 ? 9.43 23.234 11.539 1 96.88 52 PRO B N 1
ATOM 3161 C CA . PRO B 1 52 ? 10.805 23.469 11.086 1 96.88 52 PRO B CA 1
ATOM 3162 C C . PRO B 1 52 ? 11.672 22.219 11.164 1 96.88 52 PRO B C 1
ATOM 3164 O O . PRO B 1 52 ? 11.391 21.312 11.961 1 96.88 52 PRO B O 1
ATOM 3167 N N . ARG B 1 53 ? 12.656 22.266 10.367 1 97 53 ARG B N 1
ATOM 3168 C CA . ARG B 1 53 ? 13.625 21.188 10.359 1 97 53 ARG B CA 1
ATOM 3169 C C . ARG B 1 53 ? 14.258 21 11.734 1 97 53 ARG B C 1
ATOM 3171 O O . ARG B 1 53 ? 14.578 21.969 12.414 1 97 53 ARG B O 1
ATOM 3178 N N . ILE B 1 54 ? 14.375 19.75 12.125 1 96.88 54 ILE B N 1
ATOM 3179 C CA . ILE B 1 54 ? 15.062 19.438 13.375 1 96.88 54 ILE B CA 1
ATOM 3180 C C . ILE B 1 54 ? 16.578 19.531 13.164 1 96.88 54 ILE B C 1
ATOM 3182 O O . ILE B 1 54 ? 17.125 18.906 12.258 1 96.88 54 ILE B O 1
ATOM 3186 N N . THR B 1 55 ? 17.281 20.234 14.039 1 95.12 55 THR B N 1
ATOM 3187 C CA . THR B 1 55 ? 18.703 20.469 13.859 1 95.12 55 THR B CA 1
ATOM 3188 C C . THR B 1 55 ? 19.5 19.828 14.992 1 95.12 55 THR B C 1
ATOM 3190 O O . THR B 1 55 ? 20.734 19.734 14.906 1 95.12 55 THR B O 1
ATOM 3193 N N . ARG B 1 56 ? 18.844 19.328 16.016 1 94.25 56 ARG B N 1
ATOM 3194 C CA . ARG B 1 56 ? 19.562 18.672 17.094 1 94.25 56 ARG B CA 1
ATOM 3195 C C . ARG B 1 56 ? 20.172 17.344 16.625 1 94.25 56 ARG B C 1
ATOM 3197 O O . ARG B 1 56 ? 19.672 16.734 15.68 1 94.25 56 ARG B O 1
ATOM 3204 N N . ASP B 1 57 ? 21.25 16.906 17.344 1 92.56 57 ASP B N 1
ATOM 3205 C CA . ASP B 1 57 ? 21.969 15.695 16.953 1 92.56 57 ASP B CA 1
ATOM 3206 C C . ASP B 1 57 ? 21.859 14.617 18.031 1 92.56 57 ASP B C 1
ATOM 3208 O O . ASP B 1 57 ? 22.688 13.711 18.109 1 92.56 57 ASP B O 1
ATOM 3212 N N . HIS B 1 58 ? 20.922 14.82 18.984 1 94.31 58 HIS B N 1
ATOM 3213 C CA . HIS B 1 58 ? 20.672 13.844 20.047 1 94.31 58 HIS B CA 1
ATOM 3214 C C . HIS B 1 58 ? 19.203 13.469 20.109 1 94.31 58 HIS B C 1
ATOM 3216 O O . HIS B 1 58 ? 18.328 14.25 19.719 1 94.31 58 HIS B O 1
ATOM 3222 N N . PRO B 1 59 ? 18.953 12.281 20.609 1 95.19 59 PRO B N 1
ATOM 3223 C CA . PRO B 1 59 ? 17.562 11.852 20.734 1 95.19 59 PRO B CA 1
ATOM 3224 C C . PRO B 1 59 ? 16.812 12.578 21.844 1 95.19 59 PRO B C 1
ATOM 3226 O O . PRO B 1 59 ? 17.438 13.07 22.797 1 95.19 59 PRO B O 1
ATOM 3229 N N . VAL B 1 60 ? 15.57 12.609 21.734 1 97.12 60 VAL B N 1
ATOM 3230 C CA . VAL B 1 60 ? 14.703 13.172 22.766 1 97.12 60 VAL B CA 1
ATOM 3231 C C . VAL B 1 60 ? 13.484 12.273 22.969 1 97.12 60 VAL B C 1
ATOM 3233 O O . VAL B 1 60 ? 13.227 11.375 22.156 1 97.12 60 VAL B O 1
ATOM 3236 N N . VAL B 1 61 ? 12.836 12.461 24.094 1 97.25 61 VAL B N 1
ATOM 3237 C CA . VAL B 1 61 ? 11.445 12.031 24.203 1 97.25 61 VAL B CA 1
ATOM 3238 C C . VAL B 1 61 ? 10.523 13.078 23.594 1 97.25 61 VAL B C 1
ATOM 3240 O O . VAL B 1 61 ? 10.359 14.172 24.125 1 97.25 61 VAL B O 1
ATOM 3243 N N . LEU B 1 62 ? 10.023 12.781 22.438 1 98.12 62 LEU B N 1
ATOM 3244 C CA . LEU B 1 62 ? 9.141 13.703 21.734 1 98.12 62 LEU B CA 1
ATOM 3245 C C . LEU B 1 62 ? 7.684 13.484 22.141 1 98.12 62 LEU B C 1
ATOM 3247 O O . LEU B 1 62 ? 7.082 12.469 21.781 1 98.12 62 LEU B O 1
ATOM 3251 N N . GLN B 1 63 ? 7.125 14.461 22.828 1 98.25 63 GLN B N 1
ATOM 3252 C CA . GLN B 1 63 ? 5.742 14.367 23.281 1 98.25 63 GLN B CA 1
ATOM 3253 C C . GLN B 1 63 ? 4.777 14.82 22.188 1 98.25 63 GLN B C 1
ATOM 3255 O O . GLN B 1 63 ? 4.867 15.945 21.703 1 98.25 63 GLN B O 1
ATOM 3260 N N . VAL B 1 64 ? 3.895 13.961 21.859 1 98.25 64 VAL B N 1
ATOM 3261 C CA . VAL B 1 64 ? 2.902 14.219 20.812 1 98.25 64 VAL B CA 1
ATOM 3262 C C . VAL B 1 64 ? 1.5 13.977 21.375 1 98.25 64 VAL B C 1
ATOM 3264 O O . VAL B 1 64 ? 0.945 12.883 21.219 1 98.25 64 VAL B O 1
ATOM 3267 N N . PRO B 1 65 ? 0.918 14.977 22 1 98.25 65 PRO B N 1
ATOM 3268 C CA . PRO B 1 65 ? -0.478 14.852 22.422 1 98.25 65 PRO B CA 1
ATOM 3269 C C . PRO B 1 65 ? -1.466 15.062 21.281 1 98.25 65 PRO B C 1
ATOM 3271 O O . PRO B 1 65 ? -1.388 16.062 20.578 1 98.25 65 PRO B O 1
ATOM 3274 N N . LEU B 1 66 ? -2.346 14.148 21.078 1 98.12 66 LEU B N 1
ATOM 3275 C CA . LEU B 1 66 ? -3.426 14.25 20.094 1 98.12 66 LEU B CA 1
ATOM 3276 C C . LEU B 1 66 ? -4.785 14.133 20.781 1 98.12 66 LEU B C 1
ATOM 3278 O O . LEU B 1 66 ? -4.922 13.438 21.797 1 98.12 66 LEU B O 1
ATOM 3282 N N . GLU B 1 67 ? -5.688 14.781 20.234 1 98.12 67 GLU B N 1
ATOM 3283 C CA . GLU B 1 67 ? -7.074 14.719 20.703 1 98.12 67 GLU B CA 1
ATOM 3284 C C . GLU B 1 67 ? -8.023 14.406 19.547 1 98.12 67 GLU B C 1
ATOM 3286 O O . GLU B 1 67 ? -7.875 14.953 18.453 1 98.12 67 GLU B O 1
ATOM 3291 N N . THR B 1 68 ? -8.969 13.5 19.812 1 97.94 68 THR B N 1
ATOM 3292 C CA . THR B 1 68 ? -9.969 13.195 18.797 1 97.94 68 THR B CA 1
ATOM 3293 C C . THR B 1 68 ? -11.281 13.914 19.109 1 97.94 68 THR B C 1
ATOM 3295 O O . THR B 1 68 ? -11.711 13.977 20.266 1 97.94 68 THR B O 1
ATOM 3298 N N . THR B 1 69 ? -11.836 14.523 18.172 1 97.38 69 THR B N 1
ATOM 3299 C CA . THR B 1 69 ? -13.141 15.172 18.219 1 97.38 69 THR B CA 1
ATOM 3300 C C . THR B 1 69 ? -13.914 14.938 16.922 1 97.38 69 THR B C 1
ATOM 3302 O O . THR B 1 69 ? -13.336 14.5 15.922 1 97.38 69 THR B O 1
ATOM 3305 N N . THR B 1 70 ? -15.203 15.078 16.969 1 97 70 THR B N 1
ATOM 3306 C CA . THR B 1 70 ? -16.016 15.172 15.773 1 97 70 THR B CA 1
ATOM 3307 C C . THR B 1 70 ? -16.453 16.609 15.516 1 97 70 THR B C 1
ATOM 3309 O O . THR B 1 70 ? -16.703 17.359 16.453 1 97 70 THR B O 1
ATOM 3312 N N . LYS B 1 71 ? -16.469 16.984 14.281 1 95.81 71 LYS B N 1
ATOM 3313 C CA . LYS B 1 71 ? -16.812 18.344 13.906 1 95.81 71 LYS B CA 1
ATOM 3314 C C . LYS B 1 71 ? -17.5 18.391 12.547 1 95.81 71 LYS B C 1
ATOM 3316 O O . LYS B 1 71 ? -17.062 17.75 11.594 1 95.81 71 LYS B O 1
ATOM 3321 N N . THR B 1 72 ? -18.641 19.125 12.539 1 96.38 72 THR B N 1
ATOM 3322 C CA . THR B 1 72 ? -19.266 19.359 11.242 1 96.38 72 THR B CA 1
ATOM 3323 C C . THR B 1 72 ? -18.5 20.453 10.477 1 96.38 72 THR B C 1
ATOM 3325 O O . THR B 1 72 ? -18.375 21.578 10.953 1 96.38 72 THR B O 1
ATOM 3328 N N . MET B 1 73 ? -18.016 20.094 9.375 1 95.75 73 MET B N 1
ATOM 3329 C CA . MET B 1 73 ? -17.219 21.016 8.57 1 95.75 73 MET B CA 1
ATOM 3330 C C . MET B 1 73 ? -17.688 21.016 7.125 1 95.75 73 MET B C 1
ATOM 3332 O O . MET B 1 73 ? -18.359 20.078 6.68 1 95.75 73 MET B O 1
ATOM 3336 N N . GLN B 1 74 ? -17.359 22.156 6.473 1 95.69 74 GLN B N 1
ATOM 3337 C CA . GLN B 1 74 ? -17.641 22.203 5.039 1 95.69 74 GLN B CA 1
ATOM 3338 C C . GLN B 1 74 ? -16.766 21.234 4.27 1 95.69 74 GLN B C 1
ATOM 3340 O O . GLN B 1 74 ? -15.539 21.25 4.398 1 95.69 74 GLN B O 1
ATOM 3345 N N . LEU B 1 75 ? -17.375 20.344 3.494 1 97.44 75 LEU B N 1
ATOM 3346 C CA . LEU B 1 75 ? -16.641 19.375 2.693 1 97.44 75 LEU B CA 1
ATOM 3347 C C . LEU B 1 75 ? -16.547 19.828 1.24 1 97.44 75 LEU B C 1
ATOM 3349 O O . LEU B 1 75 ? -15.453 19.844 0.658 1 97.44 75 LEU B O 1
ATOM 3353 N N . THR B 1 76 ? -17.656 20.078 0.674 1 96.12 76 THR B N 1
ATOM 3354 C CA . THR B 1 76 ? -17.734 20.625 -0.676 1 96.12 76 THR B CA 1
ATOM 3355 C C . THR B 1 76 ? -18.438 21.984 -0.67 1 96.12 76 THR B C 1
ATOM 3357 O O . THR B 1 76 ? -18.828 22.469 0.386 1 96.12 76 THR B O 1
ATOM 3360 N N . SER B 1 77 ? -18.516 22.547 -1.91 1 91.56 77 SER B N 1
ATOM 3361 C CA . SER B 1 77 ? -19.188 23.828 -1.999 1 91.56 77 SER B CA 1
ATOM 3362 C C . SER B 1 77 ? -20.656 23.734 -1.581 1 91.56 77 SER B C 1
ATOM 3364 O O . SER B 1 77 ? -21.266 24.719 -1.152 1 91.56 77 SER B O 1
ATOM 3366 N N . THR B 1 78 ? -21.203 22.5 -1.547 1 92.25 78 THR B N 1
ATOM 3367 C CA . THR B 1 78 ? -22.641 22.375 -1.349 1 92.25 78 THR B CA 1
ATOM 3368 C C . THR B 1 78 ? -22.938 21.609 -0.067 1 92.25 78 THR B C 1
ATOM 3370 O O . THR B 1 78 ? -24.047 21.703 0.474 1 92.25 78 THR B O 1
ATOM 3373 N N . HIS B 1 79 ? -21.953 20.906 0.36 1 95.56 79 HIS B N 1
ATOM 3374 C CA . HIS B 1 79 ? -22.328 19.984 1.431 1 95.56 79 HIS B CA 1
ATOM 3375 C C . HIS B 1 79 ? -21.375 20.109 2.615 1 95.56 79 HIS B C 1
ATOM 3377 O O . HIS B 1 79 ? -20.172 20.281 2.434 1 95.56 79 HIS B O 1
ATOM 3383 N N . LYS B 1 80 ? -21.984 20 3.779 1 97.38 80 LYS B N 1
ATOM 3384 C CA . LYS B 1 80 ? -21.25 19.797 5.023 1 97.38 80 LYS B CA 1
ATOM 3385 C C . LYS B 1 80 ? -21.188 18.328 5.395 1 97.38 80 LYS B C 1
ATOM 3387 O O . LYS B 1 80 ? -21.969 17.516 4.895 1 97.38 80 LYS B O 1
ATOM 3392 N N . TYR B 1 81 ? -20.266 18.031 6.203 1 97.44 81 TYR B N 1
ATOM 3393 C CA . TYR B 1 81 ? -19.984 16.656 6.605 1 97.44 81 TYR B CA 1
ATOM 3394 C C . TYR B 1 81 ? -19.453 16.594 8.031 1 97.44 81 TYR B C 1
ATOM 3396 O O . TYR B 1 81 ? -18.688 17.469 8.453 1 97.44 81 TYR B O 1
ATOM 3404 N N . GLU B 1 82 ? -19.906 15.617 8.789 1 96.69 82 GLU B N 1
ATOM 3405 C CA . GLU B 1 82 ? -19.328 15.406 10.117 1 96.69 82 GLU B CA 1
ATOM 3406 C C . GLU B 1 82 ? -17.984 14.695 10.023 1 96.69 82 GLU B C 1
ATOM 3408 O O . GLU B 1 82 ? -17.922 13.477 9.852 1 96.69 82 GLU B O 1
ATOM 3413 N N . MET B 1 83 ? -16.953 15.383 10.281 1 97.31 83 MET B N 1
ATOM 3414 C CA . MET B 1 83 ? -15.609 14.836 10.195 1 97.31 83 MET B CA 1
ATOM 3415 C C . MET B 1 83 ? -15.141 14.344 11.562 1 97.31 83 MET B C 1
ATOM 3417 O O . MET B 1 83 ? -15.508 14.914 12.594 1 97.31 83 MET B O 1
ATOM 3421 N N . TRP B 1 84 ? -14.43 13.32 11.539 1 97.94 84 TRP B N 1
ATOM 3422 C CA . TRP B 1 84 ? -13.68 12.844 12.695 1 97.94 84 TRP B CA 1
ATOM 3423 C C . TRP B 1 84 ? -12.234 13.328 12.648 1 97.94 84 TRP B C 1
ATOM 3425 O O . TRP B 1 84 ? -11.539 13.125 11.656 1 97.94 84 TRP B O 1
ATOM 3435 N N . THR B 1 85 ? -11.742 13.953 13.719 1 97.81 85 THR B N 1
ATOM 3436 C CA . THR B 1 85 ? -10.523 14.742 13.57 1 97.81 85 THR B CA 1
ATOM 3437 C C . THR B 1 85 ? -9.477 14.32 14.594 1 97.81 85 THR B C 1
ATOM 3439 O O . THR B 1 85 ? -9.812 13.695 15.602 1 97.81 85 THR B O 1
ATOM 3442 N N . PHE B 1 86 ? -8.258 14.516 14.266 1 98.19 86 PHE B N 1
ATOM 3443 C CA . PHE B 1 86 ? -7.18 14.688 15.234 1 98.19 86 PHE B CA 1
ATOM 3444 C C . PHE B 1 86 ? -6.875 16.172 15.453 1 98.19 86 PHE B C 1
ATOM 3446 O O . PHE B 1 86 ? -6.512 16.875 14.508 1 98.19 86 PHE B O 1
ATOM 3453 N N . ASN B 1 87 ? -7.043 16.656 16.688 1 97.38 87 ASN B N 1
ATOM 3454 C CA . ASN B 1 87 ? -6.805 18.047 17.062 1 97.38 87 ASN B CA 1
ATOM 3455 C C . ASN B 1 87 ? -7.656 19 16.234 1 97.38 87 ASN B C 1
ATOM 3457 O O . ASN B 1 87 ? -7.156 20.016 15.742 1 97.38 87 ASN B O 1
ATOM 3461 N N . ASP B 1 88 ? -8.828 18.656 15.914 1 95.88 88 ASP B N 1
ATOM 3462 C CA . ASP B 1 88 ? -9.875 19.469 15.305 1 95.88 88 ASP B CA 1
ATOM 3463 C C . ASP B 1 88 ? -9.539 19.812 13.859 1 95.88 88 ASP B C 1
ATOM 3465 O O . ASP B 1 88 ? -9.992 20.828 13.328 1 95.88 88 ASP B O 1
ATOM 3469 N N . ARG B 1 89 ? -8.688 18.938 13.289 1 96 89 ARG B N 1
ATOM 3470 C CA . ARG B 1 89 ? -8.281 19.219 11.914 1 96 89 ARG B CA 1
ATOM 3471 C C . ARG B 1 89 ? -8.289 17.953 11.07 1 96 89 ARG B C 1
ATOM 3473 O O . ARG B 1 89 ? -8.094 16.844 11.602 1 96 89 ARG B O 1
ATOM 3480 N N . VAL B 1 90 ? -8.539 18.125 9.781 1 97.94 90 VAL B N 1
ATOM 3481 C CA . VAL B 1 90 ? -8.398 17.078 8.766 1 97.94 90 VAL B CA 1
ATOM 3482 C C . VAL B 1 90 ? -7.566 17.609 7.598 1 97.94 90 VAL B C 1
ATOM 3484 O O . VAL B 1 90 ? -7.98 18.547 6.91 1 97.94 90 VAL B O 1
ATOM 3487 N N . PRO B 1 91 ? -6.445 17.078 7.398 1 98.44 91 PRO B N 1
ATOM 3488 C CA . PRO B 1 91 ? -5.738 16.031 8.141 1 98.44 91 PRO B CA 1
ATOM 3489 C C . PRO B 1 91 ? -5.293 16.484 9.531 1 98.44 91 PRO B C 1
ATOM 3491 O O . PRO B 1 91 ? -5.32 17.672 9.828 1 98.44 91 PRO B O 1
ATOM 3494 N N . GLY B 1 92 ? -4.953 15.508 10.336 1 98.5 92 GLY B N 1
ATOM 3495 C CA . GLY B 1 92 ? -4.324 15.828 11.609 1 98.5 92 GLY B CA 1
ATOM 3496 C C . GLY B 1 92 ? -3.004 16.547 11.453 1 98.5 92 GLY B C 1
ATOM 3497 O O . GLY B 1 92 ? -2.525 16.75 10.336 1 98.5 92 GLY B O 1
ATOM 3498 N N . PRO B 1 93 ? -2.443 16.906 12.57 1 98.31 93 PRO B N 1
ATOM 3499 C CA . PRO B 1 93 ? -1.21 17.703 12.5 1 98.31 93 PRO B CA 1
ATOM 3500 C C . PRO B 1 93 ? -0.048 16.922 11.891 1 98.31 93 PRO B C 1
ATOM 3502 O O . PRO B 1 93 ? 0.026 15.695 12.047 1 98.31 93 PRO B O 1
ATOM 3505 N N . PHE B 1 94 ? 0.805 17.703 11.211 1 98.62 94 PHE B N 1
ATOM 3506 C CA . PHE B 1 94 ? 2.072 17.141 10.758 1 98.62 94 PHE B CA 1
ATOM 3507 C C . PHE B 1 94 ? 3.037 16.969 11.922 1 98.62 94 PHE B C 1
ATOM 3509 O O . PHE B 1 94 ? 3.215 17.875 12.727 1 98.62 94 PHE B O 1
ATOM 3516 N N . ILE B 1 95 ? 3.643 15.781 12.055 1 98.5 95 ILE B N 1
ATOM 3517 C CA . ILE B 1 95 ? 4.605 15.484 13.109 1 98.5 95 ILE B CA 1
ATOM 3518 C C . ILE B 1 95 ? 6.004 15.344 12.508 1 98.5 95 ILE B C 1
ATOM 3520 O O . ILE B 1 95 ? 6.195 14.602 11.539 1 98.5 95 ILE B O 1
ATOM 3524 N N . ARG B 1 96 ? 6.922 16.094 12.992 1 98.62 96 ARG B N 1
ATOM 3525 C CA . ARG B 1 96 ? 8.32 15.938 12.594 1 98.62 96 ARG B CA 1
ATOM 3526 C C . ARG B 1 96 ? 9.156 15.359 13.727 1 98.62 96 ARG B C 1
ATOM 3528 O O . ARG B 1 96 ? 9.094 15.844 14.859 1 98.62 96 ARG B O 1
ATOM 3535 N N . ALA B 1 97 ? 9.844 14.305 13.508 1 98.25 97 ALA B N 1
ATOM 3536 C CA . ALA B 1 97 ? 10.695 13.586 14.453 1 98.25 97 ALA B CA 1
ATOM 3537 C C . ALA B 1 97 ? 12.023 13.211 13.812 1 98.25 97 ALA B C 1
ATOM 3539 O O . ALA B 1 97 ? 12.344 13.656 12.711 1 98.25 97 ALA B O 1
ATOM 3540 N N . ARG B 1 98 ? 12.812 12.531 14.594 1 97.31 98 ARG B N 1
ATOM 3541 C CA . ARG B 1 98 ? 14.133 12.109 14.141 1 97.31 98 ARG B CA 1
ATOM 3542 C C . ARG B 1 98 ? 14.445 10.695 14.617 1 97.31 98 ARG B C 1
ATOM 3544 O O . ARG B 1 98 ? 14.078 10.312 15.727 1 97.31 98 ARG B O 1
ATOM 3551 N N . VAL B 1 99 ? 15.188 9.992 13.711 1 96.62 99 VAL B N 1
ATOM 3552 C CA . VAL B 1 99 ? 15.617 8.656 14.117 1 96.62 99 VAL B CA 1
ATOM 3553 C C . VAL B 1 99 ? 16.328 8.727 15.469 1 96.62 99 VAL B C 1
ATOM 3555 O O . VAL B 1 99 ? 17.141 9.625 15.695 1 96.62 99 VAL B O 1
ATOM 3558 N N . GLY B 1 100 ? 15.961 7.785 16.359 1 94.56 100 GLY B N 1
ATOM 3559 C CA . GLY B 1 100 ? 16.531 7.758 17.688 1 94.56 100 GLY B CA 1
ATOM 3560 C C . GLY B 1 100 ? 15.617 8.336 18.75 1 94.56 100 GLY B C 1
ATOM 3561 O O . GLY B 1 100 ? 15.758 8.039 19.938 1 94.56 100 GLY B O 1
ATOM 3562 N N . ASP B 1 101 ? 14.695 9.195 18.344 1 96.62 101 ASP B N 1
ATOM 3563 C CA . ASP B 1 101 ? 13.734 9.766 19.281 1 96.62 101 ASP B CA 1
ATOM 3564 C C . ASP B 1 101 ? 12.852 8.672 19.891 1 96.62 101 ASP B C 1
ATOM 3566 O O . ASP B 1 101 ? 12.688 7.605 19.297 1 96.62 101 ASP B O 1
ATOM 3570 N N . VAL B 1 102 ? 12.406 8.945 21.047 1 96.81 102 VAL B N 1
ATOM 3571 C CA . VAL B 1 102 ? 11.281 8.219 21.641 1 96.81 102 VAL B CA 1
ATOM 3572 C C . VAL B 1 102 ? 9.992 9.008 21.453 1 96.81 102 VAL B C 1
ATOM 3574 O O . VAL B 1 102 ? 9.844 10.109 21.984 1 96.81 102 VAL B O 1
ATOM 3577 N N . LEU B 1 103 ? 9.125 8.414 20.641 1 97.75 103 LEU B N 1
ATOM 3578 C CA . LEU B 1 103 ? 7.82 9.031 20.422 1 97.75 103 LEU B CA 1
ATOM 3579 C C . LEU B 1 103 ? 6.875 8.727 21.578 1 97.75 103 LEU B C 1
ATOM 3581 O O . LEU B 1 103 ? 6.508 7.57 21.797 1 97.75 103 LEU B O 1
ATOM 3585 N N . GLU B 1 104 ? 6.566 9.688 22.359 1 97.25 104 GLU B N 1
ATOM 3586 C CA . GLU B 1 104 ? 5.52 9.547 23.359 1 97.25 104 GLU B CA 1
ATOM 3587 C C . GLU B 1 104 ? 4.176 10.039 22.828 1 97.25 104 GLU B C 1
ATOM 3589 O O . GLU B 1 104 ? 3.891 11.242 22.859 1 97.25 104 GLU B O 1
ATOM 3594 N N . LEU B 1 105 ? 3.375 9.133 22.438 1 97.19 105 LEU B N 1
ATOM 3595 C CA . LEU B 1 105 ? 2.064 9.422 21.875 1 97.19 105 LEU B CA 1
ATOM 3596 C C . LEU B 1 105 ? 0.982 9.367 22.953 1 97.19 105 LEU B C 1
ATOM 3598 O O . LEU B 1 105 ? 0.822 8.344 23.625 1 97.19 105 LEU B O 1
ATOM 3602 N N . SER B 1 106 ? 0.289 10.461 23.156 1 97.06 106 SER B N 1
ATOM 3603 C CA . SER B 1 106 ? -0.849 10.531 24.062 1 97.06 106 SER B CA 1
ATOM 3604 C C . SER B 1 106 ? -2.137 10.859 23.312 1 97.06 106 SER B C 1
ATOM 3606 O O . SER B 1 106 ? -2.252 11.922 22.703 1 97.06 106 SER B O 1
ATOM 3608 N N . LEU B 1 107 ? -3.088 9.961 23.375 1 97.69 107 LEU B N 1
ATOM 3609 C CA . LEU B 1 107 ? -4.359 10.164 22.688 1 97.69 107 LEU B CA 1
ATOM 3610 C C . LEU B 1 107 ? -5.492 10.367 23.688 1 97.69 107 LEU B C 1
ATOM 3612 O O . LEU B 1 107 ? -5.746 9.5 24.531 1 97.69 107 LEU B O 1
ATOM 3616 N N . THR B 1 108 ? -6.141 11.5 23.625 1 98.12 108 THR B N 1
ATOM 3617 C CA . THR B 1 108 ? -7.352 11.773 24.391 1 98.12 108 THR B CA 1
ATOM 3618 C C . THR B 1 108 ? -8.586 11.703 23.5 1 98.12 108 THR B C 1
ATOM 3620 O O . THR B 1 108 ? -8.664 12.414 22.484 1 98.12 108 THR B O 1
ATOM 3623 N N . ASN B 1 109 ? -9.531 10.883 23.859 1 97.88 109 ASN B N 1
ATOM 3624 C CA . ASN B 1 109 ? -10.742 10.742 23.062 1 97.88 109 ASN B CA 1
ATOM 3625 C C . ASN B 1 109 ? -11.859 11.648 23.578 1 97.88 109 ASN B C 1
ATOM 3627 O O . ASN B 1 109 ? -12.422 11.398 24.656 1 97.88 109 ASN B O 1
ATOM 3631 N N . ARG B 1 110 ? -12.195 12.641 22.859 1 97.5 110 ARG B N 1
ATOM 3632 C CA . ARG B 1 110 ? -13.266 13.57 23.219 1 97.5 110 ARG B CA 1
ATOM 3633 C C . ARG B 1 110 ? -14.461 13.422 22.281 1 97.5 110 ARG B C 1
ATOM 3635 O O . ARG B 1 110 ? -15.258 14.344 22.141 1 97.5 110 ARG B O 1
ATOM 3642 N N . ASP B 1 111 ? -14.484 12.367 21.547 1 95.94 111 ASP B N 1
ATOM 3643 C CA . ASP B 1 111 ? -15.625 12.039 20.688 1 95.94 111 ASP B CA 1
ATOM 3644 C C . ASP B 1 111 ? -16.859 11.703 21.531 1 95.94 111 ASP B C 1
ATOM 3646 O O . ASP B 1 111 ? -16.938 10.617 22.109 1 95.94 111 ASP B O 1
ATOM 3650 N N . GLU B 1 112 ? -17.891 12.492 21.5 1 92.88 112 GLU B N 1
ATOM 3651 C CA . GLU B 1 112 ? -19.062 12.344 22.359 1 92.88 112 GLU B CA 1
ATOM 3652 C C . GLU B 1 112 ? -20.016 11.289 21.797 1 92.88 112 GLU B C 1
ATOM 3654 O O . GLU B 1 112 ? -20.953 10.867 22.484 1 92.88 112 GLU B O 1
ATOM 3659 N N . SER B 1 113 ? -19.734 10.898 20.578 1 90.94 113 SER B N 1
ATOM 3660 C CA . SER B 1 113 ? -20.609 9.891 19.984 1 90.94 113 SER B CA 1
ATOM 3661 C C . SER B 1 113 ? -20.359 8.516 20.594 1 90.94 113 SER B C 1
ATOM 3663 O O . SER B 1 113 ? -21.141 7.59 20.391 1 90.94 113 SER B O 1
ATOM 3665 N N . GLY B 1 114 ? -19.219 8.359 21.312 1 90.88 114 GLY B N 1
ATOM 3666 C CA . GLY B 1 114 ? -18.984 7.121 22.031 1 90.88 114 GLY B CA 1
ATOM 3667 C C . GLY B 1 114 ? -18.047 6.184 21.297 1 90.88 114 GLY B C 1
ATOM 3668 O O . GLY B 1 114 ? -17.672 5.125 21.828 1 90.88 114 GLY B O 1
ATOM 3669 N N . ASN B 1 115 ? -17.594 6.555 20.141 1 92.31 115 ASN B N 1
ATOM 3670 C CA . ASN B 1 115 ? -16.656 5.707 19.406 1 92.31 115 ASN B CA 1
ATOM 3671 C C . ASN B 1 115 ? -15.289 5.68 20.078 1 92.31 115 ASN B C 1
ATOM 3673 O O . ASN B 1 115 ? -14.758 6.723 20.469 1 92.31 115 ASN B O 1
ATOM 3677 N N . PRO B 1 116 ? -14.727 4.492 20.266 1 94.75 116 PRO B N 1
ATOM 3678 C CA . PRO B 1 116 ? -13.312 4.457 20.625 1 94.75 116 PRO B CA 1
ATOM 3679 C C . PRO B 1 116 ? -12.398 4.871 19.469 1 94.75 116 PRO B C 1
ATOM 3681 O O . PRO B 1 116 ? -12.781 4.754 18.312 1 94.75 116 PRO B O 1
ATOM 3684 N N . HIS B 1 117 ? -11.305 5.402 19.812 1 96.06 117 HIS B N 1
ATOM 3685 C CA . HIS B 1 117 ? -10.297 5.777 18.828 1 96.06 117 HIS B CA 1
ATOM 3686 C C . HIS B 1 117 ? -8.906 5.332 19.266 1 96.06 117 HIS B C 1
ATOM 3688 O O . HIS B 1 117 ? -8.688 5.055 20.438 1 96.06 117 HIS B O 1
ATOM 3694 N N . ASN B 1 118 ? -8 5.137 18.375 1 95.75 118 ASN B N 1
ATOM 3695 C CA . ASN B 1 118 ? -6.598 4.805 18.609 1 95.75 118 ASN B CA 1
ATOM 3696 C C . ASN B 1 118 ? -5.715 5.277 17.453 1 95.75 118 ASN B C 1
ATOM 3698 O O . ASN B 1 118 ? -6.152 6.062 16.609 1 95.75 118 ASN B O 1
ATOM 3702 N N . ILE B 1 119 ? -4.395 4.906 17.516 1 96.38 119 ILE B N 1
ATOM 3703 C CA . ILE B 1 119 ? -3.49 5.355 16.469 1 96.38 119 ILE B CA 1
ATOM 3704 C C . ILE B 1 119 ? -2.67 4.18 15.945 1 96.38 119 ILE B C 1
ATOM 3706 O O . ILE B 1 119 ? -2.016 3.479 16.719 1 96.38 119 ILE B O 1
ATOM 3710 N N . ASP B 1 120 ? -2.795 3.928 14.734 1 97.06 120 ASP B N 1
ATOM 3711 C CA . ASP B 1 120 ? -1.806 3.178 13.969 1 97.06 120 ASP B CA 1
ATOM 3712 C C . ASP B 1 120 ? -0.834 4.121 13.258 1 97.06 120 ASP B C 1
ATOM 3714 O O . ASP B 1 120 ? -1.196 4.766 12.273 1 97.06 120 ASP B O 1
ATOM 3718 N N . CYS B 1 121 ? 0.335 4.191 13.789 1 98.31 121 CYS B N 1
ATOM 3719 C CA . CYS B 1 121 ? 1.389 4.988 13.172 1 98.31 121 CYS B CA 1
ATOM 3720 C C . CYS B 1 121 ? 2.367 4.105 12.414 1 98.31 121 CYS B C 1
ATOM 3722 O O . CYS B 1 121 ? 3.023 3.244 13 1 98.31 121 CYS B O 1
ATOM 3724 N N . HIS B 1 122 ? 2.516 4.395 11.133 1 98.44 122 HIS B N 1
ATOM 3725 C CA . HIS B 1 122 ? 3.334 3.549 10.273 1 98.44 122 HIS B CA 1
ATOM 3726 C C . HIS B 1 122 ? 4.816 3.709 10.594 1 98.44 122 HIS B C 1
ATOM 3728 O O . HIS B 1 122 ? 5.641 2.902 10.156 1 98.44 122 HIS B O 1
ATOM 3734 N N . ALA B 1 123 ? 5.195 4.684 11.414 1 98 123 ALA B N 1
ATOM 3735 C CA . ALA B 1 123 ? 6.578 4.859 11.852 1 98 123 ALA B CA 1
ATOM 3736 C C . ALA B 1 123 ? 6.887 3.977 13.062 1 98 123 ALA B C 1
ATOM 3738 O O . ALA B 1 123 ? 8.047 3.818 13.438 1 98 123 ALA B O 1
ATOM 3739 N N . VAL B 1 124 ? 5.867 3.402 13.648 1 96.38 124 VAL B N 1
ATOM 3740 C CA . VAL B 1 124 ? 6.016 2.607 14.859 1 96.38 124 VAL B CA 1
ATOM 3741 C C . VAL B 1 124 ? 6.191 1.135 14.5 1 96.38 124 VAL B C 1
ATOM 3743 O O . VAL B 1 124 ? 5.461 0.604 13.656 1 96.38 124 VAL B O 1
ATOM 3746 N N . MET B 1 125 ? 7.238 0.53 15.086 1 94.38 125 MET B N 1
ATOM 3747 C CA . MET B 1 125 ? 7.441 -0.908 14.938 1 94.38 125 MET B CA 1
ATOM 3748 C C . MET B 1 125 ? 6.762 -1.672 16.062 1 94.38 125 MET B C 1
ATOM 3750 O O . MET B 1 125 ? 6.961 -1.357 17.25 1 94.38 125 MET B O 1
ATOM 3754 N N . GLY B 1 126 ? 5.961 -2.66 15.641 1 92.81 126 GLY B N 1
ATOM 3755 C CA . GLY B 1 126 ? 5.227 -3.465 16.609 1 92.81 126 GLY B CA 1
ATOM 3756 C C . GLY B 1 126 ? 3.764 -3.637 16.25 1 92.81 126 GLY B C 1
ATOM 3757 O O . GLY B 1 126 ? 3.236 -2.914 15.406 1 92.81 126 GLY B O 1
ATOM 3758 N N . PRO B 1 127 ? 3.121 -4.523 16.938 1 90.81 127 PRO B N 1
ATOM 3759 C CA . PRO B 1 127 ? 1.746 -4.879 16.578 1 90.81 127 PRO B CA 1
ATOM 3760 C C . PRO B 1 127 ? 0.806 -3.676 16.578 1 90.81 127 PRO B C 1
ATOM 3762 O O . PRO B 1 127 ? 0.871 -2.838 17.484 1 90.81 127 PRO B O 1
ATOM 3765 N N . GLY B 1 128 ? 0.04 -3.623 15.523 1 92.25 128 GLY B N 1
ATOM 3766 C CA . GLY B 1 128 ? -0.973 -2.588 15.391 1 92.25 128 GLY B CA 1
ATOM 3767 C C . GLY B 1 128 ? -0.391 -1.214 15.109 1 92.25 128 GLY B C 1
ATOM 3768 O O . GLY B 1 128 ? -1.131 -0.244 14.938 1 92.25 128 GLY B O 1
ATOM 3769 N N . GLY B 1 129 ? 0.913 -1.051 15.07 1 94.19 129 GLY B N 1
ATOM 3770 C CA . GLY B 1 129 ? 1.497 0.274 14.938 1 94.19 129 GLY B CA 1
ATOM 3771 C C . GLY B 1 129 ? 1.227 1.165 16.141 1 94.19 129 GLY B C 1
ATOM 3772 O O . GLY B 1 129 ? 1.187 2.391 16.016 1 94.19 129 GLY B O 1
ATOM 3773 N N . GLY B 1 130 ? 0.839 0.562 17.25 1 94 130 GLY B N 1
ATOM 3774 C CA . GLY B 1 130 ? 0.539 1.298 18.469 1 94 130 GLY B CA 1
ATOM 3775 C C . GLY B 1 130 ? -0.938 1.302 18.812 1 94 130 GLY B C 1
ATOM 3776 O O . GLY B 1 130 ? -1.322 1.721 19.906 1 94 130 GLY B O 1
ATOM 3777 N N . SER B 1 131 ? -1.772 0.752 17.922 1 93.19 131 SER B N 1
ATOM 3778 C CA . SER B 1 131 ? -3.215 0.87 18.109 1 93.19 131 SER B CA 1
ATOM 3779 C C . SER B 1 131 ? -3.66 0.193 19.406 1 93.19 131 SER B C 1
ATOM 3781 O O . SER B 1 131 ? -4.473 0.743 20.141 1 93.19 131 SER B O 1
ATOM 3783 N N . GLY B 1 132 ? -3.111 -0.945 19.703 1 90.69 132 GLY B N 1
ATOM 3784 C CA . GLY B 1 132 ? -3.531 -1.692 20.875 1 90.69 132 GLY B CA 1
ATOM 3785 C C . GLY B 1 132 ? -3.264 -0.96 22.172 1 90.69 132 GLY B C 1
ATOM 3786 O O . GLY B 1 132 ? -4.008 -1.115 23.156 1 90.69 132 GLY B O 1
ATOM 3787 N N . VAL B 1 133 ? -2.25 -0.089 22.172 1 93 133 VAL B N 1
ATOM 3788 C CA . VAL B 1 133 ? -1.835 0.542 23.422 1 93 133 VAL B CA 1
ATOM 3789 C C . VAL B 1 133 ? -2.285 2.002 23.438 1 93 133 VAL B C 1
ATOM 3791 O O . VAL B 1 133 ? -2.061 2.717 24.422 1 93 133 VAL B O 1
ATOM 3794 N N . THR B 1 134 ? -2.963 2.404 22.438 1 94.5 134 THR B N 1
ATOM 3795 C CA . THR B 1 134 ? -3.455 3.777 22.406 1 94.5 134 THR B CA 1
ATOM 3796 C C . THR B 1 134 ? -4.977 3.805 22.297 1 94.5 134 THR B C 1
ATOM 3798 O O . THR B 1 134 ? -5.57 4.863 22.062 1 94.5 134 THR B O 1
ATOM 3801 N N . THR B 1 135 ? -5.613 2.672 22.344 1 94.81 135 THR B N 1
ATOM 3802 C CA . THR B 1 135 ? -7.07 2.635 22.266 1 94.81 135 THR B CA 1
ATOM 3803 C C . THR B 1 135 ? -7.691 3.357 23.453 1 94.81 135 THR B C 1
ATOM 3805 O O . THR B 1 135 ? -7.496 2.953 24.609 1 94.81 135 THR B O 1
ATOM 3808 N N . ALA B 1 136 ? -8.453 4.391 23.172 1 94.94 136 ALA B N 1
ATOM 3809 C CA . ALA B 1 136 ? -9.062 5.23 24.203 1 94.94 136 ALA B CA 1
ATOM 3810 C C . ALA B 1 136 ? -10.578 5.32 24.016 1 94.94 136 ALA B C 1
ATOM 3812 O O . ALA B 1 136 ? -11.055 5.598 22.906 1 94.94 136 ALA B O 1
ATOM 3813 N N . SER B 1 137 ? -11.258 5.062 25.078 1 94.44 137 SER B N 1
ATOM 3814 C CA . SER B 1 137 ? -12.688 5.332 25.094 1 94.44 137 SER B CA 1
ATOM 3815 C C . SER B 1 137 ? -12.969 6.805 25.375 1 94.44 137 SER B C 1
ATOM 3817 O O . SER B 1 137 ? -12.055 7.566 25.688 1 94.44 137 SER B O 1
ATOM 3819 N N . GLU B 1 138 ? -14.25 7.141 25.234 1 95.5 138 GLU B N 1
ATOM 3820 C CA . GLU B 1 138 ? -14.633 8.531 25.469 1 95.5 138 GLU B CA 1
ATOM 3821 C C . GLU B 1 138 ? -14.133 9.023 26.812 1 95.5 138 GLU B C 1
ATOM 3823 O O . GLU B 1 138 ? -14.336 8.367 27.844 1 95.5 138 GLU B O 1
ATOM 3828 N N . GLY B 1 139 ? -13.492 10.117 26.828 1 95.81 139 GLY B N 1
ATOM 3829 C CA . GLY B 1 139 ? -13.039 10.758 28.047 1 95.81 139 GLY B CA 1
ATOM 3830 C C . GLY B 1 139 ? -11.703 10.227 28.531 1 95.81 139 GLY B C 1
ATOM 3831 O O . GLY B 1 139 ? -11.086 10.812 29.422 1 95.81 139 GLY B O 1
ATOM 3832 N N . GLU B 1 140 ? -11.219 9.18 27.938 1 95.81 140 GLU B N 1
ATOM 3833 C CA . GLU B 1 140 ? -9.977 8.562 28.375 1 95.81 140 GLU B CA 1
ATOM 3834 C C . GLU B 1 140 ? -8.773 9.156 27.641 1 95.81 140 GLU B C 1
ATOM 3836 O O . GLU B 1 140 ? -8.914 9.695 26.531 1 95.81 140 GLU B O 1
ATOM 3841 N N . THR B 1 141 ? -7.66 9.117 28.312 1 96.69 141 THR B N 1
ATOM 3842 C CA . THR B 1 141 ? -6.359 9.398 27.719 1 96.69 141 THR B CA 1
ATOM 3843 C C . THR B 1 141 ? -5.441 8.18 27.828 1 96.69 141 THR B C 1
ATOM 3845 O O . THR B 1 141 ? -5.289 7.617 28.922 1 96.69 141 THR B O 1
ATOM 3848 N N . LYS B 1 142 ? -4.91 7.734 26.719 1 96.44 142 LYS B N 1
ATOM 3849 C CA . LYS B 1 142 ? -3.922 6.66 26.672 1 96.44 142 LYS B CA 1
ATOM 3850 C C . LYS B 1 142 ? -2.574 7.172 26.172 1 96.44 142 LYS B C 1
ATOM 3852 O O . LYS B 1 142 ? -2.516 7.961 25.234 1 96.44 142 LYS B O 1
ATOM 3857 N N . THR B 1 143 ? -1.481 6.77 26.844 1 95.88 143 THR B N 1
ATOM 3858 C CA . THR B 1 143 ? -0.135 7.199 26.484 1 95.88 143 THR B CA 1
ATOM 3859 C C . THR B 1 143 ? 0.78 5.992 26.297 1 95.88 143 THR B C 1
ATOM 3861 O O . THR B 1 143 ? 0.748 5.047 27.078 1 95.88 143 THR B O 1
ATOM 3864 N N . ALA B 1 144 ? 1.549 6.023 25.234 1 95.75 144 ALA B N 1
ATOM 3865 C CA . ALA B 1 144 ? 2.527 4.98 24.938 1 95.75 144 ALA B CA 1
ATOM 3866 C C . ALA B 1 144 ? 3.803 5.578 24.359 1 95.75 144 ALA B C 1
ATOM 3868 O O . ALA B 1 144 ? 3.789 6.699 23.828 1 95.75 144 ALA B O 1
ATOM 3869 N N . ARG B 1 145 ? 4.875 4.84 24.516 1 95.88 145 ARG B N 1
ATOM 3870 C CA . ARG B 1 145 ? 6.172 5.266 23.984 1 95.88 145 ARG B CA 1
ATOM 3871 C C . ARG B 1 145 ? 6.703 4.27 22.969 1 95.88 145 ARG B C 1
ATOM 3873 O O . ARG B 1 145 ? 6.57 3.055 23.141 1 95.88 145 ARG B O 1
ATOM 3880 N N . PHE B 1 146 ? 7.266 4.809 21.938 1 96.75 146 PHE B N 1
ATOM 3881 C CA . PHE B 1 146 ? 7.809 4.008 20.844 1 96.75 146 PHE B CA 1
ATOM 3882 C C . PHE B 1 146 ? 9.18 4.523 20.422 1 96.75 146 PHE B C 1
ATOM 3884 O O . PHE B 1 146 ? 9.391 5.734 20.344 1 96.75 146 PHE B O 1
ATOM 3891 N N . HIS B 1 147 ? 10.055 3.643 20.172 1 95.5 147 HIS B N 1
ATOM 3892 C CA . HIS B 1 147 ? 11.352 4.016 19.609 1 95.5 147 HIS B CA 1
ATOM 3893 C C . HIS B 1 147 ? 11.273 4.195 18.094 1 95.5 147 HIS B C 1
ATOM 3895 O O . HIS B 1 147 ? 10.852 3.287 17.375 1 95.5 147 HIS B O 1
ATOM 3901 N N . LEU B 1 148 ? 11.641 5.359 17.609 1 96.38 148 LEU B N 1
ATOM 3902 C CA . LEU B 1 148 ? 11.695 5.598 16.172 1 96.38 148 LEU B CA 1
ATOM 3903 C C . LEU B 1 148 ? 13.047 5.18 15.602 1 96.38 148 LEU B C 1
ATOM 3905 O O . LEU B 1 148 ? 14.031 5.918 15.711 1 96.38 148 LEU B O 1
ATOM 3909 N N . ALA B 1 149 ? 13.023 4.043 14.867 1 92.56 149 ALA B N 1
ATOM 3910 C CA . ALA B 1 149 ? 14.281 3.416 14.469 1 92.56 149 ALA B CA 1
ATOM 3911 C C . ALA B 1 149 ? 14.586 3.688 13 1 92.56 149 ALA B C 1
ATOM 3913 O O . ALA B 1 149 ? 15.734 3.6 12.562 1 92.56 149 ALA B O 1
ATOM 3914 N N . TYR B 1 150 ? 13.609 4.008 12.242 1 94.38 150 TYR B N 1
ATOM 3915 C CA . TYR B 1 150 ? 13.805 4.059 10.797 1 94.38 150 TYR B CA 1
ATOM 3916 C C . TYR B 1 150 ? 13.281 5.371 10.219 1 94.38 150 TYR B C 1
ATOM 3918 O O . TYR B 1 150 ? 12.227 5.863 10.641 1 94.38 150 TYR B O 1
ATOM 3926 N N . PRO B 1 151 ? 14.047 5.969 9.312 1 97.12 151 PRO B N 1
ATOM 3927 C CA . PRO B 1 151 ? 13.633 7.246 8.719 1 97.12 151 PRO B CA 1
ATOM 3928 C C . PRO B 1 151 ? 12.625 7.07 7.586 1 97.12 151 PRO B C 1
ATOM 3930 O O . PRO B 1 151 ? 12.555 6 6.977 1 97.12 151 PRO B O 1
ATOM 3933 N N . GLY B 1 152 ? 11.914 8.102 7.281 1 98.06 152 GLY B N 1
ATOM 3934 C CA . GLY B 1 152 ? 10.945 8.125 6.191 1 98.06 152 GLY B CA 1
ATOM 3935 C C . GLY B 1 152 ? 9.758 9.016 6.469 1 98.06 152 GLY B C 1
ATOM 3936 O O . GLY B 1 152 ? 9.68 9.648 7.527 1 98.06 152 GLY B O 1
ATOM 3937 N N . LEU B 1 153 ? 8.906 9.203 5.496 1 98.81 153 LEU B N 1
ATOM 3938 C CA . LEU B 1 153 ? 7.59 9.828 5.637 1 98.81 153 LEU B CA 1
ATOM 3939 C C . LEU B 1 153 ? 6.496 8.766 5.75 1 98.81 153 LEU B C 1
ATOM 3941 O O . LEU B 1 153 ? 6.344 7.93 4.859 1 98.81 153 LEU B O 1
ATOM 3945 N N . PHE B 1 154 ? 5.73 8.875 6.883 1 98.81 154 PHE B N 1
ATOM 3946 C CA . PHE B 1 154 ? 4.793 7.801 7.176 1 98.81 154 PHE B CA 1
ATOM 3947 C C . PHE B 1 154 ? 3.402 8.359 7.461 1 98.81 154 PHE B C 1
ATOM 3949 O O . PHE B 1 154 ? 3.266 9.477 7.965 1 98.81 154 PHE B O 1
ATOM 3956 N N . VAL B 1 155 ? 2.439 7.492 7.137 1 98.75 155 VAL B N 1
ATOM 3957 C CA . VAL B 1 155 ? 1.055 7.812 7.469 1 98.75 155 VAL B CA 1
ATOM 3958 C C . VAL B 1 155 ? 0.755 7.383 8.906 1 98.75 155 VAL B C 1
ATOM 3960 O O . VAL B 1 155 ? 1.226 6.336 9.352 1 98.75 155 VAL B O 1
ATOM 3963 N N . TYR B 1 156 ? 0.029 8.172 9.648 1 98.62 156 TYR B N 1
ATOM 3964 C CA . TYR B 1 156 ? -0.662 7.688 10.844 1 98.62 156 TYR B CA 1
ATOM 3965 C C . TYR B 1 156 ? -2.17 7.871 10.711 1 98.62 156 TYR B C 1
ATOM 3967 O O . TYR B 1 156 ? -2.633 8.797 10.047 1 98.62 156 TYR B O 1
ATOM 3975 N N . HIS B 1 157 ? -2.902 6.969 11.273 1 98.44 157 HIS B N 1
ATOM 3976 C CA . HIS B 1 157 ? -4.355 7.039 11.203 1 98.44 157 HIS B CA 1
ATOM 3977 C C . HIS B 1 157 ? -5 6.25 12.344 1 98.44 157 HIS B C 1
ATOM 3979 O O . HIS B 1 157 ? -4.312 5.52 13.062 1 98.44 157 HIS B O 1
ATOM 3985 N N . CYS B 1 158 ? -6.266 6.527 12.523 1 97.19 158 CYS B N 1
ATOM 3986 C CA . CYS B 1 158 ? -7.012 5.734 13.492 1 97.19 158 CYS B CA 1
ATOM 3987 C C . CYS B 1 158 ? -7.266 4.324 12.961 1 97.19 158 CYS B C 1
ATOM 3989 O O . CYS B 1 158 ? -7.586 4.148 11.789 1 97.19 158 CYS B O 1
ATOM 3991 N N . ALA B 1 159 ? -7.062 3.359 13.812 1 94.5 159 ALA B N 1
ATOM 3992 C CA . ALA B 1 159 ? -7.234 1.96 13.422 1 94.5 159 ALA B CA 1
ATOM 3993 C C . ALA B 1 159 ? -8.273 1.273 14.305 1 94.5 159 ALA B C 1
ATOM 3995 O O . ALA B 1 159 ? -8.234 0.055 14.492 1 94.5 159 ALA B O 1
ATOM 3996 N N . ALA B 1 160 ? -9.125 2.045 14.938 1 91.12 160 ALA B N 1
ATOM 3997 C CA . ALA B 1 160 ? -10.234 1.457 15.688 1 91.12 160 ALA B CA 1
ATOM 3998 C C . ALA B 1 160 ? -11.281 0.864 14.75 1 91.12 160 ALA B C 1
ATOM 4000 O O . ALA B 1 160 ? -11.359 1.24 13.578 1 91.12 160 ALA B O 1
ATOM 4001 N N . ALA B 1 161 ? -12.016 -0.062 15.258 1 88.56 161 ALA B N 1
ATOM 4002 C CA . ALA B 1 161 ? -13.039 -0.723 14.445 1 88.56 161 ALA B CA 1
ATOM 4003 C C . ALA B 1 161 ? -14.258 0.178 14.258 1 88.56 161 ALA B C 1
ATOM 4005 O O . ALA B 1 161 ? -14.703 0.834 15.195 1 88.56 161 ALA B O 1
ATOM 4006 N N . PRO B 1 162 ? -14.891 0.234 13.117 1 90.06 162 PRO B N 1
ATOM 4007 C CA . PRO B 1 162 ? -14.422 -0.288 11.828 1 90.06 162 PRO B CA 1
ATOM 4008 C C . PRO B 1 162 ? -13.344 0.594 11.195 1 90.06 162 PRO B C 1
ATOM 4010 O O . PRO B 1 162 ? -13.625 1.733 10.812 1 90.06 162 PRO B O 1
ATOM 4013 N N . VAL B 1 163 ? -12.172 0.089 10.898 1 87.56 163 VAL B N 1
ATOM 4014 C CA . VAL B 1 163 ? -10.953 0.817 10.586 1 87.56 163 VAL B CA 1
ATOM 4015 C C . VAL B 1 163 ? -11.172 1.698 9.359 1 87.56 163 VAL B C 1
ATOM 4017 O O . VAL B 1 163 ? -10.898 2.9 9.391 1 87.56 163 VAL B O 1
ATOM 4020 N N . PRO B 1 164 ? -11.766 1.131 8.312 1 91.94 164 PRO B N 1
ATOM 4021 C CA . PRO B 1 164 ? -11.852 1.964 7.113 1 91.94 164 PRO B CA 1
ATOM 4022 C C . PRO B 1 164 ? -12.75 3.186 7.309 1 91.94 164 PRO B C 1
ATOM 4024 O O . PRO B 1 164 ? -12.516 4.23 6.699 1 91.94 164 PRO B O 1
ATOM 4027 N N . VAL B 1 165 ? -13.711 3.08 8.219 1 94.19 165 VAL B N 1
ATOM 4028 C CA . VAL B 1 165 ? -14.648 4.168 8.477 1 94.19 165 VAL B CA 1
ATOM 4029 C C . VAL B 1 165 ? -13.914 5.332 9.141 1 94.19 165 VAL B C 1
ATOM 4031 O O . VAL B 1 165 ? -14.156 6.496 8.812 1 94.19 165 VAL B O 1
ATOM 4034 N N . HIS B 1 166 ? -13.039 5.027 10.047 1 96.25 166 HIS B N 1
ATOM 4035 C CA . HIS B 1 166 ? -12.305 6.066 10.758 1 96.25 166 HIS B CA 1
ATOM 4036 C C . HIS B 1 166 ? -11.414 6.863 9.812 1 96.25 166 HIS B C 1
ATOM 4038 O O . HIS B 1 166 ? -11.359 8.094 9.891 1 96.25 166 HIS B O 1
ATOM 4044 N N . ILE B 1 167 ? -10.781 6.176 8.898 1 97.31 167 ILE B N 1
ATOM 4045 C CA . ILE B 1 167 ? -9.945 6.844 7.91 1 97.31 167 ILE B CA 1
ATOM 4046 C C . ILE B 1 167 ? -10.828 7.652 6.957 1 97.31 167 ILE B C 1
ATOM 4048 O O . ILE B 1 167 ? -10.539 8.82 6.68 1 97.31 167 ILE B O 1
ATOM 4052 N N . ALA B 1 168 ? -11.938 7.035 6.527 1 97.75 168 ALA B N 1
ATOM 4053 C CA . ALA B 1 168 ? -12.812 7.656 5.535 1 97.75 168 ALA B CA 1
ATOM 4054 C C . ALA B 1 168 ? -13.422 8.945 6.078 1 97.75 168 ALA B C 1
ATOM 4056 O O . ALA B 1 168 ? -13.758 9.852 5.312 1 97.75 168 ALA B O 1
ATOM 4057 N N . ASN B 1 169 ? -13.484 9.031 7.391 1 97.88 169 ASN B N 1
ATOM 4058 C CA . ASN B 1 169 ? -14.133 10.203 7.973 1 97.88 169 ASN B CA 1
ATOM 4059 C C . ASN B 1 169 ? -13.117 11.266 8.375 1 97.88 169 ASN B C 1
ATOM 4061 O O . ASN B 1 169 ? -13.484 12.305 8.922 1 97.88 169 ASN B O 1
ATOM 4065 N N . GLY B 1 170 ? -11.844 11 8.211 1 98.19 170 GLY B N 1
ATOM 4066 C CA . GLY B 1 170 ? -10.93 12.125 8.305 1 98.19 170 GLY B CA 1
ATOM 4067 C C . GLY B 1 170 ? -9.781 11.891 9.266 1 98.19 170 GLY B C 1
ATOM 4068 O O . GLY B 1 170 ? -8.953 12.781 9.484 1 98.19 170 GLY B O 1
ATOM 4069 N N . MET B 1 171 ? -9.641 10.695 9.82 1 98.25 171 MET B N 1
ATOM 4070 C CA . MET B 1 171 ? -8.664 10.477 10.883 1 98.25 171 MET B CA 1
ATOM 4071 C C . MET B 1 171 ? -7.348 9.953 10.312 1 98.25 171 MET B C 1
ATOM 4073 O O . MET B 1 171 ? -7.035 8.773 10.445 1 98.25 171 MET B O 1
ATOM 4077 N N . TYR B 1 172 ? -6.555 10.867 9.836 1 98.69 172 TYR B N 1
ATOM 4078 C CA . TYR B 1 172 ? -5.254 10.547 9.258 1 98.69 172 TYR B CA 1
ATOM 4079 C C . TYR B 1 172 ? -4.316 11.742 9.336 1 98.69 172 TYR B C 1
ATOM 4081 O O . TYR B 1 172 ? -4.766 12.883 9.492 1 98.69 172 TYR B O 1
ATOM 4089 N N . GLY B 1 173 ? -3.059 11.508 9.195 1 98.56 173 GLY B N 1
ATOM 4090 C CA . GLY B 1 173 ? -2 12.5 9.156 1 98.56 173 GLY B CA 1
ATOM 4091 C C . GLY B 1 173 ? -0.665 11.93 8.711 1 98.56 173 GLY B C 1
ATOM 4092 O O . GLY B 1 173 ? -0.591 10.797 8.25 1 98.56 173 GLY B O 1
ATOM 4093 N N . LEU B 1 174 ? 0.374 12.836 8.805 1 98.69 174 LEU B N 1
ATOM 4094 C CA . LEU B 1 174 ? 1.712 12.438 8.383 1 98.69 174 LEU B CA 1
ATOM 4095 C C . LEU B 1 174 ? 2.725 12.664 9.5 1 98.69 174 LEU B C 1
ATOM 4097 O O . LEU B 1 174 ? 2.615 13.633 10.258 1 98.69 174 LEU B O 1
ATOM 4101 N N . ILE B 1 175 ? 3.66 11.789 9.562 1 98.75 175 ILE B N 1
ATOM 4102 C CA . ILE B 1 175 ? 4.844 11.953 10.398 1 98.75 175 ILE B CA 1
ATOM 4103 C C . ILE B 1 175 ? 6.102 11.766 9.555 1 98.75 175 ILE B C 1
ATOM 4105 O O . ILE B 1 175 ? 6.223 10.789 8.812 1 98.75 175 ILE B O 1
ATOM 4109 N N . TYR B 1 176 ? 6.98 12.75 9.578 1 98.81 176 TYR B N 1
ATOM 4110 C CA . TYR B 1 176 ? 8.289 12.641 8.953 1 98.81 176 TYR B CA 1
ATOM 4111 C C . TYR B 1 176 ? 9.375 12.359 9.992 1 98.81 176 TYR B C 1
ATOM 4113 O O . TYR B 1 176 ? 9.555 13.141 10.93 1 98.81 176 TYR B O 1
ATOM 4121 N N . VAL B 1 177 ? 10.023 11.227 9.867 1 98.5 177 VAL B N 1
ATOM 4122 C CA . VAL B 1 177 ? 11.148 10.867 10.719 1 98.5 177 VAL B CA 1
ATOM 4123 C C . VAL B 1 177 ? 12.461 11.156 9.977 1 98.5 177 VAL B C 1
ATOM 4125 O O . VAL B 1 177 ? 12.859 10.391 9.102 1 98.5 177 VAL B O 1
ATOM 4128 N N . GLN B 1 178 ? 13.148 12.219 10.383 1 97.81 178 GLN B N 1
ATOM 4129 C CA . GLN B 1 178 ? 14.43 12.578 9.781 1 97.81 178 GLN B CA 1
ATOM 4130 C C . GLN B 1 178 ? 15.484 11.508 10.039 1 97.81 178 GLN B C 1
ATOM 4132 O O . GLN B 1 178 ? 15.531 10.922 11.125 1 97.81 178 GLN B O 1
ATOM 4137 N N . PRO B 1 179 ? 16.266 11.234 8.984 1 95.69 179 PRO B N 1
ATOM 4138 C CA . PRO B 1 179 ? 17.406 10.352 9.258 1 95.69 179 PRO B CA 1
ATOM 4139 C C . PRO B 1 179 ? 18.328 10.898 10.344 1 95.69 179 PRO B C 1
ATOM 4141 O O . PRO B 1 179 ? 18.391 12.109 10.555 1 95.69 179 PRO B O 1
ATOM 4144 N N . GLU B 1 180 ? 19 9.969 10.992 1 90.75 180 GLU B N 1
ATOM 4145 C CA . GLU B 1 180 ? 19.938 10.375 12.047 1 90.75 180 GLU B CA 1
ATOM 4146 C C . GLU B 1 180 ? 21.031 11.281 11.492 1 90.75 180 GLU B C 1
ATOM 4148 O O . GLU B 1 180 ? 21.422 12.25 12.141 1 90.75 180 GLU B O 1
ATOM 4153 N N . GLU B 1 181 ? 21.484 10.844 10.359 1 87.69 181 GLU B N 1
ATOM 4154 C CA . GLU B 1 181 ? 22.484 11.625 9.625 1 87.69 181 GLU B CA 1
ATOM 4155 C C . GLU B 1 181 ? 22.109 11.75 8.156 1 87.69 181 GLU B C 1
ATOM 4157 O O . GLU B 1 181 ? 21.453 10.867 7.598 1 87.69 181 GLU B O 1
ATOM 4162 N N . GLY B 1 182 ? 22.453 12.938 7.633 1 85.25 182 GLY B N 1
ATOM 4163 C CA . GLY B 1 182 ? 22.297 13.094 6.195 1 85.25 182 GLY B CA 1
ATOM 4164 C C . GLY B 1 182 ? 20.844 13.227 5.77 1 85.25 182 GLY B C 1
ATOM 4165 O O . GLY B 1 182 ? 20.375 12.508 4.883 1 85.25 182 GLY B O 1
ATOM 4166 N N . ASP B 1 183 ? 20.203 14.156 6.352 1 90.25 183 ASP B N 1
ATOM 4167 C CA . ASP B 1 183 ? 18.812 14.414 5.961 1 90.25 183 ASP B CA 1
ATOM 4168 C C . ASP B 1 183 ? 18.734 14.977 4.543 1 90.25 183 ASP B C 1
ATOM 4170 O O . ASP B 1 183 ? 19.766 15.219 3.908 1 90.25 183 ASP B O 1
ATOM 4174 N N . LEU B 1 184 ? 17.484 15.047 4.027 1 95.75 184 LEU B N 1
ATOM 4175 C CA . LEU B 1 184 ? 17.25 15.594 2.699 1 95.75 184 LEU B CA 1
ATOM 4176 C C . LEU B 1 184 ? 17.891 16.969 2.555 1 95.75 184 LEU B C 1
ATOM 4178 O O . LEU B 1 184 ? 17.984 17.719 3.527 1 95.75 184 LEU B O 1
ATOM 4182 N N . PRO B 1 185 ? 18.344 17.266 1.348 1 95.5 185 PRO B N 1
ATOM 4183 C CA . PRO B 1 185 ? 18.891 18.625 1.149 1 95.5 185 PRO B CA 1
ATOM 4184 C C . PRO B 1 185 ? 17.891 19.719 1.524 1 95.5 185 PRO B C 1
ATOM 4186 O O . PRO B 1 185 ? 16.688 19.547 1.354 1 95.5 185 PRO B O 1
ATOM 4189 N N . SER B 1 186 ? 18.438 20.844 1.987 1 95.75 186 SER B N 1
ATOM 4190 C CA . SER B 1 186 ? 17.562 21.953 2.35 1 95.75 186 SER B CA 1
ATOM 4191 C C . SER B 1 186 ? 16.859 22.516 1.126 1 95.75 186 SER B C 1
ATOM 4193 O O . SER B 1 186 ? 17.406 22.516 0.023 1 95.75 186 SER B O 1
ATOM 4195 N N . VAL B 1 187 ? 15.68 22.984 1.337 1 98.06 187 VAL B N 1
ATOM 4196 C CA . VAL B 1 187 ? 14.898 23.688 0.321 1 98.06 187 VAL B CA 1
ATOM 4197 C C . VAL B 1 187 ? 14.367 25 0.887 1 98.06 187 VAL B C 1
ATOM 4199 O O . VAL B 1 187 ? 14.398 25.219 2.102 1 98.06 187 VAL B O 1
ATOM 4202 N N . ASP B 1 188 ? 13.836 25.875 -0.032 1 98.19 188 ASP B N 1
ATOM 4203 C CA . ASP B 1 188 ? 13.375 27.203 0.387 1 98.19 188 ASP B CA 1
ATOM 4204 C C . ASP B 1 188 ? 11.992 27.125 1.031 1 98.19 188 ASP B C 1
ATOM 4206 O O . ASP B 1 188 ? 11.68 27.891 1.937 1 98.19 188 ASP B O 1
ATOM 4210 N N . ARG B 1 189 ? 11.156 26.25 0.514 1 98.38 189 ARG B N 1
ATOM 4211 C CA . ARG B 1 189 ? 9.789 26.094 1.011 1 98.38 189 ARG B CA 1
ATOM 4212 C C . ARG B 1 189 ? 9.453 24.625 1.229 1 98.38 189 ARG B C 1
ATOM 4214 O O . ARG B 1 189 ? 9.82 23.766 0.418 1 98.38 189 ARG B O 1
ATOM 4221 N N . GLU B 1 190 ? 8.805 24.344 2.389 1 98.62 190 GLU B N 1
ATOM 4222 C CA . GLU B 1 190 ? 8.234 23.031 2.656 1 98.62 190 GLU B CA 1
ATOM 4223 C C . GLU B 1 190 ? 6.73 23.109 2.887 1 98.62 190 GLU B C 1
ATOM 4225 O O . GLU B 1 190 ? 6.254 23.984 3.609 1 98.62 190 GLU B O 1
ATOM 4230 N N . TYR B 1 191 ? 6.012 22.172 2.242 1 98.81 191 TYR B N 1
ATOM 4231 C CA . TYR B 1 191 ? 4.574 22.031 2.455 1 98.81 191 TYR B CA 1
ATOM 4232 C C . TYR B 1 191 ? 4.199 20.562 2.621 1 98.81 191 TYR B C 1
ATOM 4234 O O . TYR B 1 191 ? 4.984 19.672 2.283 1 98.81 191 TYR B O 1
ATOM 4242 N N . PHE B 1 192 ? 3.041 20.266 3.203 1 97.81 192 PHE B N 1
ATOM 4243 C CA . PHE B 1 192 ? 2.531 18.906 3.111 1 97.81 192 PHE B CA 1
ATOM 4244 C C . PHE B 1 192 ? 1.101 18.891 2.586 1 97.81 192 PHE B C 1
ATOM 4246 O O . PHE B 1 192 ? 0.344 19.844 2.816 1 97.81 192 PHE B O 1
ATOM 4253 N N . ILE B 1 193 ? 0.778 17.953 1.785 1 98.75 193 ILE B N 1
ATOM 4254 C CA . ILE B 1 193 ? -0.525 17.688 1.185 1 98.75 193 ILE B CA 1
ATOM 4255 C C . ILE B 1 193 ? -0.932 16.25 1.434 1 98.75 193 ILE B C 1
ATOM 4257 O O . ILE B 1 193 ? -0.143 15.328 1.206 1 98.75 193 ILE B O 1
ATOM 4261 N N . MET B 1 194 ? -2.096 16.031 1.95 1 98.69 194 MET B N 1
ATOM 4262 C CA . MET B 1 194 ? -2.65 14.68 2.039 1 98.69 194 MET B CA 1
ATOM 4263 C C . MET B 1 194 ? -3.906 14.555 1.184 1 98.69 194 MET B C 1
ATOM 4265 O O . MET B 1 194 ? -4.824 15.367 1.294 1 98.69 194 MET B O 1
ATOM 4269 N N . GLN B 1 195 ? -3.891 13.594 0.329 1 98.75 195 GLN B N 1
ATOM 4270 C CA . GLN B 1 195 ? -5.09 13.258 -0.43 1 98.75 195 GLN B CA 1
ATOM 4271 C C . GLN B 1 195 ? -5.949 12.242 0.316 1 98.75 195 GLN B C 1
ATOM 4273 O O . GLN B 1 195 ? -5.422 11.32 0.942 1 98.75 195 GLN B O 1
ATOM 4278 N N . SER B 1 196 ? -7.246 12.445 0.247 1 98.62 196 SER B N 1
ATOM 4279 C CA . SER B 1 196 ? -8.172 11.484 0.837 1 98.62 196 SER B CA 1
ATOM 4280 C C . SER B 1 196 ? -9.5 11.453 0.081 1 98.62 196 SER B C 1
ATOM 4282 O O . SER B 1 196 ? -9.727 12.273 -0.81 1 98.62 196 SER B O 1
ATOM 4284 N N . GLU B 1 197 ? -10.297 10.438 0.425 1 98.62 197 GLU B N 1
ATOM 4285 C CA . GLU B 1 197 ? -11.625 10.234 -0.151 1 98.62 197 GLU B CA 1
ATOM 4286 C C . GLU B 1 197 ? -12.719 10.375 0.907 1 98.62 197 GLU B C 1
ATOM 4288 O O . GLU B 1 197 ? -12.531 9.953 2.051 1 98.62 197 GLU B O 1
ATOM 4293 N N . PHE B 1 198 ? -13.82 10.914 0.483 1 98.44 198 PHE B N 1
ATOM 4294 C CA . PHE B 1 198 ? -15.016 10.93 1.31 1 98.44 198 PHE B CA 1
ATOM 4295 C C . PHE B 1 198 ? -16.172 10.242 0.598 1 98.44 198 PHE B C 1
ATOM 4297 O O . PHE B 1 198 ? -16.359 10.406 -0.609 1 98.44 198 PHE B O 1
ATOM 4304 N N . TYR B 1 199 ? -16.875 9.438 1.317 1 98.12 199 TYR B N 1
ATOM 4305 C CA . TYR B 1 199 ? -18 8.664 0.823 1 98.12 199 TYR B CA 1
ATOM 4306 C C . TYR B 1 199 ? -19.297 9.109 1.494 1 98.12 199 TYR B C 1
ATOM 4308 O O . TYR B 1 199 ? -19.469 8.953 2.707 1 98.12 199 TYR B O 1
ATOM 4316 N N . CYS B 1 200 ? -20.234 9.602 0.688 1 97.44 200 CYS B N 1
ATOM 4317 C CA . CYS B 1 200 ? -21.422 10.195 1.284 1 97.44 200 CYS B CA 1
ATOM 4318 C C . CYS B 1 200 ? -22.688 9.586 0.69 1 97.44 200 CYS B C 1
ATOM 4320 O O . CYS B 1 200 ? -22.719 9.242 -0.494 1 97.44 200 CYS B O 1
ATOM 4322 N N . GLU B 1 201 ? -23.688 9.469 1.548 1 97 201 GLU B N 1
ATOM 4323 C CA . GLU B 1 201 ? -25.031 9.195 1.057 1 97 201 GLU B CA 1
ATOM 4324 C C . GLU B 1 201 ? -25.625 10.422 0.352 1 97 201 GLU B C 1
ATOM 4326 O O . GLU B 1 201 ? -25.219 11.555 0.625 1 97 201 GLU B O 1
ATOM 4331 N N . PRO B 1 202 ? -26.594 10.094 -0.54 1 94.25 202 PRO B N 1
ATOM 4332 C CA . PRO B 1 202 ? -27.312 11.258 -1.043 1 94.25 202 PRO B CA 1
ATOM 4333 C C . PRO B 1 202 ? -27.969 12.07 0.071 1 94.25 202 PRO B C 1
ATOM 4335 O O . PRO B 1 202 ? -28.359 11.516 1.104 1 94.25 202 PRO B O 1
ATOM 4338 N N . PRO B 1 203 ? -28.031 13.422 -0.196 1 94.44 203 PRO B N 1
ATOM 4339 C CA . PRO B 1 203 ? -28.656 14.242 0.847 1 94.44 203 PRO B CA 1
ATOM 4340 C C . PRO B 1 203 ? -30.109 13.852 1.117 1 94.44 203 PRO B C 1
ATOM 4342 O O . PRO B 1 203 ? -30.844 13.531 0.185 1 94.44 203 PRO B O 1
ATOM 4345 N N . GLU B 1 204 ? -30.422 13.844 2.389 1 93.38 204 GLU B N 1
ATOM 4346 C CA . GLU B 1 204 ? -31.812 13.617 2.758 1 93.38 204 GLU B CA 1
ATOM 4347 C C . GLU B 1 204 ? -32.688 14.82 2.387 1 93.38 204 GLU B C 1
ATOM 4349 O O . GLU B 1 204 ? -32.188 15.953 2.359 1 93.38 204 GLU B O 1
ATOM 4354 N N . THR B 1 205 ? -33.938 14.484 2.07 1 93.94 205 THR B N 1
ATOM 4355 C CA . THR B 1 205 ? -34.875 15.57 1.812 1 93.94 205 THR B CA 1
ATOM 4356 C C . THR B 1 205 ? -35.438 16.109 3.121 1 93.94 205 THR B C 1
ATOM 4358 O O . THR B 1 205 ? -36.031 15.359 3.91 1 93.94 205 THR B O 1
ATOM 4361 N N . MET B 1 206 ? -35.312 17.406 3.264 1 93.19 206 MET B N 1
ATOM 4362 C CA . MET B 1 206 ? -35.812 18.047 4.473 1 93.19 206 MET B CA 1
ATOM 4363 C C . MET B 1 206 ? -37.312 18.281 4.379 1 93.19 206 MET B C 1
ATOM 4365 O O . MET B 1 206 ? -37.906 18.078 3.318 1 93.19 206 MET B O 1
ATOM 4369 N N . ASP B 1 207 ? -37.875 18.641 5.516 1 93.44 207 ASP B N 1
ATOM 4370 C CA . ASP B 1 207 ? -39.312 18.859 5.59 1 93.44 207 ASP B CA 1
ATOM 4371 C C . ASP B 1 207 ? -39.75 19.906 4.582 1 93.44 207 ASP B C 1
ATOM 4373 O O . ASP B 1 207 ? -40.875 19.844 4.074 1 93.44 207 ASP B O 1
ATOM 4377 N N . ASN B 1 208 ? -38.969 20.75 4.32 1 94.12 208 ASN B N 1
ATOM 4378 C CA . ASN B 1 208 ? -39.312 21.828 3.398 1 94.12 208 ASN B CA 1
ATOM 4379 C C . ASN B 1 208 ? -39.125 21.406 1.945 1 94.12 208 ASN B C 1
ATOM 4381 O O . ASN B 1 208 ? -39.25 22.234 1.034 1 94.12 208 ASN B O 1
ATOM 4385 N N . GLY B 1 209 ? -38.719 20.203 1.745 1 92.38 209 GLY B N 1
ATOM 4386 C CA . GLY B 1 209 ? -38.594 19.656 0.406 1 92.38 209 GLY B CA 1
ATOM 4387 C C . GLY B 1 209 ? -37.188 19.859 -0.175 1 92.38 209 GLY B C 1
ATOM 4388 O O . GLY B 1 209 ? -36.906 19.359 -1.266 1 92.38 209 GLY B O 1
ATOM 4389 N N . ARG B 1 210 ? -36.5 20.562 0.489 1 92.75 210 ARG B N 1
ATOM 4390 C CA . ARG B 1 210 ? -35.156 20.844 -0 1 92.75 210 ARG B CA 1
ATOM 4391 C C . ARG B 1 210 ? -34.188 19.797 0.501 1 92.75 210 ARG B C 1
ATOM 4393 O O . ARG B 1 210 ? -34.406 19.172 1.542 1 92.75 210 ARG B O 1
ATOM 4400 N N . PRO B 1 211 ? -33.062 19.531 -0.31 1 93.81 211 PRO B N 1
ATOM 4401 C CA . PRO B 1 211 ? -32.031 18.609 0.164 1 93.81 211 PRO B CA 1
ATOM 4402 C C . PRO B 1 211 ? -31.281 19.141 1.372 1 93.81 211 PRO B C 1
ATOM 4404 O O . PRO B 1 211 ? -31 20.344 1.448 1 93.81 211 PRO B O 1
ATOM 4407 N N . SER B 1 212 ? -30.969 18.266 2.244 1 94.5 212 SER B N 1
ATOM 4408 C CA . SER B 1 212 ? -30.188 18.641 3.414 1 94.5 212 SER B CA 1
ATOM 4409 C C . SER B 1 212 ? -28.797 19.125 3.012 1 94.5 212 SER B C 1
ATOM 4411 O O . SER B 1 212 ? -28.172 18.547 2.115 1 94.5 212 SER B O 1
ATOM 4413 N N . PRO B 1 213 ? -28.328 20.141 3.656 1 94.5 213 PRO B N 1
ATOM 4414 C CA . PRO B 1 213 ? -26.953 20.578 3.398 1 94.5 213 PRO B CA 1
ATOM 4415 C C . PRO B 1 213 ? -25.906 19.672 4.062 1 94.5 213 PRO B C 1
ATOM 4417 O O . PRO B 1 213 ? -24.719 19.781 3.771 1 94.5 213 PRO B O 1
ATOM 4420 N N . VAL B 1 214 ? -26.297 18.891 4.961 1 96.12 214 VAL B N 1
ATOM 4421 C CA . VAL B 1 214 ? -25.406 17.969 5.652 1 96.12 214 VAL B CA 1
ATOM 4422 C C . VAL B 1 214 ? -25.594 16.547 5.109 1 96.12 214 VAL B C 1
ATOM 4424 O O . VAL B 1 214 ? -26.734 16.047 5.039 1 96.12 214 VAL B O 1
ATOM 4427 N N . VAL B 1 215 ? -24.531 15.969 4.637 1 96.31 215 VAL B N 1
ATOM 4428 C CA . VAL B 1 215 ? -24.609 14.594 4.148 1 96.31 215 VAL B CA 1
ATOM 4429 C C . VAL B 1 215 ? -23.906 13.664 5.137 1 96.31 215 VAL B C 1
ATOM 4431 O O . VAL B 1 215 ? -23.062 14.094 5.914 1 96.31 215 VAL B O 1
ATOM 4434 N N . GLU B 1 216 ? -24.297 12.375 5.035 1 96.44 216 GLU B N 1
ATOM 4435 C CA . GLU B 1 216 ? -23.797 11.367 5.957 1 96.44 216 GLU B CA 1
ATOM 4436 C C . GLU B 1 216 ? -22.891 10.367 5.234 1 96.44 216 GLU B C 1
ATOM 4438 O O . GLU B 1 216 ? -22.938 10.242 4.012 1 96.44 216 GLU B O 1
ATOM 4443 N N . PHE B 1 217 ? -22.109 9.664 6.078 1 97.19 217 PHE B N 1
ATOM 4444 C CA . PHE B 1 217 ? -21.219 8.641 5.547 1 97.19 217 PHE B CA 1
ATOM 4445 C C . PHE B 1 217 ? -22.016 7.527 4.879 1 97.19 217 PHE B C 1
ATOM 4447 O O . PHE B 1 217 ? -23.062 7.105 5.395 1 97.19 217 PHE B O 1
ATOM 4454 N N . SER B 1 218 ? -21.5 7.031 3.721 1 97.88 218 SER B N 1
ATOM 4455 C CA . SER B 1 218 ? -22.078 5.902 3.002 1 97.88 218 SER B CA 1
ATOM 4456 C C . SER B 1 218 ? -21.141 4.699 3.002 1 97.88 218 SER B C 1
ATOM 4458 O O . SER B 1 218 ? -20.172 4.66 2.234 1 97.88 218 SER B O 1
ATOM 4460 N N . TYR B 1 219 ? -21.453 3.66 3.758 1 95.94 219 TYR B N 1
ATOM 4461 C CA . TYR B 1 219 ? -20.641 2.445 3.807 1 95.94 219 TYR B CA 1
ATOM 4462 C C . TYR B 1 219 ? -20.688 1.712 2.471 1 95.94 219 TYR B C 1
ATOM 4464 O O . TYR B 1 219 ? -19.641 1.286 1.962 1 95.94 219 TYR B O 1
ATOM 4472 N N . PRO B 1 220 ? -21.844 1.591 1.796 1 95.12 220 PRO B N 1
ATOM 4473 C CA . PRO B 1 220 ? -21.891 0.906 0.501 1 95.12 220 PRO B CA 1
ATOM 4474 C C . PRO B 1 220 ? -21.016 1.59 -0.554 1 95.12 220 PRO B C 1
ATOM 4476 O O . PRO B 1 220 ? -20.328 0.916 -1.315 1 95.12 220 PRO B O 1
ATOM 4479 N N . ASN B 1 221 ? -21.078 2.934 -0.594 1 96.06 221 ASN B N 1
ATOM 4480 C CA . ASN B 1 221 ? -20.25 3.65 -1.549 1 96.06 221 ASN B CA 1
ATOM 4481 C C . ASN B 1 221 ? -18.766 3.402 -1.288 1 96.06 221 ASN B C 1
ATOM 4483 O O . ASN B 1 221 ? -17.969 3.33 -2.227 1 96.06 221 ASN B O 1
ATOM 4487 N N . ALA B 1 222 ? -18.453 3.285 -0.008 1 96.38 222 ALA B N 1
ATOM 4488 C CA . ALA B 1 222 ? -17.062 3.047 0.374 1 96.38 222 ALA B CA 1
ATOM 4489 C C . ALA B 1 222 ? -16.609 1.648 -0.036 1 96.38 222 ALA B C 1
ATOM 4491 O O . ALA B 1 222 ? -15.508 1.476 -0.577 1 96.38 222 ALA B O 1
ATOM 4492 N N . LEU B 1 223 ? -17.438 0.636 0.188 1 93.69 223 LEU B N 1
ATOM 4493 C CA . LEU B 1 223 ? -17.141 -0.737 -0.202 1 93.69 223 LEU B CA 1
ATOM 4494 C C . LEU B 1 223 ? -16.953 -0.847 -1.712 1 93.69 223 LEU B C 1
ATOM 4496 O O . LEU B 1 223 ? -16.156 -1.649 -2.188 1 93.69 223 LEU B O 1
ATOM 4500 N N . ASP B 1 224 ? -17.719 -0.021 -2.432 1 93.56 224 ASP B N 1
ATOM 4501 C CA . ASP B 1 224 ? -17.672 -0.03 -3.889 1 93.56 224 ASP B CA 1
ATOM 4502 C C . ASP B 1 224 ? -16.531 0.862 -4.402 1 93.56 224 ASP B C 1
ATOM 4504 O O . ASP B 1 224 ? -16.344 1.003 -5.609 1 93.56 224 ASP B O 1
ATOM 4508 N N . GLU B 1 225 ? -15.852 1.468 -3.492 1 96.06 225 GLU B N 1
ATOM 4509 C CA . GLU B 1 225 ? -14.758 2.379 -3.818 1 96.06 225 GLU B CA 1
ATOM 4510 C C . GLU B 1 225 ? -15.219 3.469 -4.785 1 96.06 225 GLU B C 1
ATOM 4512 O O . GLU B 1 225 ? -14.539 3.764 -5.766 1 96.06 225 GLU B O 1
ATOM 4517 N N . SER B 1 226 ? -16.391 3.973 -4.547 1 96 226 SER B N 1
ATOM 4518 C CA . SER B 1 226 ? -16.984 5.047 -5.324 1 96 226 SER B CA 1
ATOM 4519 C C . SER B 1 226 ? -17.141 6.316 -4.492 1 96 226 SER B C 1
ATOM 4521 O O . SER B 1 226 ? -18.234 6.641 -4.039 1 96 226 SER B O 1
ATOM 4523 N N . PRO B 1 227 ? -16.078 7.121 -4.355 1 97.56 227 PRO B N 1
ATOM 4524 C CA . PRO B 1 227 ? -16.109 8.289 -3.473 1 97.56 227 PRO B CA 1
ATOM 4525 C C . PRO B 1 227 ? -16.922 9.445 -4.055 1 97.56 227 PRO B C 1
ATOM 4527 O O . PRO B 1 227 ? -16.922 9.648 -5.27 1 97.56 227 PRO B O 1
ATOM 4530 N N . THR B 1 228 ? -17.562 10.188 -3.162 1 97 228 THR B N 1
ATOM 4531 C CA . THR B 1 228 ? -18.25 11.43 -3.512 1 97 228 THR B CA 1
ATOM 4532 C C . THR B 1 228 ? -17.234 12.547 -3.756 1 97 228 THR B C 1
ATOM 4534 O O . THR B 1 228 ? -17.406 13.344 -4.684 1 97 228 THR B O 1
ATOM 4537 N N . ALA B 1 229 ? -16.266 12.617 -2.957 1 97.75 229 ALA B N 1
ATOM 4538 C CA . ALA B 1 229 ? -15.227 13.633 -3.057 1 97.75 229 ALA B CA 1
ATOM 4539 C C . ALA B 1 229 ? -13.836 13.008 -2.906 1 97.75 229 ALA B C 1
ATOM 4541 O O . ALA B 1 229 ? -13.656 12.062 -2.131 1 97.75 229 ALA B O 1
ATOM 4542 N N . VAL B 1 230 ? -12.922 13.406 -3.68 1 98.56 230 VAL B N 1
ATOM 4543 C CA . VAL B 1 230 ? -11.484 13.195 -3.549 1 98.56 230 VAL B CA 1
ATOM 4544 C C . VAL B 1 230 ? -10.773 14.539 -3.406 1 98.56 230 VAL B C 1
ATOM 4546 O O . VAL B 1 230 ? -10.766 15.352 -4.34 1 98.56 230 VAL B O 1
ATOM 4549 N N . VAL B 1 231 ? -10.172 14.789 -2.188 1 98.25 231 VAL B N 1
ATOM 4550 C CA . VAL B 1 231 ? -9.758 16.172 -1.937 1 98.25 231 VAL B CA 1
ATOM 4551 C C . VAL B 1 231 ? -8.344 16.188 -1.37 1 98.25 231 VAL B C 1
ATOM 4553 O O . VAL B 1 231 ? -7.848 15.172 -0.882 1 98.25 231 VAL B O 1
ATOM 4556 N N . PHE B 1 232 ? -7.684 17.297 -1.517 1 98.31 232 PHE B N 1
ATOM 4557 C CA . PHE B 1 232 ? -6.441 17.594 -0.816 1 98.31 232 PHE B CA 1
ATOM 4558 C C . PHE B 1 232 ? -6.723 18.344 0.488 1 98.31 232 PHE B C 1
ATOM 4560 O O . PHE B 1 232 ? -7.508 19.281 0.513 1 98.31 232 PHE B O 1
ATOM 4567 N N . ASN B 1 233 ? -6.09 17.828 1.479 1 98.19 233 ASN B N 1
ATOM 4568 C CA . ASN B 1 233 ? -6.078 18.484 2.785 1 98.19 233 ASN B CA 1
ATOM 4569 C C . ASN B 1 233 ? -7.488 18.656 3.338 1 98.19 233 ASN B C 1
ATOM 4571 O O . ASN B 1 233 ? -7.832 19.719 3.855 1 98.19 233 ASN B O 1
ATOM 4575 N N . GLY B 1 234 ? -8.391 17.703 3.076 1 97.38 234 GLY B N 1
ATOM 4576 C CA . GLY B 1 234 ? -9.555 17.484 3.926 1 97.38 234 GLY B CA 1
ATOM 4577 C C . GLY B 1 234 ? -10.844 17.984 3.307 1 97.38 234 GLY B C 1
ATOM 4578 O O . GLY B 1 234 ? -11.93 17.516 3.668 1 97.38 234 GLY B O 1
ATOM 4579 N N . HIS B 1 235 ? -10.75 19 2.416 1 97.12 235 HIS B N 1
ATOM 4580 C CA . HIS B 1 235 ? -11.984 19.5 1.823 1 97.12 235 HIS B CA 1
ATOM 4581 C C . HIS B 1 235 ? -11.734 20.125 0.456 1 97.12 235 HIS B C 1
ATOM 4583 O O . HIS B 1 235 ? -10.602 20.5 0.142 1 97.12 235 HIS B O 1
ATOM 4589 N N . GLU B 1 236 ? -12.812 20.188 -0.247 1 96.06 236 GLU B N 1
ATOM 4590 C CA . GLU B 1 236 ? -12.742 20.844 -1.55 1 96.06 236 GLU B CA 1
ATOM 4591 C C . GLU B 1 236 ? -12.258 22.281 -1.417 1 96.06 236 GLU B C 1
ATOM 4593 O O . GLU B 1 236 ? -12.703 23.016 -0.531 1 96.06 236 GLU B O 1
ATOM 4598 N N . GLY B 1 237 ? -11.258 22.656 -2.23 1 94.25 237 GLY B N 1
ATOM 4599 C CA . GLY B 1 237 ? -10.805 24.047 -2.281 1 94.25 237 GLY B CA 1
ATOM 4600 C C . GLY B 1 237 ? -9.789 24.375 -1.204 1 94.25 237 GLY B C 1
ATOM 4601 O O . GLY B 1 237 ? -9.398 25.531 -1.047 1 94.25 237 GLY B O 1
ATOM 4602 N N . ALA B 1 238 ? -9.336 23.406 -0.5 1 95.62 238 ALA B N 1
ATOM 4603 C CA . ALA B 1 238 ? -8.438 23.656 0.624 1 95.62 238 ALA B CA 1
ATOM 4604 C C . ALA B 1 238 ? -7.168 24.359 0.163 1 95.62 238 ALA B C 1
ATOM 4606 O O . ALA B 1 238 ? -6.539 25.094 0.935 1 95.62 238 ALA B O 1
ATOM 4607 N N . LEU B 1 239 ? -6.75 24.141 -1.09 1 96.25 239 LEU B N 1
ATOM 4608 C CA . LEU B 1 239 ? -5.504 24.688 -1.608 1 96.25 239 LEU B CA 1
ATOM 4609 C C . LEU B 1 239 ? -5.754 25.531 -2.859 1 96.25 239 LEU B C 1
ATOM 4611 O O . LEU B 1 239 ? -4.926 25.547 -3.773 1 96.25 239 LEU B O 1
ATOM 4615 N N . THR B 1 240 ? -6.84 26.109 -2.98 1 92.19 240 THR B N 1
ATOM 4616 C CA . THR B 1 240 ? -7.16 26.844 -4.199 1 92.19 240 THR B CA 1
ATOM 4617 C C . THR B 1 240 ? -7.09 28.344 -3.953 1 92.19 240 THR B C 1
ATOM 4619 O O . THR B 1 240 ? -6.27 28.812 -3.162 1 92.19 240 THR B O 1
ATOM 4622 N N . ILE B 1 241 ? -7.883 29.125 -4.637 1 82.69 241 ILE B N 1
ATOM 4623 C CA . ILE B 1 241 ? -7.734 30.578 -4.82 1 82.69 241 ILE B CA 1
ATOM 4624 C C . ILE B 1 241 ? -7.668 31.266 -3.457 1 82.69 241 ILE B C 1
ATOM 4626 O O . ILE B 1 241 ? -6.867 32.188 -3.256 1 82.69 241 ILE B O 1
ATOM 4630 N N . GLU B 1 242 ? -8.305 30.781 -2.543 1 85.12 242 GLU B N 1
ATOM 4631 C CA . GLU B 1 242 ? -8.344 31.469 -1.259 1 85.12 242 GLU B CA 1
ATOM 4632 C C . GLU B 1 242 ? -7.117 31.141 -0.416 1 85.12 242 GLU B C 1
ATOM 4634 O O . GLU B 1 242 ? -6.691 31.938 0.423 1 85.12 242 GLU B O 1
ATOM 4639 N N . ASN B 1 243 ? -6.57 29.984 -0.628 1 92.69 243 ASN B N 1
ATOM 4640 C CA . ASN B 1 243 ? -5.441 29.547 0.192 1 92.69 243 ASN B CA 1
ATOM 4641 C C . ASN B 1 243 ? -4.441 28.734 -0.619 1 92.69 243 ASN B C 1
ATOM 4643 O O . ASN B 1 243 ? -4.109 27.609 -0.246 1 92.69 243 ASN B O 1
ATOM 4647 N N . PRO B 1 244 ? -3.914 29.344 -1.648 1 95.44 244 PRO B N 1
ATOM 4648 C CA . PRO B 1 244 ? -2.912 28.609 -2.43 1 95.44 244 PRO B CA 1
ATOM 4649 C C . PRO B 1 244 ? -1.577 28.484 -1.702 1 95.44 244 PRO B C 1
ATOM 4651 O O . PRO B 1 244 ? -1.306 29.234 -0.761 1 95.44 244 PRO B O 1
ATOM 4654 N N . LEU B 1 245 ? -0.819 27.484 -2.129 1 98.25 245 LEU B N 1
ATOM 4655 C CA . LEU B 1 245 ? 0.589 27.516 -1.746 1 98.25 245 LEU B CA 1
ATOM 4656 C C . LEU B 1 245 ? 1.311 28.672 -2.42 1 98.25 245 LEU B C 1
ATOM 4658 O O . LEU B 1 245 ? 0.854 29.188 -3.447 1 98.25 245 LEU B O 1
ATOM 4662 N N . LYS B 1 246 ? 2.422 29.125 -1.79 1 98.12 246 LYS B N 1
ATOM 4663 C CA . LYS B 1 246 ? 3.145 30.281 -2.336 1 98.12 246 LYS B CA 1
ATOM 4664 C C . LYS B 1 246 ? 4.645 30 -2.398 1 98.12 246 LYS B C 1
ATOM 4666 O O . LYS B 1 246 ? 5.191 29.312 -1.536 1 98.12 246 LYS B O 1
ATOM 4671 N N . ALA B 1 247 ? 5.234 30.5 -3.402 1 98.56 247 ALA B N 1
ATOM 4672 C CA . ALA B 1 247 ? 6.688 30.5 -3.574 1 98.56 247 ALA B CA 1
ATOM 4673 C C . ALA B 1 247 ? 7.129 31.703 -4.422 1 98.56 247 ALA B C 1
ATOM 4675 O O . ALA B 1 247 ? 6.293 32.438 -4.93 1 98.56 247 ALA B O 1
ATOM 4676 N N . LYS B 1 248 ? 8.445 31.969 -4.445 1 98.5 248 LYS B N 1
ATOM 4677 C CA . LYS B 1 248 ? 9.047 32.969 -5.316 1 98.5 248 LYS B CA 1
ATOM 4678 C C . LYS B 1 248 ? 9.891 32.312 -6.414 1 98.5 248 LYS B C 1
ATOM 4680 O O . LYS B 1 248 ? 10.328 31.172 -6.27 1 98.5 248 LYS B O 1
ATOM 4685 N N . LEU B 1 249 ? 10.062 33.125 -7.438 1 97.56 249 LEU B N 1
ATOM 4686 C CA . LEU B 1 249 ? 10.875 32.656 -8.562 1 97.56 249 LEU B CA 1
ATOM 4687 C C . LEU B 1 249 ? 12.227 32.125 -8.086 1 97.56 249 LEU B C 1
ATOM 4689 O O . LEU B 1 249 ? 12.859 32.75 -7.223 1 97.56 249 LEU B O 1
ATOM 4693 N N . ASP B 1 250 ? 12.594 30.984 -8.57 1 97.25 250 ASP B N 1
ATOM 4694 C CA . ASP B 1 250 ? 13.883 30.312 -8.398 1 97.25 250 ASP B CA 1
ATOM 4695 C C . ASP B 1 250 ? 13.969 29.656 -7.027 1 97.25 250 ASP B C 1
ATOM 4697 O O . ASP B 1 250 ? 15.008 29.078 -6.676 1 97.25 250 ASP B O 1
ATOM 4701 N N . GLU B 1 251 ? 12.914 29.688 -6.262 1 98.38 251 GLU B N 1
ATOM 4702 C CA . GLU B 1 251 ? 12.898 28.938 -5.008 1 98.38 251 GLU B CA 1
ATOM 4703 C C . GLU B 1 251 ? 12.688 27.453 -5.258 1 98.38 251 GLU B C 1
ATOM 4705 O O . GLU B 1 251 ? 12.078 27.062 -6.258 1 98.38 251 GLU B O 1
ATOM 4710 N N . THR B 1 252 ? 13.289 26.656 -4.359 1 98.38 252 THR B N 1
ATOM 4711 C CA . THR B 1 252 ? 13.016 25.234 -4.305 1 98.38 252 THR B CA 1
ATOM 4712 C C . THR B 1 252 ? 11.867 24.938 -3.344 1 98.38 252 THR B C 1
ATOM 4714 O O . THR B 1 252 ? 11.836 25.453 -2.227 1 98.38 252 THR B O 1
ATOM 4717 N N . VAL B 1 253 ? 10.914 24.156 -3.859 1 98.69 253 VAL B N 1
ATOM 4718 C CA . VAL B 1 253 ? 9.734 23.797 -3.078 1 98.69 253 VAL B CA 1
ATOM 4719 C C . VAL B 1 253 ? 9.703 22.281 -2.855 1 98.69 253 VAL B C 1
ATOM 4721 O O . VAL B 1 253 ? 9.82 21.516 -3.807 1 98.69 253 VAL B O 1
ATOM 4724 N N . ARG B 1 254 ? 9.57 21.859 -1.593 1 98.81 254 ARG B N 1
ATOM 4725 C CA . ARG B 1 254 ? 9.352 20.469 -1.244 1 98.81 254 ARG B CA 1
ATOM 4726 C C . ARG B 1 254 ? 7.91 20.219 -0.828 1 98.81 254 ARG B C 1
ATOM 4728 O O . ARG B 1 254 ? 7.352 20.969 -0.028 1 98.81 254 ARG B O 1
ATOM 4735 N N . ILE B 1 255 ? 7.344 19.188 -1.39 1 98.88 255 ILE B N 1
ATOM 4736 C CA . ILE B 1 255 ? 6.023 18.75 -0.943 1 98.88 255 ILE B CA 1
ATOM 4737 C C . ILE B 1 255 ? 6.117 17.375 -0.309 1 98.88 255 ILE B C 1
ATOM 4739 O O . ILE B 1 255 ? 6.52 16.406 -0.964 1 98.88 255 ILE B O 1
ATOM 4743 N N . TYR B 1 256 ? 5.863 17.266 1.036 1 98.88 256 TYR B N 1
ATOM 4744 C CA . TYR B 1 256 ? 5.547 15.992 1.675 1 98.88 256 TYR B CA 1
ATOM 4745 C C . TYR B 1 256 ? 4.129 15.547 1.334 1 98.88 256 TYR B C 1
ATOM 4747 O O . TYR B 1 256 ? 3.158 16.109 1.847 1 98.88 256 TYR B O 1
ATOM 4755 N N . PHE B 1 257 ? 4.02 14.516 0.406 1 98.88 257 PHE B N 1
ATOM 4756 C CA . PHE B 1 257 ? 2.707 14.109 -0.082 1 98.88 257 PHE B CA 1
ATOM 4757 C C . PHE B 1 257 ? 2.311 12.758 0.489 1 98.88 257 PHE B C 1
ATOM 4759 O O . PHE B 1 257 ? 3.096 11.805 0.447 1 98.88 257 PHE B O 1
ATOM 4766 N N . GLY B 1 258 ? 1.155 12.68 1.093 1 98.81 258 GLY B N 1
ATOM 4767 C CA . GLY B 1 258 ? 0.587 11.422 1.55 1 98.81 258 GLY B CA 1
ATOM 4768 C C . GLY B 1 258 ? -0.758 11.109 0.923 1 98.81 258 GLY B C 1
ATOM 4769 O O . GLY B 1 258 ? -1.532 12.023 0.619 1 98.81 258 GLY B O 1
ATOM 4770 N N . ASN B 1 259 ? -1.009 9.797 0.702 1 98.81 259 ASN B N 1
ATOM 4771 C CA . ASN B 1 259 ? -2.314 9.312 0.268 1 98.81 259 ASN B CA 1
ATOM 4772 C C . ASN B 1 259 ? -2.998 8.492 1.356 1 98.81 259 ASN B C 1
ATOM 4774 O O . ASN B 1 259 ? -2.723 7.301 1.506 1 98.81 259 ASN B O 1
ATOM 4778 N N . ALA B 1 260 ? -3.889 9.195 2.023 1 98 260 ALA B N 1
ATOM 4779 C CA . ALA B 1 260 ? -4.602 8.516 3.102 1 98 260 ALA B CA 1
ATOM 4780 C C . ALA B 1 260 ? -5.555 7.453 2.549 1 98 260 ALA B C 1
ATOM 4782 O O . ALA B 1 260 ? -5.824 6.449 3.209 1 98 260 ALA B O 1
ATOM 4783 N N . GLY B 1 261 ? -5.965 7.66 1.374 1 95.69 261 GLY B N 1
ATOM 4784 C CA . GLY B 1 261 ? -7.031 6.836 0.831 1 95.69 261 GLY B CA 1
ATOM 4785 C C . GLY B 1 261 ? -8.414 7.277 1.277 1 95.69 261 GLY B C 1
ATOM 4786 O O . GLY B 1 261 ? -8.727 8.469 1.258 1 95.69 261 GLY B O 1
ATOM 4787 N N . PRO B 1 262 ? -9.227 6.184 1.597 1 94.44 262 PRO B N 1
ATOM 4788 C CA . PRO B 1 262 ? -8.82 4.875 2.109 1 94.44 262 PRO B CA 1
ATOM 4789 C C . PRO B 1 262 ? -8.664 3.83 1.005 1 94.44 262 PRO B C 1
ATOM 4791 O O . PRO B 1 262 ? -8.281 2.691 1.278 1 94.44 262 PRO B O 1
ATOM 4794 N N . ASN B 1 263 ? -8.969 4.227 -0.24 1 96.38 263 ASN B N 1
ATOM 4795 C CA . ASN B 1 263 ? -9 3.119 -1.189 1 96.38 263 ASN B CA 1
ATOM 4796 C C . ASN B 1 263 ? -8.125 3.402 -2.41 1 96.38 263 ASN B C 1
ATOM 4798 O O . ASN B 1 263 ? -7.242 2.613 -2.74 1 96.38 263 ASN B O 1
ATOM 4802 N N . LEU B 1 264 ? -8.289 4.488 -3.039 1 96.94 264 LEU B N 1
ATOM 4803 C CA . LEU B 1 264 ? -7.781 4.723 -4.387 1 96.94 264 LEU B CA 1
ATOM 4804 C C . LEU B 1 264 ? -6.301 5.09 -4.359 1 96.94 264 LEU B C 1
ATOM 4806 O O . LEU B 1 264 ? -5.84 5.746 -3.426 1 96.94 264 LEU B O 1
ATOM 4810 N N . THR B 1 265 ? -5.598 4.652 -5.387 1 97.75 265 THR B N 1
ATOM 4811 C CA . THR B 1 265 ? -4.238 5.113 -5.645 1 97.75 265 THR B CA 1
ATOM 4812 C C . THR B 1 265 ? -4.246 6.527 -6.223 1 97.75 265 THR B C 1
ATOM 4814 O O . THR B 1 265 ? -5.094 6.859 -7.051 1 97.75 265 THR B O 1
ATOM 4817 N N . SER B 1 266 ? -3.248 7.336 -5.867 1 98.31 266 SER B N 1
ATOM 4818 C CA . SER B 1 266 ? -3.135 8.703 -6.375 1 98.31 266 SER B CA 1
ATOM 4819 C C . SER B 1 266 ? -2.092 8.797 -7.48 1 98.31 266 SER B C 1
ATOM 4821 O O . SER B 1 266 ? -1.028 8.18 -7.395 1 98.31 266 SER B O 1
ATOM 4823 N N . SER B 1 267 ? -2.465 9.508 -8.531 1 98.12 267 SER B N 1
ATOM 4824 C CA . SER B 1 267 ? -1.513 9.93 -9.555 1 98.12 267 SER B CA 1
ATOM 4825 C C . SER B 1 267 ? -1.104 11.383 -9.359 1 98.12 267 SER B C 1
ATOM 4827 O O . SER B 1 267 ? -1.607 12.273 -10.055 1 98.12 267 SER B O 1
ATOM 4829 N N . PHE B 1 268 ? -0.152 11.633 -8.562 1 98.31 268 PHE B N 1
ATOM 4830 C CA . PHE B 1 268 ? 0.219 12.977 -8.133 1 98.31 268 PHE B CA 1
ATOM 4831 C C . PHE B 1 268 ? 1.028 13.68 -9.211 1 98.31 268 PHE B C 1
ATOM 4833 O O . PHE B 1 268 ? 2.006 13.133 -9.719 1 98.31 268 PHE B O 1
ATOM 4840 N N . HIS B 1 269 ? 0.589 14.891 -9.547 1 97.75 269 HIS B N 1
ATOM 4841 C CA . HIS B 1 269 ? 1.162 15.656 -10.648 1 97.75 269 HIS B CA 1
ATOM 4842 C C . HIS B 1 269 ? 1.066 17.156 -10.398 1 97.75 269 HIS B C 1
ATOM 4844 O O . HIS B 1 269 ? 0.136 17.625 -9.734 1 97.75 269 HIS B O 1
ATOM 4850 N N . VAL B 1 270 ? 2.053 17.875 -10.812 1 97.12 270 VAL B N 1
ATOM 4851 C CA . VAL B 1 270 ? 2.029 19.328 -10.805 1 97.12 270 VAL B CA 1
ATOM 4852 C C . VAL B 1 270 ? 2.182 19.859 -12.234 1 97.12 270 VAL B C 1
ATOM 4854 O O . VAL B 1 270 ? 3.256 19.75 -12.836 1 97.12 270 VAL B O 1
ATOM 4857 N N . ILE B 1 271 ? 1.148 20.5 -12.734 1 94.06 271 ILE B N 1
ATOM 4858 C CA . ILE B 1 271 ? 1.143 20.969 -14.117 1 94.06 271 ILE B CA 1
ATOM 4859 C C . ILE B 1 271 ? 2.193 22.062 -14.297 1 94.06 271 ILE B C 1
ATOM 4861 O O . ILE B 1 271 ? 2.24 23.016 -13.516 1 94.06 271 ILE B O 1
ATOM 4865 N N . GLY B 1 272 ? 2.99 21.953 -15.312 1 93.19 272 GLY B N 1
ATOM 4866 C CA . GLY B 1 272 ? 3.998 22.953 -15.641 1 93.19 272 GLY B CA 1
ATOM 4867 C C . GLY B 1 272 ? 5.328 22.703 -14.953 1 93.19 272 GLY B C 1
ATOM 4868 O O . GLY B 1 272 ? 6.25 23.516 -15.062 1 93.19 272 GLY B O 1
ATOM 4869 N N . SER B 1 273 ? 5.402 21.594 -14.211 1 92.94 273 SER B N 1
ATOM 4870 C CA . SER B 1 273 ? 6.641 21.281 -13.516 1 92.94 273 SER B CA 1
ATOM 4871 C C . SER B 1 273 ? 6.973 19.797 -13.633 1 92.94 273 SER B C 1
ATOM 4873 O O . SER B 1 273 ? 6.25 19.047 -14.297 1 92.94 273 SER B O 1
ATOM 4875 N N . ASN B 1 274 ? 8.156 19.484 -13.25 1 94.31 274 ASN B N 1
ATOM 4876 C CA . ASN B 1 274 ? 8.594 18.109 -13.008 1 94.31 274 ASN B CA 1
ATOM 4877 C C . ASN B 1 274 ? 9.312 17.984 -11.664 1 94.31 274 ASN B C 1
ATOM 4879 O O . ASN B 1 274 ? 9.695 18.984 -11.062 1 94.31 274 ASN B O 1
ATOM 4883 N N . PHE B 1 275 ? 9.359 16.859 -11.18 1 97.38 275 PHE B N 1
ATOM 4884 C CA . PHE B 1 275 ? 10.016 16.625 -9.898 1 97.38 275 PHE B CA 1
ATOM 4885 C C . PHE B 1 275 ? 11.523 16.5 -10.07 1 97.38 275 PHE B C 1
ATOM 4887 O O . PHE B 1 275 ? 12.023 15.469 -10.508 1 97.38 275 PHE B O 1
ATOM 4894 N N . HIS B 1 276 ? 12.195 17.609 -9.727 1 96.44 276 HIS B N 1
ATOM 4895 C CA . HIS B 1 276 ? 13.656 17.594 -9.766 1 96.44 276 HIS B CA 1
ATOM 4896 C C . HIS B 1 276 ? 14.211 16.422 -8.977 1 96.44 276 HIS B C 1
ATOM 4898 O O . HIS B 1 276 ? 15.195 15.797 -9.383 1 96.44 276 HIS B O 1
ATOM 4904 N N . ARG B 1 277 ? 13.656 16.156 -7.859 1 97.62 277 ARG B N 1
ATOM 4905 C CA . ARG B 1 277 ? 13.875 14.961 -7.059 1 97.62 277 ARG B CA 1
ATOM 4906 C C . ARG B 1 277 ? 12.555 14.32 -6.648 1 97.62 277 ARG B C 1
ATOM 4908 O O . ARG B 1 277 ? 11.641 15.008 -6.184 1 97.62 277 ARG B O 1
ATOM 4915 N N . LEU B 1 278 ? 12.492 13.094 -6.906 1 98.44 278 LEU B N 1
ATOM 4916 C CA . LEU B 1 278 ? 11.383 12.273 -6.426 1 98.44 278 LEU B CA 1
ATOM 4917 C C . LEU B 1 278 ? 11.883 11.195 -5.473 1 98.44 278 LEU B C 1
ATOM 4919 O O . LEU B 1 278 ? 12.625 10.297 -5.879 1 98.44 278 LEU B O 1
ATOM 4923 N N . TYR B 1 279 ? 11.555 11.336 -4.219 1 98.06 279 TYR B N 1
ATOM 4924 C CA . TYR B 1 279 ? 11.805 10.281 -3.25 1 98.06 279 TYR B CA 1
ATOM 4925 C C . TYR B 1 279 ? 10.688 9.242 -3.268 1 98.06 279 TYR B C 1
ATOM 4927 O O . TYR B 1 279 ? 9.711 9.367 -2.523 1 98.06 279 TYR B O 1
ATOM 4935 N N . ARG B 1 280 ? 10.922 8.148 -4.062 1 96.5 280 ARG B N 1
ATOM 4936 C CA . ARG B 1 280 ? 9.914 7.129 -4.312 1 96.5 280 ARG B CA 1
ATOM 4937 C C . ARG B 1 280 ? 9.508 6.418 -3.023 1 96.5 280 ARG B C 1
ATOM 4939 O O . ARG B 1 280 ? 10.367 6.051 -2.221 1 96.5 280 ARG B O 1
ATOM 4946 N N . ASP B 1 281 ? 8.219 6.262 -2.766 1 96.38 281 ASP B N 1
ATOM 4947 C CA . ASP B 1 281 ? 7.664 5.527 -1.631 1 96.38 281 ASP B CA 1
ATOM 4948 C C . ASP B 1 281 ? 8.141 6.125 -0.308 1 96.38 281 ASP B C 1
ATOM 4950 O O . ASP B 1 281 ? 8.18 5.434 0.713 1 96.38 281 ASP B O 1
ATOM 4954 N N . ALA B 1 282 ? 8.648 7.359 -0.382 1 96.75 282 ALA B N 1
ATOM 4955 C CA . ALA B 1 282 ? 9.125 8.102 0.782 1 96.75 282 ALA B CA 1
ATOM 4956 C C . ALA B 1 282 ? 10.398 7.477 1.346 1 96.75 282 ALA B C 1
ATOM 4958 O O . ALA B 1 282 ? 10.672 7.582 2.545 1 96.75 282 ALA B O 1
ATOM 4959 N N . ASP B 1 283 ? 11.086 6.719 0.53 1 95.81 283 ASP B N 1
ATOM 4960 C CA . ASP B 1 283 ? 12.445 6.277 0.825 1 95.81 283 ASP B CA 1
ATOM 4961 C C . ASP B 1 283 ? 13.422 7.449 0.776 1 95.81 283 ASP B C 1
ATOM 4963 O O . ASP B 1 283 ? 13.719 7.973 -0.299 1 95.81 283 ASP B O 1
ATOM 4967 N N . VAL B 1 284 ? 13.969 7.77 1.959 1 96 284 VAL B N 1
ATOM 4968 C CA . VAL B 1 284 ? 14.805 8.969 2.02 1 96 284 VAL B CA 1
ATOM 4969 C C . VAL B 1 284 ? 16.281 8.562 2.131 1 96 284 VAL B C 1
ATOM 4971 O O . VAL B 1 284 ? 17.141 9.406 2.4 1 96 284 VAL B O 1
ATOM 4974 N N . LEU B 1 285 ? 16.531 7.301 2.014 1 93.06 285 LEU B N 1
ATOM 4975 C CA . LEU B 1 285 ? 17.891 6.816 2.121 1 93.06 285 LEU B CA 1
ATOM 4976 C C . LEU B 1 285 ? 18.469 6.512 0.743 1 93.06 285 LEU B C 1
ATOM 4978 O O . LEU B 1 285 ? 19.672 6.703 0.511 1 93.06 285 LEU B O 1
ATOM 4982 N N . SER B 1 286 ? 17.641 6.047 -0.188 1 90.06 286 SER B N 1
ATOM 4983 C CA . SER B 1 286 ? 18.078 5.727 -1.542 1 90.06 286 SER B CA 1
ATOM 4984 C C . SER B 1 286 ? 18.156 6.98 -2.408 1 90.06 286 SER B C 1
ATOM 4986 O O . SER B 1 286 ? 17.484 7.977 -2.131 1 90.06 286 SER B O 1
ATOM 4988 N N . PRO B 1 287 ? 19.016 6.863 -3.527 1 91.38 287 PRO B N 1
ATOM 4989 C CA . PRO B 1 287 ? 19.031 8.016 -4.434 1 91.38 287 PRO B CA 1
ATOM 4990 C C . PRO B 1 287 ? 17.656 8.328 -5.016 1 91.38 287 PRO B C 1
ATOM 4992 O O . PRO B 1 287 ? 16.938 7.414 -5.445 1 91.38 287 PRO B O 1
ATOM 4995 N N . PRO B 1 288 ? 17.344 9.586 -4.996 1 94.81 288 PRO B N 1
ATOM 4996 C CA . PRO B 1 288 ? 16.031 9.945 -5.559 1 94.81 288 PRO B CA 1
ATOM 4997 C C . PRO B 1 288 ? 15.992 9.828 -7.078 1 94.81 288 PRO B C 1
ATOM 4999 O O . PRO B 1 288 ? 17.031 9.891 -7.734 1 94.81 288 PRO B O 1
ATOM 5002 N N . ALA B 1 289 ? 14.805 9.586 -7.617 1 95.31 289 ALA B N 1
ATOM 5003 C CA . ALA B 1 289 ? 14.602 9.727 -9.062 1 95.31 289 ALA B CA 1
ATOM 5004 C C . ALA B 1 289 ? 14.695 11.188 -9.484 1 95.31 289 ALA B C 1
ATOM 5006 O O . ALA B 1 289 ? 14.578 12.094 -8.656 1 95.31 289 ALA B O 1
ATOM 5007 N N . ARG B 1 290 ? 14.883 11.414 -10.812 1 95.44 290 ARG B N 1
ATOM 5008 C CA . ARG B 1 290 ? 15.094 12.773 -11.305 1 95.44 290 ARG B CA 1
ATOM 5009 C C . ARG B 1 290 ? 14.164 13.078 -12.477 1 95.44 290 ARG B C 1
ATOM 5011 O O . ARG B 1 290 ? 13.953 12.234 -13.352 1 95.44 290 ARG B O 1
ATOM 5018 N N . TYR B 1 291 ? 13.594 14.203 -12.383 1 95.88 291 TYR B N 1
ATOM 5019 C CA . TYR B 1 291 ? 12.797 14.805 -13.453 1 9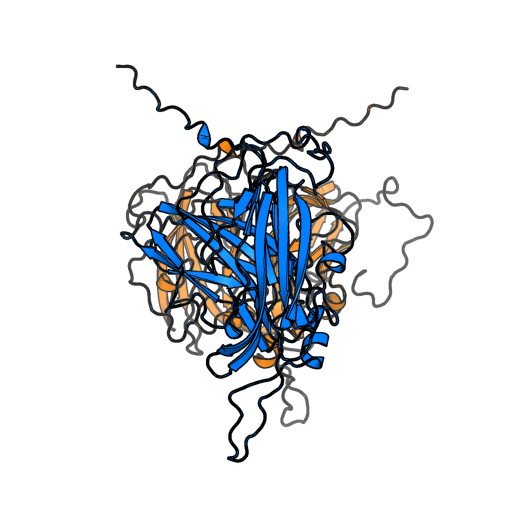5.88 291 TYR B CA 1
ATOM 5020 C C . TYR B 1 291 ? 11.625 13.914 -13.828 1 95.88 291 TYR B C 1
ATOM 5022 O O . TYR B 1 291 ? 11.398 13.633 -15.008 1 95.88 291 TYR B O 1
ATOM 5030 N N . VAL B 1 292 ? 10.945 13.492 -12.867 1 96.69 292 VAL B N 1
ATOM 5031 C CA . VAL B 1 292 ? 9.766 12.656 -13.055 1 96.69 292 VAL B CA 1
ATOM 5032 C C . VAL B 1 292 ? 8.531 13.539 -13.211 1 96.69 292 VAL B C 1
ATOM 5034 O O . VAL B 1 292 ? 8.367 14.523 -12.484 1 96.69 292 VAL B O 1
ATOM 5037 N N . GLN B 1 293 ? 7.621 13.258 -14.07 1 95.12 293 GLN B N 1
ATOM 5038 C CA . GLN B 1 293 ? 6.461 14.094 -14.375 1 95.12 293 GLN B CA 1
ATOM 5039 C C . GLN B 1 293 ? 5.312 13.812 -13.406 1 95.12 293 GLN B C 1
ATOM 5041 O O . GLN B 1 293 ? 4.594 14.727 -13.008 1 95.12 293 GLN B O 1
ATOM 5046 N N . THR B 1 294 ? 4.988 12.523 -13.195 1 97.19 294 THR B N 1
ATOM 5047 C CA . THR B 1 294 ? 3.889 12.039 -12.359 1 97.19 294 THR B CA 1
ATOM 5048 C C . THR B 1 294 ? 4.312 10.812 -11.562 1 97.19 294 THR B C 1
ATOM 5050 O O . THR B 1 294 ? 5.047 9.961 -12.062 1 97.19 294 THR B O 1
ATOM 5053 N N . THR B 1 295 ? 3.895 10.742 -10.312 1 97.44 295 THR B N 1
ATOM 5054 C CA . THR B 1 295 ? 4.203 9.562 -9.516 1 97.44 295 THR B CA 1
ATOM 5055 C C . THR B 1 295 ? 2.932 8.953 -8.938 1 97.44 295 THR B C 1
ATOM 5057 O O . THR B 1 295 ? 1.96 9.664 -8.672 1 97.44 295 THR B O 1
ATOM 5060 N N . SER B 1 296 ? 3.016 7.586 -8.852 1 97.19 296 SER B N 1
ATOM 5061 C CA . SER B 1 296 ? 1.931 6.828 -8.242 1 97.19 296 SER B CA 1
ATOM 5062 C C . SER B 1 296 ? 2.152 6.66 -6.742 1 97.19 296 SER B C 1
ATOM 5064 O O . SER B 1 296 ? 3.242 6.277 -6.309 1 97.19 296 SER B O 1
ATOM 5066 N N . VAL B 1 297 ? 1.146 7.012 -5.934 1 98.19 297 VAL B N 1
ATOM 5067 C CA . VAL B 1 297 ? 1.198 6.855 -4.484 1 98.19 297 VAL B CA 1
ATOM 5068 C C . VAL B 1 297 ? 0.025 5.996 -4.016 1 98.19 297 VAL B C 1
ATOM 5070 O O . VAL B 1 297 ? -1.134 6.398 -4.141 1 98.19 297 VAL B O 1
ATOM 5073 N N . PRO B 1 298 ? 0.306 4.762 -3.486 1 98.19 298 PRO B N 1
ATOM 5074 C CA . PRO B 1 298 ? -0.787 3.893 -3.041 1 98.19 298 PRO B CA 1
ATOM 5075 C C . PRO B 1 298 ? -1.502 4.434 -1.804 1 98.19 298 PRO B C 1
ATOM 5077 O O . PRO B 1 298 ? -0.964 5.293 -1.103 1 98.19 298 PRO B O 1
ATOM 5080 N N . SER B 1 299 ? -2.822 3.922 -1.575 1 98.25 299 SER B N 1
ATOM 5081 C CA . SER B 1 299 ? -3.48 4.223 -0.307 1 98.25 299 SER B CA 1
ATOM 5082 C C . SER B 1 299 ? -2.637 3.76 0.876 1 98.25 299 SER B C 1
ATOM 5084 O O . SER B 1 299 ? -2.107 2.646 0.87 1 98.25 299 SER B O 1
ATOM 5086 N N . GLY B 1 300 ? -2.473 4.676 1.886 1 97.94 300 GLY B N 1
ATOM 5087 C CA . GLY B 1 300 ? -1.646 4.367 3.041 1 97.94 300 GLY B CA 1
ATOM 5088 C C . GLY B 1 300 ? -0.166 4.586 2.791 1 97.94 300 GLY B C 1
ATOM 5089 O O . GLY B 1 300 ? 0.673 4.184 3.6 1 97.94 300 GLY B O 1
ATOM 5090 N N . GLY B 1 301 ? 0.139 5.168 1.609 1 98.31 301 GLY B N 1
ATOM 5091 C CA . GLY B 1 301 ? 1.522 5.445 1.258 1 98.31 301 GLY B CA 1
ATOM 5092 C C . GLY B 1 301 ? 1.84 6.93 1.203 1 98.31 301 GLY B C 1
ATOM 5093 O O . GLY B 1 301 ? 0.973 7.766 1.463 1 98.31 301 GLY B O 1
ATOM 5094 N N . ALA B 1 302 ? 3.09 7.23 0.879 1 98.75 302 ALA B N 1
ATOM 5095 C CA . ALA B 1 302 ? 3.555 8.609 0.813 1 98.75 302 ALA B CA 1
ATOM 5096 C C . ALA B 1 302 ? 4.719 8.75 -0.165 1 98.75 302 ALA B C 1
ATOM 5098 O O . ALA B 1 302 ? 5.254 7.754 -0.649 1 98.75 302 ALA B O 1
ATOM 5099 N N . THR B 1 303 ? 5.008 9.969 -0.53 1 98.75 303 THR B N 1
ATOM 5100 C CA . THR B 1 303 ? 6.191 10.328 -1.305 1 98.75 303 THR B CA 1
ATOM 5101 C C . THR B 1 303 ? 6.641 11.75 -0.967 1 98.75 303 THR B C 1
ATOM 5103 O O . THR B 1 303 ? 5.961 12.461 -0.229 1 98.75 303 THR B O 1
ATOM 5106 N N . ILE B 1 304 ? 7.844 12.086 -1.361 1 98.81 304 ILE B N 1
ATOM 5107 C CA . ILE B 1 304 ? 8.391 13.438 -1.235 1 98.81 304 ILE B CA 1
ATOM 5108 C C . ILE B 1 304 ? 8.906 13.914 -2.592 1 98.81 304 ILE B C 1
ATOM 5110 O O . ILE B 1 304 ? 9.57 13.164 -3.311 1 98.81 304 ILE B O 1
ATOM 5114 N N . VAL B 1 305 ? 8.523 15.141 -2.938 1 98.75 305 VAL B N 1
ATOM 5115 C CA . VAL B 1 305 ? 9.008 15.672 -4.211 1 98.75 305 VAL B CA 1
ATOM 5116 C C . VAL B 1 305 ? 9.641 17.047 -3.992 1 98.75 305 VAL B C 1
ATOM 5118 O O . VAL B 1 305 ? 9.156 17.828 -3.172 1 98.75 305 VAL B O 1
ATOM 5121 N N . ASP B 1 306 ? 10.68 17.328 -4.719 1 98.56 306 ASP B N 1
ATOM 5122 C CA . ASP B 1 306 ? 11.297 18.641 -4.816 1 98.56 306 ASP B CA 1
ATOM 5123 C C . ASP B 1 306 ? 11.117 19.234 -6.215 1 98.56 306 ASP B C 1
ATOM 5125 O O . ASP B 1 306 ? 11.297 18.531 -7.215 1 98.56 306 ASP B O 1
ATOM 5129 N N . MET B 1 307 ? 10.781 20.453 -6.238 1 98.38 307 MET B N 1
ATOM 5130 C CA . MET B 1 307 ? 10.648 21.172 -7.504 1 98.38 307 MET B CA 1
ATOM 5131 C C . MET B 1 307 ? 11.438 22.484 -7.465 1 98.38 307 MET B C 1
ATOM 5133 O O . MET B 1 307 ? 11.609 23.078 -6.398 1 98.38 307 MET B O 1
ATOM 5137 N N . LYS B 1 308 ? 11.867 22.859 -8.57 1 97.5 308 LYS B N 1
ATOM 5138 C CA . LYS B 1 308 ? 12.438 24.188 -8.773 1 97.5 308 LYS B CA 1
ATOM 5139 C C . LYS B 1 308 ? 11.5 25.078 -9.57 1 97.5 308 LYS B C 1
ATOM 5141 O O . LYS B 1 308 ? 11.125 24.75 -10.695 1 97.5 308 LYS B O 1
ATOM 5146 N N . MET B 1 309 ? 11.141 26.172 -8.945 1 97.56 309 MET B N 1
ATOM 5147 C CA . MET B 1 309 ? 10.195 27.062 -9.594 1 97.56 309 MET B CA 1
ATOM 5148 C C . MET B 1 309 ? 10.914 28.047 -10.516 1 97.56 309 MET B C 1
ATOM 5150 O O . MET B 1 309 ? 11.336 29.125 -10.07 1 97.56 309 MET B O 1
ATOM 5154 N N . THR B 1 310 ? 10.891 27.797 -11.859 1 96.19 310 THR B N 1
ATOM 5155 C CA . THR B 1 310 ? 11.766 28.516 -12.781 1 96.19 310 THR B CA 1
ATOM 5156 C C . THR B 1 310 ? 10.969 29.531 -13.602 1 96.19 310 THR B C 1
ATOM 5158 O O . THR B 1 310 ? 11.555 30.375 -14.273 1 96.19 310 THR B O 1
ATOM 5161 N N . VAL B 1 311 ? 9.734 29.422 -13.641 1 95.69 311 VAL B N 1
ATOM 5162 C CA . VAL B 1 311 ? 8.844 30.359 -14.328 1 95.69 311 VAL B CA 1
ATOM 5163 C C . VAL B 1 311 ? 7.754 30.828 -13.375 1 95.69 311 VAL B C 1
ATOM 5165 O O . VAL B 1 311 ? 7.191 30.031 -12.625 1 95.69 311 VAL B O 1
ATOM 5168 N N . PRO B 1 312 ? 7.484 32.156 -13.336 1 95.5 312 PRO B N 1
ATOM 5169 C CA . PRO B 1 312 ? 6.41 32.625 -12.453 1 95.5 312 PRO B CA 1
ATOM 5170 C C . PRO B 1 312 ? 5.023 32.25 -12.969 1 95.5 312 PRO B C 1
ATOM 5172 O O . PRO B 1 312 ? 4.855 31.938 -14.148 1 95.5 312 PRO B O 1
ATOM 5175 N N . GLY B 1 313 ? 4.059 32.344 -12.016 1 93.5 313 GLY B N 1
ATOM 5176 C CA . GLY B 1 313 ? 2.682 32.031 -12.367 1 93.5 313 GLY B CA 1
ATOM 5177 C C . GLY B 1 313 ? 2.043 31.031 -11.438 1 93.5 313 GLY B C 1
ATOM 5178 O O . GLY B 1 313 ? 2.578 30.734 -10.359 1 93.5 313 GLY B O 1
ATOM 5179 N N . THR B 1 314 ? 0.881 30.578 -11.891 1 93.5 314 THR B N 1
ATOM 5180 C CA . THR B 1 314 ? 0.135 29.625 -11.078 1 93.5 314 THR B CA 1
ATOM 5181 C C . THR B 1 314 ? 0.35 28.203 -11.578 1 93.5 314 THR B C 1
ATOM 5183 O O . THR B 1 314 ? 0.113 27.906 -12.75 1 93.5 314 THR B O 1
ATOM 5186 N N . TYR B 1 315 ? 0.855 27.375 -10.727 1 95.75 315 TYR B N 1
ATOM 5187 C CA . TYR B 1 315 ? 0.991 25.938 -10.992 1 95.75 315 TYR B CA 1
ATOM 5188 C C . TYR B 1 315 ? -0.159 25.156 -10.375 1 95.75 315 TYR B C 1
ATOM 5190 O O . TYR B 1 315 ? -0.513 25.375 -9.211 1 95.75 315 TYR B O 1
ATOM 5198 N N . THR B 1 316 ? -0.735 24.234 -11.148 1 95.38 316 THR B N 1
ATOM 5199 C CA . THR B 1 316 ? -1.832 23.422 -10.648 1 95.38 316 THR B CA 1
ATOM 5200 C C . THR B 1 316 ? -1.315 22.078 -10.133 1 95.38 316 THR B C 1
ATOM 5202 O O . THR B 1 316 ? -0.602 21.359 -10.836 1 95.38 316 THR B O 1
ATOM 5205 N N . ILE B 1 317 ? -1.603 21.812 -8.898 1 97.38 317 ILE B N 1
ATOM 5206 C CA . ILE B 1 317 ? -1.354 20.516 -8.258 1 97.38 317 ILE B CA 1
ATOM 5207 C C . ILE B 1 317 ? -2.598 19.641 -8.375 1 97.38 317 ILE B C 1
ATOM 5209 O O . ILE B 1 317 ? -3.705 20.078 -8.047 1 97.38 317 ILE B O 1
ATOM 5213 N N . LEU B 1 318 ? -2.408 18.359 -8.836 1 96.06 318 LEU B N 1
ATOM 5214 C CA . LEU B 1 318 ? -3.633 17.578 -9.008 1 96.06 318 LEU B CA 1
ATOM 5215 C C . LEU B 1 318 ? -3.336 16.094 -8.992 1 96.06 318 LEU B C 1
ATOM 5217 O O . LEU B 1 318 ? -2.172 15.68 -9 1 96.06 318 LEU B O 1
ATOM 5221 N N . ASP B 1 319 ? -4.406 15.289 -8.781 1 97.56 319 ASP B N 1
ATOM 5222 C CA . ASP B 1 319 ? -4.426 13.875 -9.133 1 97.56 319 ASP B CA 1
ATOM 5223 C C . ASP B 1 319 ? -4.695 13.688 -10.625 1 97.56 319 ASP B C 1
ATOM 5225 O O . ASP B 1 319 ? -5.762 14.062 -11.117 1 97.56 319 ASP B O 1
ATOM 5229 N N . HIS B 1 320 ? -3.771 13.023 -11.32 1 94.94 320 HIS B N 1
ATOM 5230 C CA . HIS B 1 320 ? -3.883 12.961 -12.766 1 94.94 320 HIS B CA 1
ATOM 5231 C C . HIS B 1 320 ? -4.883 11.891 -13.195 1 94.94 320 HIS B C 1
ATOM 5233 O O . HIS B 1 320 ? -5.125 11.703 -14.391 1 94.94 320 HIS B O 1
ATOM 5239 N N . ALA B 1 321 ? -5.348 11.023 -12.281 1 95.12 321 ALA B N 1
ATOM 5240 C CA . ALA B 1 321 ? -6.688 10.508 -12.562 1 95.12 321 ALA B CA 1
ATOM 5241 C C . ALA B 1 321 ? -7.695 11.641 -12.703 1 95.12 321 ALA B C 1
ATOM 5243 O O . ALA B 1 321 ? -8.438 11.945 -11.758 1 95.12 321 ALA B O 1
ATOM 5244 N N . ILE B 1 322 ? -7.805 12.148 -13.797 1 90.56 322 ILE B N 1
ATOM 5245 C CA . ILE B 1 322 ? -8.055 13.555 -14.062 1 90.56 322 ILE B CA 1
ATOM 5246 C C . ILE B 1 322 ? -9.508 13.898 -13.727 1 90.56 322 ILE B C 1
ATOM 5248 O O . ILE B 1 322 ? -9.82 15.031 -13.352 1 90.56 322 ILE B O 1
ATOM 5252 N N . PHE B 1 323 ? -10.469 13.008 -13.797 1 92 323 PHE B N 1
ATOM 5253 C CA . PHE B 1 323 ? -11.852 13.305 -13.438 1 92 323 PHE B CA 1
ATOM 5254 C C . PHE B 1 323 ? -11.969 13.617 -11.953 1 92 323 PHE B C 1
ATOM 5256 O O . PHE B 1 323 ? -12.969 14.195 -11.508 1 92 323 PHE B O 1
ATOM 5263 N N . ARG B 1 324 ? -10.906 13.305 -11.203 1 95.25 324 ARG B N 1
ATOM 5264 C CA . ARG B 1 324 ? -10.938 13.578 -9.766 1 95.25 324 ARG B CA 1
ATOM 5265 C C . ARG B 1 324 ? -10.742 15.07 -9.492 1 95.25 324 ARG B C 1
ATOM 5267 O O . ARG B 1 324 ? -11 15.539 -8.383 1 95.25 324 ARG B O 1
ATOM 5274 N N . LEU B 1 325 ? -10.391 15.773 -10.531 1 91.75 325 LEU B N 1
ATOM 5275 C CA . LEU B 1 325 ? -10.406 17.234 -10.453 1 91.75 325 LEU B CA 1
ATOM 5276 C C . LEU B 1 325 ? -11.797 17.734 -10.109 1 91.75 325 LEU B C 1
ATOM 5278 O O . LEU B 1 325 ? -11.938 18.656 -9.289 1 91.75 325 LEU B O 1
ATOM 5282 N N . ASP B 1 326 ? -12.742 17.125 -10.711 1 92.44 326 ASP B N 1
ATOM 5283 C CA . ASP B 1 326 ? -14.125 17.547 -10.508 1 92.44 326 ASP B CA 1
ATOM 5284 C C . ASP B 1 326 ? -14.656 17.047 -9.164 1 92.44 326 ASP B C 1
ATOM 5286 O O . ASP B 1 326 ? -15.711 17.5 -8.703 1 92.44 326 ASP B O 1
ATOM 5290 N N . LYS B 1 327 ? -13.883 16.188 -8.531 1 95.62 327 LYS B N 1
ATOM 5291 C CA . LYS B 1 327 ? -14.266 15.719 -7.195 1 95.62 327 LYS B CA 1
ATOM 5292 C C . LYS B 1 327 ? -13.523 16.5 -6.113 1 95.62 327 LYS B C 1
ATOM 5294 O O . LYS B 1 327 ? -13.773 16.297 -4.922 1 95.62 327 LYS B O 1
ATOM 5299 N N . GLY B 1 328 ? -12.586 17.344 -6.5 1 96.12 328 GLY B N 1
ATOM 5300 C CA . GLY B 1 328 ? -11.992 18.25 -5.531 1 96.12 328 GLY B CA 1
ATOM 5301 C C . GLY B 1 328 ? -10.484 18.094 -5.418 1 96.12 328 GLY B C 1
ATOM 5302 O O . GLY B 1 328 ? -9.836 18.844 -4.688 1 96.12 328 GLY B O 1
ATOM 5303 N N . ALA B 1 329 ? -9.844 17.172 -6.156 1 97.12 329 ALA B N 1
ATOM 5304 C CA . ALA B 1 329 ? -8.422 16.891 -6.023 1 97.12 329 ALA B CA 1
ATOM 5305 C C . ALA B 1 329 ? -7.586 17.875 -6.844 1 97.12 329 ALA B C 1
ATOM 5307 O O . ALA B 1 329 ? -6.898 17.484 -7.785 1 97.12 329 ALA B O 1
ATOM 5308 N N . VAL B 1 330 ? -7.566 19.094 -6.367 1 95.75 330 VAL B N 1
ATOM 5309 C CA . VAL B 1 330 ? -6.852 20.141 -7.07 1 95.75 330 VAL B CA 1
ATOM 5310 C C . VAL B 1 330 ? -6.387 21.203 -6.078 1 95.75 330 VAL B C 1
ATOM 5312 O O . VAL B 1 330 ? -7.07 21.484 -5.086 1 95.75 330 VAL B O 1
ATOM 5315 N N . GLY B 1 331 ? -5.246 21.734 -6.25 1 96.81 331 GLY B N 1
ATOM 5316 C CA . GLY B 1 331 ? -4.664 22.859 -5.52 1 96.81 331 GLY B CA 1
ATOM 5317 C C . GLY B 1 331 ? -3.75 23.719 -6.375 1 96.81 331 GLY B C 1
ATOM 5318 O O . GLY B 1 331 ? -3.473 23.375 -7.527 1 96.81 331 GLY B O 1
ATOM 5319 N N . TYR B 1 332 ? -3.387 24.844 -5.816 1 96.25 332 TYR B N 1
ATOM 5320 C CA . TYR B 1 332 ? -2.572 25.766 -6.586 1 96.25 332 TYR B CA 1
ATOM 5321 C C . TYR B 1 332 ? -1.311 26.156 -5.82 1 96.25 332 TYR B C 1
ATOM 5323 O O . TYR B 1 332 ? -1.327 26.25 -4.59 1 96.25 332 TYR B O 1
ATOM 5331 N N . LEU B 1 333 ? -0.299 26.297 -6.547 1 97.94 333 LEU B N 1
ATOM 5332 C CA . LEU B 1 333 ? 0.952 26.906 -6.102 1 97.94 333 LEU B CA 1
ATOM 5333 C C . LEU B 1 333 ? 1.252 28.172 -6.891 1 97.94 333 LEU B C 1
ATOM 5335 O O . LEU B 1 333 ? 1.499 28.109 -8.102 1 97.94 333 L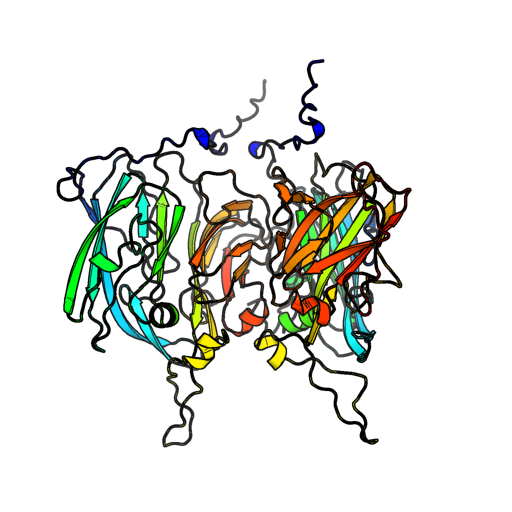EU B O 1
ATOM 5339 N N . ASN B 1 334 ? 1.228 29.297 -6.238 1 97.06 334 ASN B N 1
ATOM 5340 C CA . ASN B 1 334 ? 1.51 30.578 -6.871 1 97.06 334 ASN B CA 1
ATOM 5341 C C . ASN B 1 334 ? 2.982 30.953 -6.738 1 97.06 334 ASN B C 1
ATOM 5343 O O . ASN B 1 334 ? 3.494 31.094 -5.625 1 97.06 334 ASN B O 1
ATOM 5347 N N . VAL B 1 335 ? 3.58 31.188 -7.848 1 97.62 335 VAL B N 1
ATOM 5348 C CA . VAL B 1 335 ? 4.988 31.562 -7.887 1 97.62 335 VAL B CA 1
ATOM 5349 C C . VAL B 1 335 ? 5.113 33.031 -8.328 1 97.62 335 VAL B C 1
ATOM 5351 O O . VAL B 1 335 ? 4.777 33.375 -9.469 1 97.62 335 VAL B O 1
ATOM 5354 N N . ALA B 1 336 ? 5.645 33.875 -7.484 1 98.06 336 ALA B N 1
ATOM 5355 C CA . ALA B 1 336 ? 5.812 35.281 -7.785 1 98.06 336 ALA B CA 1
ATOM 5356 C C . ALA B 1 336 ? 7.184 35.562 -8.398 1 98.06 336 ALA B C 1
ATOM 5358 O O . ALA B 1 336 ? 8.172 34.938 -8.023 1 98.06 336 ALA B O 1
ATOM 5359 N N . GLY B 1 337 ? 7.227 36.5 -9.328 1 97.31 337 GLY B N 1
ATOM 5360 C CA . GLY B 1 337 ? 8.484 36.938 -9.938 1 97.31 337 GLY B CA 1
ATOM 5361 C C . GLY B 1 337 ? 8.305 37.531 -11.32 1 97.31 337 GLY B C 1
ATOM 5362 O O . GLY B 1 337 ? 7.195 37.562 -11.859 1 97.31 337 GLY B O 1
ATOM 5363 N N . PRO B 1 338 ? 9.32 38.188 -11.867 1 95.56 338 PRO B N 1
ATOM 5364 C CA . PRO B 1 338 ? 9.25 38.719 -13.227 1 95.56 338 PRO B CA 1
ATOM 5365 C C . PRO B 1 338 ? 9.133 37.656 -14.297 1 95.56 338 PRO B C 1
ATOM 5367 O O . PRO B 1 338 ? 9.555 36.5 -14.086 1 95.56 338 PRO B O 1
ATOM 5370 N N . PRO B 1 339 ? 8.531 38.062 -15.43 1 93 339 PRO B N 1
ATOM 5371 C CA . PRO B 1 339 ? 8.461 37.094 -16.531 1 93 339 PRO B CA 1
ATOM 5372 C C . PRO B 1 339 ? 9.828 36.562 -16.938 1 93 339 PRO B C 1
ATOM 5374 O O . PRO B 1 339 ? 10.844 37.25 -16.75 1 93 339 PRO B O 1
ATOM 5377 N N . ARG B 1 340 ? 9.812 35.344 -17.391 1 94.31 340 ARG B N 1
ATOM 5378 C CA . ARG B 1 340 ? 11.016 34.688 -17.875 1 94.31 340 ARG B CA 1
ATOM 5379 C C . ARG B 1 340 ? 10.898 34.344 -19.359 1 94.31 340 ARG B C 1
ATOM 5381 O O . ARG B 1 340 ? 10.773 33.188 -19.734 1 94.31 340 ARG B O 1
ATOM 5388 N N . PRO B 1 341 ? 11.055 35.281 -20.25 1 93 341 PRO B N 1
ATOM 5389 C CA . PRO B 1 341 ? 10.898 35.031 -21.688 1 93 341 PRO B CA 1
ATOM 5390 C C . PRO B 1 341 ? 11.992 34.125 -22.25 1 93 341 PRO B C 1
ATOM 5392 O O . PRO B 1 341 ? 11.859 33.594 -23.359 1 93 341 PRO B O 1
ATOM 5395 N N . ASP B 1 342 ? 13.109 33.875 -21.5 1 93.94 342 ASP B N 1
ATOM 5396 C CA . ASP B 1 342 ? 14.18 33 -21.922 1 93.94 342 ASP B CA 1
ATOM 5397 C C . ASP B 1 342 ? 13.758 31.531 -21.781 1 93.94 342 ASP B C 1
ATOM 5399 O O . ASP B 1 342 ? 14.391 30.641 -22.344 1 93.94 342 ASP B O 1
ATOM 5403 N N . ILE B 1 343 ? 12.703 31.281 -21 1 93.5 343 ILE B N 1
ATOM 5404 C CA . ILE B 1 343 ? 12.242 29.922 -20.766 1 93.5 343 ILE B CA 1
ATOM 5405 C C . ILE B 1 343 ? 10.836 29.75 -21.328 1 93.5 343 ILE B C 1
ATOM 5407 O O . ILE B 1 343 ? 10.508 28.703 -21.891 1 93.5 343 ILE B O 1
ATOM 5411 N N . TYR B 1 344 ? 9.945 30.719 -21.172 1 91.5 344 TYR B N 1
ATOM 5412 C CA . TYR B 1 344 ? 8.516 30.688 -21.484 1 91.5 344 TYR B CA 1
ATOM 5413 C C . TYR B 1 344 ? 8.094 31.953 -22.203 1 91.5 344 TYR B C 1
ATOM 5415 O O . TYR B 1 344 ? 7.973 33.031 -21.578 1 91.5 344 TYR B O 1
ATOM 5423 N N . GLU B 1 345 ? 7.914 31.875 -23.516 1 88.44 345 GLU B N 1
ATOM 5424 C CA . GLU B 1 345 ? 7.672 33.094 -24.312 1 88.44 345 GLU B CA 1
ATOM 5425 C C . GLU B 1 345 ? 6.617 32.844 -25.375 1 88.44 345 GLU B C 1
ATOM 5427 O O . GLU B 1 345 ? 6.555 31.75 -25.953 1 88.44 345 GLU B O 1
ATOM 5432 N N . SER B 1 346 ? 5.684 33.75 -25.406 1 86.62 346 SER B N 1
ATOM 5433 C CA . SER B 1 346 ? 4.742 33.812 -26.516 1 86.62 346 SER B CA 1
ATOM 5434 C C . SER B 1 346 ? 4.578 35.25 -27.031 1 86.62 346 SER B C 1
ATOM 5436 O O . SER B 1 346 ? 4.691 36.188 -26.266 1 86.62 346 SER B O 1
ATOM 5438 N N . ARG B 1 347 ? 4.344 35.281 -28.281 1 87.88 347 ARG B N 1
ATOM 5439 C CA . ARG B 1 347 ? 4.105 36.594 -28.875 1 87.88 347 ARG B CA 1
ATOM 5440 C C . ARG B 1 347 ? 2.76 37.156 -28.438 1 87.88 347 ARG B C 1
ATOM 5442 O O . ARG B 1 347 ? 2.594 38.375 -28.328 1 87.88 347 ARG B O 1
ATOM 5449 N N . GLU B 1 348 ? 1.905 36.25 -28.172 1 87.44 348 GLU B N 1
ATOM 5450 C CA . GLU B 1 348 ? 0.577 36.625 -27.719 1 87.44 348 GLU B CA 1
ATOM 5451 C C . GLU B 1 348 ? 0.418 36.406 -26.219 1 87.44 348 GLU B C 1
ATOM 5453 O O . GLU B 1 348 ? 1.027 35.5 -25.656 1 87.44 348 GLU B O 1
ATOM 5458 N N . ALA B 1 349 ? -0.381 37.281 -25.703 1 80.62 349 ALA B N 1
ATOM 5459 C CA . ALA B 1 349 ? -0.648 37.156 -24.266 1 80.62 349 ALA B CA 1
ATOM 5460 C C . ALA B 1 349 ? -1.455 35.906 -23.969 1 80.62 349 ALA B C 1
ATOM 5462 O O . ALA B 1 349 ? -2.256 35.469 -24.797 1 80.62 349 ALA B O 1
ATOM 5463 N N . PRO B 1 350 ? -1.165 35.312 -22.812 1 77.94 350 PRO B N 1
ATOM 5464 C CA . PRO B 1 350 ? -1.987 34.156 -22.422 1 77.94 350 PRO B CA 1
ATOM 5465 C C . PRO B 1 350 ? -3.479 34.5 -22.391 1 77.94 350 PRO B C 1
ATOM 5467 O O . PRO B 1 350 ? -3.861 35.594 -21.984 1 77.94 350 PRO B O 1
ATOM 5470 N N . ALA B 1 351 ? -4.309 33.562 -22.984 1 79 351 ALA B N 1
ATOM 5471 C CA . ALA B 1 351 ? -5.762 33.719 -22.906 1 79 351 ALA B CA 1
ATOM 5472 C C . ALA B 1 351 ? -6.328 32.938 -21.719 1 79 351 ALA B C 1
ATOM 5474 O O . ALA B 1 351 ? -5.887 31.828 -21.438 1 79 351 ALA B O 1
ATOM 5475 N N . PRO B 1 352 ? -7.219 33.656 -21.156 1 74.69 352 PRO B N 1
ATOM 5476 C CA . PRO B 1 352 ? -7.801 32.938 -20.031 1 74.69 352 PRO B CA 1
ATOM 5477 C C . PRO B 1 352 ? -8.656 31.75 -20.453 1 74.69 352 PRO B C 1
ATOM 5479 O O . PRO B 1 352 ? -9.281 31.781 -21.516 1 74.69 352 PRO B O 1
ATOM 5482 N N . CYS B 1 353 ? -8.438 30.609 -19.781 1 77.44 353 CYS B N 1
ATOM 5483 C CA . CYS B 1 353 ? -9.32 29.469 -19.969 1 77.44 353 CYS B CA 1
ATOM 5484 C C . CYS B 1 353 ? -10.578 29.609 -19.109 1 77.44 353 CYS B C 1
ATOM 5486 O O . CYS B 1 353 ? -10.594 29.219 -17.938 1 77.44 353 CYS B O 1
ATOM 5488 N N . VAL B 1 354 ? -11.711 30.109 -19.719 1 72.12 354 VAL B N 1
ATOM 5489 C CA . VAL B 1 354 ? -12.922 30.453 -18.984 1 72.12 354 VAL B CA 1
ATOM 5490 C C . VAL B 1 354 ? -13.562 29.203 -18.406 1 72.12 354 VAL B C 1
ATOM 5492 O O . VAL B 1 354 ? -13.781 28.219 -19.141 1 72.12 354 VAL B O 1
ATOM 5495 N N . GLY B 1 355 ? -13.789 29.219 -17.109 1 70 355 GLY B N 1
ATOM 5496 C CA . GLY B 1 355 ? -14.484 28.125 -16.453 1 70 355 GLY B CA 1
ATOM 5497 C C . GLY B 1 355 ? -13.586 26.938 -16.125 1 70 355 GLY B C 1
ATOM 5498 O O . GLY B 1 355 ? -14.062 25.891 -15.695 1 70 355 GLY B O 1
ATOM 5499 N N . CYS B 1 356 ? -12.305 27.266 -16.344 1 76.25 356 CYS B N 1
ATOM 5500 C CA . CYS B 1 356 ? -11.375 26.141 -16.219 1 76.25 356 CYS B CA 1
ATOM 5501 C C . CYS B 1 356 ? -10.883 25.984 -14.789 1 76.25 356 CYS B C 1
ATOM 5503 O O . CYS B 1 356 ? -10.453 26.953 -14.164 1 76.25 356 CYS B O 1
ATOM 5505 N N . LYS B 1 357 ? -11.016 24.812 -14.234 1 72.38 357 LYS B N 1
ATOM 5506 C CA . LYS B 1 357 ? -10.586 24.516 -12.875 1 72.38 357 LYS B CA 1
ATOM 5507 C C . LYS B 1 357 ? -9.07 24.328 -12.812 1 72.38 357 LYS B C 1
ATOM 5509 O O . LYS B 1 357 ? -8.484 24.328 -11.727 1 72.38 357 LYS B O 1
ATOM 5514 N N . LEU B 1 358 ? -8.461 24.219 -13.906 1 73.81 358 LEU B N 1
ATOM 5515 C CA . LEU B 1 358 ? -7.031 23.953 -13.961 1 73.81 358 LEU B CA 1
ATOM 5516 C C . LEU B 1 358 ? -6.234 25.25 -14.039 1 73.81 358 LEU B C 1
ATOM 5518 O O . LEU B 1 358 ? -5.102 25.312 -13.555 1 73.81 358 LEU B O 1
ATOM 5522 N N . HIS B 1 359 ? -6.883 26.203 -14.766 1 71.44 359 HIS B N 1
ATOM 5523 C CA . HIS B 1 359 ? -6.156 27.438 -15.031 1 71.44 359 HIS B CA 1
ATOM 5524 C C . HIS B 1 359 ? -6.887 28.641 -14.453 1 71.44 359 HIS B C 1
ATOM 5526 O O . HIS B 1 359 ? -7.711 29.266 -15.133 1 71.44 359 HIS B O 1
ATOM 5532 N N . PRO B 1 360 ? -6.551 28.875 -13.172 1 64.75 360 PRO B N 1
ATOM 5533 C CA . PRO B 1 360 ? -7.273 30.016 -12.602 1 64.75 360 PRO B CA 1
ATOM 5534 C C . PRO B 1 360 ? -6.793 31.359 -13.148 1 64.75 360 PRO B C 1
ATOM 5536 O O . PRO B 1 360 ? -5.652 31.469 -13.602 1 64.75 360 PRO B O 1
#

InterPro domains:
  IPR001287 Nitrite reductase, copper-type [PR00695] (59-77)
  IPR001287 Nitrite reductase, copper-type [PR00695] (85-101)
  IPR001287 Nitrite reductase, copper-type [PR00695] (103-120)
  IPR001287 Nitrite reductase, copper-type [PR00695] (120-139)
  IPR001287 Nitrite reductase, copper-type [PR00695] (145-160)
  IPR001287 Nitrite reductase, copper-type [PR00695] (162-178)
  IPR001287 Nitrite reductase, copper-type [TIGR02376] (42-350)
  IPR008972 Cupredoxin [G3DSA:2.60.40.420] (30-178)
  IPR008972 Cupredoxin [G3DSA:2.60.40.420] (179-352)
  IPR008972 Cupredoxin [SSF49503] (47-198)
  IPR008972 Cupredoxin [SSF49503] (181-349)
  IPR011706 Multicopper oxidase, C-terminal [PF07731] (240-330)
  IPR011707 Multicopper oxidase-like, N-terminal [PF07732] (69-181)
  IPR045087 Multicopper oxidase [PTHR11709] (72-317)

Nearest PDB structures (foldseek):
  6the-assembly1_A  TM=9.611E-01  e=1.413E-38  Bradyrhizobium sp. ORS 375
  6tfd-assembly1_A  TM=9.259E-01  e=2.370E-36  Hyphomicrobium denitrificans 1NES1
  2dv6-assembly1_D  TM=9.042E-01  e=7.784E-37  Hyphomicrobium denitrificans
  5zl1-assembly1_A  TM=8.508E-01  e=5.045E-32  Candidatus Jettenia caeni
  2vmj-assembly1_A  TM=8.713E-01  e=8.596E-28  Achromobacter xylosoxidans

Secondary structure (DSSP, 8-state):
---------GGGS-----GGG--------S-GGG--PPEEE---B-TT--PPPP---S--EEEEEEEEEEEEEE-SSS-EEEEEEETTBSS--BEEEETT-EEEEEEEE--TT---B--EETT--SGGGGHHHH-B-TT-EEEEEEE--S-EEEEEE--PSSHHHHHHTT-EEEEEEE-SSSPPPP-SEEEEEEEEEE-BPPPPBPTTSSBPSEE-B-HHHHHTT--SEEEETTSTTTBSTTS-EEEETT-EEEEEEEEEESSPPEEEEETT--BSEEEGGG-SSSPPB-SBSEEEE-TTEEEEEEEE--S-EEEEEEESSGGGGGGT-EEEEEEES---TTTEEESSPPPP-TT-SS--/---------GGGS-----GGG--------S-GGG--PPEEE---B-TT--PPPP---S--EEEEEEEEEEEEEE-SSS-EEEEEEETTBSS--BEEEETT-EEEEEEEE--TT---B--EETTS-SGGGGHHHH-B-TT-EEEEEEE--S-EEEEEE--PSSHHHHHHTT-EEEEEEE-SSSPPPP-SEEEEEEEEEE-BPPPPBPTTSSBPSEE-B-HHHHHTT--SEEEETTSTTTBSTTS-EEEETT-EEEEEEEEEESSPPEEEEETT--BSEEEGGG-SSSPPB-SBSEEEE-TTEEEEEEEE--S-EEEEEEESSGGGGGGT-EEEEEEES---TTTS--SSPPPP-TT-SS--

Sequence (720 aa):
MEGLVPGVDPTLVPRTIDPEHYREPIESKGHLGAVDFPTEQAIFTTAPNVPPRITRDHPVVLQVPLETTTKTMQLTSTHKYEMWTFNDRVPGPFIRARVGDVLELSLTNRDESGNPHNIDCHAVMGPGGGSGVTTASEGETKTARFHLAYPGLFVYHCAAAPVPVHIANGMYGLIYVQPEEGDLPSVDREYFIMQSEFYCEPPETMDNGRPSPVVEFSYPNALDESPTAVVFNGHEGALTIENPLKAKLDETVRIYFGNAGPNLTSSFHVIGSNFHRLYRDADVLSPPARYVQTTSVPSGGATIVDMKMTVPGTYTILDHAIFRLDKGAVGYLNVAGPPRPDIYESREAPAPCVGCKLHPMEGLVPGVDPTLVPRTIDPEHYREPIESKGHLGAVDFPTEQAIFTTAPNVPPRITRDHPVVLQVPLETTTKTMQLTSTHKYEMWTFNDRVPGPFIRARVGDVLELSLTNRDESGNPHNIDCHAVMGPGGGSGVTTASEGETKTARFHLAYPGLFVYHCAAAPVPVHIANGMYGLIYVQPEEGDLPSVDREYFIMQSEFYCEPPETMDNGRPSPVVEFSYPNALDESPTAVVFNGHEGALTIENPLKAKLDETVRIYFGNAGPNLTSSFHVIGSNFHRLYRDADVLSPPARYVQTTSVPSGGATIVDMKMTVPGTYTILDHAIFRLDKGAVGYLNVAGPPRPDIYESREAPAPCVGCKLHP

pLDDT: mean 90.5, std 16.09, range [22.8, 98.94]

Radius of gyration: 26.71 Å; Cα contacts (8 Å, |Δi|>4): 2007; chains: 2; bounding box: 84×74×61 Å

Organism: Aspergillus candidus (NCBI:txid41067)

Foldseek 3Di:
DPPPPPDDPVQPPQPLPPVVPPDQQPPPQDDLVDHPFAEDEWDWDAFWDDDDDDDDLAAHAYEDEWEWEWDWDAFAPQAIETAIAIVPFFAYTETEAAQFYKYKYKYAYQYPVFFWWAKQKPQFDDPSNGRVQQTDTHGDMGIDIGHRRDFFKFKMFTCGPVRVVRLQRGGMYIYGYAYSDRGDRDFDEETEKEKEFHAWDFFDQDPVRHGDRYTYGDPVCVVVLNGLAIAIGRHFQPAADVHHAEAEAFTKYKYWYYYQYQFDKFWKAKPPWFFQFKAPQRPRNDGTDGRHGTDIAGNRTIIMTMTTRHAFAKIKIAGVVPVSLVRRGIHIYGYDDDGDCVVDNDPDDDDDPPPDSGHD/DPPPPPPDPVVLPQPLPVPVPPPQQPPPQDDLVDHPFAEDEWDWDAFWDDDDDDDDLAAHAYEDEWEWEWDWDAFAPQAIETAIAIVPFFAGTETEAAQFYKYKYKYAYQYPVFFWWAKQKPQFDDPSNGRVQQTDTHGDMGIDIGHRRDFFKFKMFTCGPVRLVRLQRGGMYIYGYAYSDRGDDDFDEETEKEKEFHAWDFFDQDPVRHGDRYTYGDPVCVVVVNGLAIAIGRHFQPAADVHHAEEEAFTKYKYWYYYQYQADKFWKFKPPWFFQFKAPQRPRNHNTDGRHGTDIAGNRTIIMGMTTHHAFAKIKIAGVVPVNLVRRGIHIYGYDDDGDCVVDDDPDDDDDDPPDSGHD